Protein AF-A0AAV0FFJ4-F1 (afdb_monomer)

Organism: NCBI:txid186058

Radius of gyration: 32.34 Å; Cα contacts (8 Å, |Δi|>4): 874; chains: 1; bounding box: 94×105×87 Å

Foldseek 3Di:
DDDDDPDDPPDDADDPLVDDQVDAWHKHKWAFLFWDFDADPPDPQGQKIKTWTAHQVRAIAIEIEGSVCCVVPVVPDDHRWIKIKTDWHKDADDDALAAHPDRIHTYDDPPIDIDTDPDDNTDNDDADADDQVLLQDLPRDQRYFHKHKFFWQEKAQAFDQDCDPNDTKTKIWTWGAALVGDTAIEIEIHPRRVVVVVCCVPPVQFRWMKIKGRWTFDADLRHTHIYHPPPRMDIDICDPDPVSVVRVVSSCVSPVCRRVRDHDNDNDPPPNDPRPVLSVLSNAAEDEPLRVQPDDDFDKYKYKWFFAAWDCPPHFKFFAAPPPRDGDDQCDQADPVPRDGHRGTDIKTFIWTWIDDPNGIAIETEIRQAVCQQLVDGRVVQVVVCVVVVDPDGVSRVVSHRQIKTFIWTWDPPVPDPGIYIYTPYIHRPPVSVVVSVVVVVVVVVVVPPDDDDDDDDDDDDDDDDDDDDDDDDDDDDDDDDDDDPDDDDDDDDDDDDDDDDDDDDDDDDDDDDDDDDDDD

pLDDT: mean 75.45, std 24.53, range [22.02, 97.38]

Mean predicted aligned error: 18.81 Å

Solvent-accessible surface area (backbone atoms only — not comparable to full-atom values): 31572 Å² total; per-residue (Å²): 142,82,80,89,76,82,77,78,79,78,77,79,76,47,59,66,89,71,67,50,76,92,61,80,80,61,34,37,57,32,32,25,74,41,74,49,74,44,59,40,88,98,47,93,50,59,45,30,40,39,35,34,34,32,26,73,87,71,39,46,36,37,33,39,27,48,48,94,47,37,86,81,43,58,88,75,65,52,66,78,39,35,31,41,39,30,51,60,47,61,45,76,53,80,74,73,69,34,84,37,90,41,69,44,26,40,30,62,49,100,72,43,45,76,41,82,47,79,90,67,90,43,75,90,74,84,86,65,68,53,56,61,70,54,65,63,36,53,87,42,76,53,37,37,40,37,22,37,66,26,32,60,60,36,36,50,68,60,66,51,69,45,74,59,94,83,44,78,32,41,32,34,46,35,34,27,31,41,69,90,62,52,74,40,41,32,40,32,46,40,68,61,20,52,57,50,49,54,45,58,76,76,59,77,63,45,61,40,37,38,36,38,37,46,23,33,54,46,74,55,97,90,39,62,28,40,29,50,44,67,90,71,36,49,77,40,71,64,46,87,50,70,68,48,48,55,49,49,54,51,29,46,70,71,32,63,65,47,54,70,54,72,73,47,71,35,86,65,67,84,72,81,64,82,82,63,68,74,68,44,69,62,59,32,61,73,47,52,59,53,58,53,72,71,53,83,70,81,48,62,32,34,35,71,35,26,30,69,39,74,50,69,91,78,48,50,55,46,31,17,32,84,87,80,63,45,81,50,56,81,82,35,47,54,32,94,88,74,74,50,72,46,93,62,46,37,58,31,29,42,37,33,29,35,34,35,51,98,67,38,71,51,46,39,35,22,36,57,87,24,33,33,58,67,59,71,51,51,50,47,60,50,49,56,52,26,69,74,67,77,50,95,68,56,65,59,62,59,69,42,41,74,41,60,32,46,30,34,33,30,58,45,88,50,92,88,49,102,59,73,48,29,37,41,69,40,55,43,65,52,65,67,59,53,48,55,51,51,54,54,52,52,53,60,60,58,64,72,75,76,75,89,76,81,86,78,84,86,82,87,85,87,85,83,80,87,87,82,88,84,90,87,85,89,84,85,84,89,87,82,91,87,88,88,93,85,89,84,82,87,84,90,86,80,89,84,85,90,82,82,90,77,90,79,90,85,84,88,83,89,83,84,92,79,89,80,86,80,82,89,131

InterPro domains:
  IPR003871 Replication protein A 70 kDa DNA-binding subunit B/D, first OB fold domain [PF02721] (14-116)
  IPR012340 Nucleic acid-binding, OB-fold [G3DSA:2.40.50.140] (15-120)
  IPR012340 Nucleic acid-binding, OB-fold [G3DSA:2.40.50.140] (121-255)
  IPR012340 Nucleic acid-binding, OB-fold [G3DSA:2.40.50.140] (260-440)
  IPR012340 Nucleic acid-binding, OB-fold [SSF50249] (14-121)
  IPR012340 Nucleic acid-binding, OB-fold [SSF50249] (127-249)
  IPR012340 Nucleic acid-binding, OB-fold [SSF50249] (287-429)
  IPR013955 Replication factor A, C-terminal [PF08646] (304-420)
  IPR047192 Replication factor A, C-terminal, eukaryotes [cd04476] (303-430)

Nearest PDB structures (foldseek):
  4gop-assembly2_Z  TM=4.543E-01  e=1.514E-29  Mycosarcoma maydis
  1jmc-assembly1_A  TM=8.119E-01  e=1.275E-15  Homo sapiens
  8oej-assembly1_D  TM=4.614E-01  e=2.052E-14  Pyrococcus abyssi
  8aaj-assembly1_A  TM=4.046E-01  e=2.293E-14  Pyrococcus abyssi GE5
  8rk2-assembly1_A  TM=8.119E-01  e=1.271E-08  Homo sapiens

Structure (mmCIF, N/CA/C/O backbone):
data_AF-A0AAV0FFJ4-F1
#
_entry.id   AF-A0AAV0FFJ4-F1
#
loop_
_atom_site.group_PDB
_atom_site.id
_atom_site.type_symbol
_atom_site.label_atom_id
_atom_site.label_alt_id
_atom_site.label_comp_id
_atom_site.label_asym_id
_atom_site.label_entity_id
_atom_site.label_seq_id
_atom_site.pdbx_PDB_ins_code
_atom_site.Cartn_x
_atom_site.Cartn_y
_atom_site.Cartn_z
_atom_site.occupancy
_atom_site.B_iso_or_equiv
_atom_site.auth_seq_id
_atom_site.auth_comp_id
_atom_site.auth_asym_id
_atom_site.auth_atom_id
_atom_site.pdbx_PDB_model_num
ATOM 1 N N . MET A 1 1 ? -55.034 -41.096 21.346 1.00 41.91 1 MET A N 1
ATOM 2 C CA . MET A 1 1 ? -55.023 -40.097 20.259 1.00 41.91 1 MET A CA 1
ATOM 3 C C . MET A 1 1 ? -54.514 -38.786 20.829 1.00 41.91 1 MET A C 1
ATOM 5 O O . MET A 1 1 ? -55.263 -38.105 21.511 1.00 41.91 1 MET A O 1
ATOM 9 N N . SER A 1 2 ? -53.248 -38.457 20.609 1.00 30.11 2 SER A N 1
ATOM 10 C CA . SER A 1 2 ? -52.745 -37.094 20.788 1.00 30.11 2 SER A CA 1
ATOM 11 C C . SER A 1 2 ? -51.595 -36.886 19.812 1.00 30.11 2 SER A C 1
ATOM 13 O O . SER A 1 2 ? -50.710 -37.725 19.658 1.00 30.11 2 SER A O 1
ATOM 15 N N . SER A 1 3 ? -51.744 -35.816 19.047 1.00 31.59 3 SER A N 1
ATOM 16 C CA . SER A 1 3 ? -51.035 -35.481 17.826 1.00 31.59 3 SER A CA 1
ATOM 17 C C . SER A 1 3 ? -49.570 -35.133 18.054 1.00 31.59 3 SER A C 1
ATOM 19 O O . SER A 1 3 ? -49.219 -34.439 19.007 1.00 31.59 3 SER A O 1
ATOM 21 N N . GLN A 1 4 ? -48.749 -35.538 17.087 1.00 34.38 4 GLN A N 1
ATOM 22 C CA . GLN A 1 4 ? -47.433 -34.978 16.810 1.00 34.38 4 GLN A CA 1
ATOM 23 C C . GLN A 1 4 ? -47.515 -33.448 16.702 1.00 34.38 4 GLN A C 1
ATOM 25 O O . GLN A 1 4 ? -48.153 -32.918 15.796 1.00 34.38 4 GLN A O 1
ATOM 30 N N . ALA A 1 5 ? -46.819 -32.748 17.593 1.00 30.27 5 ALA A N 1
ATOM 31 C CA . ALA A 1 5 ? -46.329 -31.407 17.322 1.00 30.27 5 ALA A CA 1
ATOM 32 C C . ALA A 1 5 ? -44.873 -31.555 16.871 1.00 30.27 5 ALA A C 1
ATOM 34 O O . ALA A 1 5 ? -43.983 -31.848 17.670 1.00 30.27 5 ALA A O 1
ATOM 35 N N . ALA A 1 6 ? -44.646 -31.419 15.565 1.00 32.19 6 ALA A N 1
ATOM 36 C CA . ALA A 1 6 ? -43.316 -31.341 14.987 1.00 32.19 6 ALA A CA 1
ATOM 37 C C . ALA A 1 6 ? -42.621 -30.072 15.508 1.00 32.19 6 ALA A C 1
ATOM 39 O O . ALA A 1 6 ? -42.891 -28.958 15.052 1.00 32.19 6 ALA A O 1
ATOM 40 N N . CYS A 1 7 ? -41.733 -30.254 16.486 1.00 29.44 7 CYS A N 1
ATOM 41 C CA . CYS A 1 7 ? -40.796 -29.231 16.922 1.00 29.44 7 CYS A CA 1
ATOM 42 C C . CYS A 1 7 ? -39.911 -28.865 15.724 1.00 29.44 7 CYS A C 1
ATOM 44 O O . CYS A 1 7 ? -39.077 -29.654 15.284 1.00 29.44 7 CYS A O 1
ATOM 46 N N . HIS A 1 8 ? -40.144 -27.682 15.159 1.00 30.89 8 HIS A N 1
ATOM 47 C CA . HIS A 1 8 ? -39.269 -27.090 14.161 1.00 30.89 8 HIS A CA 1
ATOM 48 C C . HIS A 1 8 ? -37.896 -26.875 14.808 1.00 30.89 8 HIS A C 1
ATOM 50 O O . HIS A 1 8 ? -37.747 -26.055 15.714 1.00 30.89 8 HIS A O 1
ATOM 56 N N . THR A 1 9 ? -36.885 -27.616 14.361 1.00 34.41 9 THR A N 1
ATOM 57 C CA . THR A 1 9 ? -35.492 -27.415 14.767 1.00 34.41 9 THR A CA 1
ATOM 58 C C . THR A 1 9 ? -35.031 -26.020 14.341 1.00 34.41 9 THR A C 1
ATOM 60 O O . THR A 1 9 ? -34.728 -25.792 13.169 1.00 34.41 9 THR A O 1
ATOM 63 N N . LYS A 1 10 ? -34.974 -25.078 15.294 1.00 38.12 10 LYS A N 1
ATOM 64 C CA . LYS A 1 10 ? -34.193 -23.836 15.186 1.00 38.12 10 LYS A CA 1
ATOM 65 C C . LYS A 1 10 ? -32.743 -24.228 14.883 1.00 38.12 10 LYS A C 1
ATOM 67 O O . LYS A 1 10 ? -32.061 -24.759 15.753 1.00 38.12 10 LYS A O 1
ATOM 72 N N . GLY A 1 11 ? -32.296 -24.024 13.645 1.00 51.09 11 GLY A N 1
ATOM 73 C CA . GLY A 1 11 ? -30.908 -24.277 13.258 1.00 51.09 11 GLY A CA 1
ATOM 74 C C . GLY A 1 11 ? -29.963 -23.382 14.059 1.00 51.09 11 GLY A C 1
ATOM 75 O O . GLY A 1 11 ? -30.131 -22.163 14.057 1.00 51.09 11 GLY A O 1
ATOM 76 N N . THR A 1 12 ? -29.008 -23.991 14.756 1.00 67.06 12 THR A N 1
ATOM 77 C CA . THR A 1 12 ? -27.927 -23.313 15.477 1.00 67.06 12 THR A CA 1
ATOM 78 C C . THR A 1 12 ? -27.084 -22.496 14.499 1.00 67.06 12 THR A C 1
ATOM 80 O O . THR A 1 12 ? -26.639 -23.009 13.474 1.00 67.06 12 THR A O 1
ATOM 83 N N . LEU A 1 13 ? -26.914 -21.210 14.799 1.00 85.75 13 LEU A N 1
ATOM 84 C CA . LEU A 1 13 ? -26.045 -20.300 14.055 1.00 85.75 13 LEU A CA 1
ATOM 85 C C . LEU A 1 13 ? -24.581 -20.538 14.446 1.00 85.75 13 LEU A C 1
ATOM 87 O O . LEU A 1 13 ? -24.297 -20.932 15.578 1.00 85.75 13 LEU A O 1
ATOM 91 N N . ASP A 1 14 ? -23.667 -20.307 13.508 1.00 94.38 14 ASP A N 1
ATOM 92 C CA . ASP A 1 14 ? -22.226 -20.463 13.690 1.00 94.38 14 ASP A CA 1
ATOM 93 C C . ASP A 1 14 ? -21.507 -19.107 13.783 1.00 94.38 14 ASP A C 1
ATOM 95 O O . ASP A 1 14 ? -21.966 -18.102 13.242 1.00 94.38 14 ASP A O 1
ATOM 99 N N . TYR A 1 15 ? -20.327 -19.124 14.409 1.00 95.12 15 TYR A N 1
ATOM 100 C CA . TYR A 1 15 ? -19.434 -17.972 14.568 1.00 95.12 15 TYR A CA 1
ATOM 101 C C . TYR A 1 15 ? -18.258 -18.019 13.599 1.00 95.12 15 TYR A C 1
ATOM 103 O O . TYR A 1 15 ? -17.727 -19.104 13.325 1.00 95.12 15 TYR A O 1
ATOM 111 N N . ILE A 1 16 ? -17.790 -16.851 13.149 1.00 96.44 16 ILE A N 1
ATOM 112 C CA . ILE A 1 16 ? -16.671 -16.741 12.206 1.00 96.44 16 ILE A CA 1
ATOM 113 C C . ILE A 1 16 ? -15.418 -17.415 12.762 1.00 96.44 16 ILE A C 1
ATOM 115 O O . ILE A 1 16 ? -14.816 -18.220 12.056 1.00 96.44 16 ILE A O 1
ATOM 119 N N . LYS A 1 17 ? -15.064 -17.179 14.031 1.00 95.69 17 LYS A N 1
ATOM 120 C CA . LYS A 1 17 ? -13.874 -17.773 14.673 1.00 95.69 17 LYS A CA 1
ATOM 121 C C . LYS A 1 17 ? -13.780 -19.300 14.598 1.00 95.69 17 LYS A C 1
ATOM 123 O O . LYS A 1 17 ? -12.692 -19.851 14.744 1.00 95.69 17 LYS A O 1
ATOM 128 N N . HIS A 1 18 ? -14.903 -19.999 14.428 1.00 95.31 18 HIS A N 1
ATOM 129 C CA . HIS A 1 18 ? -14.927 -21.461 14.370 1.00 95.31 18 HIS A CA 1
ATOM 130 C C . HIS A 1 18 ? -14.811 -22.001 12.945 1.00 95.31 18 HIS A C 1
ATOM 132 O O . HIS A 1 18 ? -14.587 -23.202 12.780 1.00 95.31 18 HIS A O 1
ATOM 138 N N . VAL A 1 19 ? -14.960 -21.148 11.927 1.00 96.00 19 VAL A N 1
ATOM 139 C CA . VAL A 1 19 ? -14.954 -21.558 10.523 1.00 96.00 19 VAL A CA 1
ATOM 140 C C . VAL A 1 19 ? -13.665 -22.311 10.205 1.00 96.00 19 VAL A C 1
ATOM 142 O O . VAL A 1 19 ? -12.555 -21.840 10.444 1.00 96.00 19 VAL A O 1
ATOM 145 N N . SER A 1 20 ? -13.817 -23.497 9.623 1.00 92.62 20 SER A N 1
ATOM 146 C CA . SER A 1 20 ? -12.715 -24.378 9.252 1.00 92.62 20 SER A CA 1
ATOM 147 C C . SER A 1 20 ? -13.006 -25.105 7.940 1.00 92.62 20 SER A C 1
ATOM 149 O O . SER A 1 20 ? -14.154 -25.205 7.505 1.00 92.62 20 SER A O 1
ATOM 151 N N . ILE A 1 21 ? -11.953 -25.642 7.318 1.00 90.62 21 ILE A N 1
ATOM 152 C CA . ILE A 1 21 ? -12.062 -26.451 6.092 1.00 90.62 21 ILE A CA 1
ATOM 153 C C . ILE A 1 21 ? -12.612 -27.860 6.390 1.00 90.62 21 ILE A C 1
ATOM 155 O O . ILE A 1 21 ? -13.191 -28.492 5.512 1.00 90.62 21 ILE A O 1
ATOM 159 N N . SER A 1 22 ? -12.453 -28.368 7.618 1.00 85.56 22 SER A N 1
ATOM 160 C CA . SER A 1 22 ? -12.833 -29.744 7.976 1.00 85.56 22 SER A CA 1
ATOM 161 C C . SER A 1 22 ? -14.338 -29.952 8.147 1.00 85.56 22 SER A C 1
ATOM 163 O O . SER A 1 22 ? -14.809 -31.084 8.062 1.00 85.56 22 SER A O 1
ATOM 165 N N . ARG A 1 23 ? -15.099 -28.879 8.383 1.00 86.75 23 ARG A N 1
ATOM 166 C CA . ARG A 1 23 ? -16.555 -28.918 8.535 1.00 86.75 23 ARG A CA 1
ATOM 167 C C . ARG A 1 23 ? -17.231 -28.239 7.347 1.00 86.75 23 ARG A C 1
ATOM 169 O O . ARG A 1 23 ? -16.802 -27.189 6.879 1.00 86.75 23 ARG A O 1
ATOM 176 N N . GLN A 1 24 ? -18.334 -28.830 6.902 1.00 83.75 24 GLN A N 1
ATOM 177 C CA . GLN A 1 24 ? -19.240 -28.252 5.912 1.00 83.75 24 GLN A CA 1
ATOM 178 C C . GLN A 1 24 ? -20.541 -27.774 6.573 1.00 83.75 24 GLN A C 1
ATOM 180 O O . GLN A 1 24 ? -20.818 -28.084 7.733 1.00 83.75 24 GLN A O 1
ATOM 185 N N . GLY A 1 25 ? -21.357 -27.031 5.819 1.00 86.38 25 GLY A N 1
ATOM 186 C CA . GLY A 1 25 ? -22.706 -26.649 6.251 1.00 86.38 25 GLY A CA 1
ATOM 187 C C . GLY A 1 25 ? -22.766 -25.496 7.254 1.00 86.38 25 GLY A C 1
ATOM 188 O O . GLY A 1 25 ? -23.735 -25.405 8.001 1.00 86.38 25 GLY A O 1
ATOM 189 N N . TRP A 1 26 ? -21.750 -24.630 7.271 1.00 92.12 26 TRP A N 1
ATOM 190 C CA . TRP A 1 26 ? -21.723 -23.413 8.083 1.00 92.12 26 TRP A CA 1
ATOM 191 C C . TRP A 1 26 ? -22.929 -22.500 7.799 1.00 92.12 26 TRP A C 1
ATOM 193 O O . TRP A 1 26 ? -23.307 -22.303 6.636 1.00 92.12 26 TRP A O 1
ATOM 203 N N . GLN A 1 27 ? -23.505 -21.923 8.855 1.00 95.12 27 GLN A N 1
ATOM 204 C CA . GLN A 1 27 ? -24.536 -20.885 8.771 1.00 95.12 27 GLN A CA 1
ATOM 205 C C . GLN A 1 27 ? -24.108 -19.655 9.568 1.00 95.12 27 GLN A C 1
ATOM 207 O O . GLN A 1 27 ? -24.131 -19.683 10.793 1.00 95.12 27 GLN A O 1
ATOM 212 N N . LEU A 1 28 ? -23.753 -18.571 8.882 1.00 95.81 28 LEU A N 1
ATOM 213 C CA . LEU A 1 28 ? -23.242 -17.358 9.525 1.00 95.81 28 LEU A CA 1
ATOM 214 C C . LEU A 1 28 ? -24.270 -16.230 9.450 1.00 95.81 28 LEU A C 1
ATOM 216 O O . LEU A 1 28 ? -24.962 -16.090 8.438 1.00 95.81 28 LEU A O 1
ATOM 220 N N . GLN A 1 29 ? -24.330 -15.417 10.502 1.00 96.00 29 GLN A N 1
ATOM 221 C CA . GLN A 1 29 ? -24.959 -14.098 10.486 1.00 96.00 29 GLN A CA 1
ATOM 222 C C . GLN A 1 29 ? -23.867 -13.040 10.495 1.00 96.00 29 GLN A C 1
ATOM 224 O O . GLN A 1 29 ? -23.016 -13.034 11.381 1.00 96.00 29 GLN A O 1
ATOM 229 N N . VAL A 1 30 ? -23.863 -12.188 9.476 1.00 96.06 30 VAL A N 1
ATOM 230 C CA . VAL A 1 30 ? -22.760 -11.258 9.237 1.00 96.06 30 VAL A CA 1
ATOM 231 C C . VAL A 1 30 ? -23.254 -9.917 8.725 1.00 96.06 30 VAL A C 1
ATOM 233 O O . VAL A 1 30 ? -24.248 -9.856 8.003 1.00 96.06 30 VAL A O 1
ATOM 236 N N . ARG A 1 31 ? -22.513 -8.853 9.026 1.00 96.38 31 ARG A N 1
ATOM 237 C CA . ARG A 1 31 ? -22.599 -7.562 8.339 1.00 96.38 31 ARG A CA 1
ATOM 238 C C . ARG A 1 31 ? -21.533 -7.462 7.256 1.00 96.38 31 ARG A C 1
ATOM 240 O O . ARG A 1 31 ? -20.397 -7.892 7.462 1.00 96.38 31 ARG A O 1
ATOM 24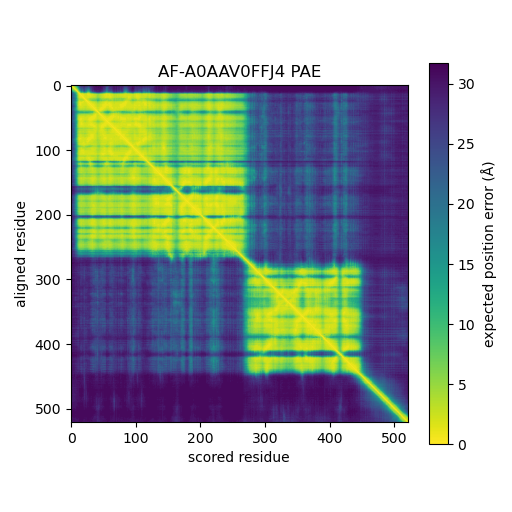7 N N . ILE A 1 32 ? -21.880 -6.874 6.112 1.00 95.88 32 ILE A N 1
ATOM 248 C CA . ILE A 1 32 ? -20.906 -6.543 5.063 1.00 95.88 32 ILE A CA 1
ATOM 249 C C . ILE A 1 32 ? -20.218 -5.231 5.422 1.00 95.88 32 ILE A C 1
ATOM 251 O O . ILE A 1 32 ? -20.781 -4.162 5.227 1.00 95.88 32 ILE A O 1
ATOM 255 N N . MET A 1 33 ? -18.984 -5.307 5.911 1.00 93.94 33 MET A N 1
ATOM 256 C CA . MET A 1 33 ? -18.204 -4.123 6.283 1.00 93.94 33 MET A CA 1
ATOM 257 C C . MET A 1 33 ? -17.611 -3.414 5.073 1.00 93.94 33 MET A C 1
ATOM 259 O O . MET A 1 33 ? -17.452 -2.199 5.090 1.00 93.94 33 MET A O 1
ATOM 263 N N . ARG A 1 34 ? -17.233 -4.181 4.044 1.00 94.25 34 ARG A N 1
ATOM 264 C CA . ARG A 1 34 ? -16.730 -3.674 2.763 1.00 94.25 34 ARG A CA 1
ATOM 265 C C . ARG A 1 34 ? -17.062 -4.620 1.629 1.00 94.25 34 ARG A C 1
ATOM 267 O O . ARG A 1 34 ? -17.112 -5.836 1.820 1.00 94.25 34 ARG A O 1
ATOM 274 N N . LYS A 1 35 ? -17.178 -4.045 0.441 1.00 95.50 35 LYS A N 1
ATOM 275 C CA . LYS A 1 35 ? -17.415 -4.699 -0.836 1.00 95.50 35 LYS A CA 1
ATOM 276 C C . LYS A 1 35 ? -16.586 -3.999 -1.910 1.00 95.50 35 LYS A C 1
ATOM 278 O O . LYS A 1 35 ? -16.683 -2.789 -2.088 1.00 95.50 35 LYS A O 1
ATOM 283 N N . TRP A 1 36 ? -15.774 -4.750 -2.649 1.00 94.94 36 TRP A N 1
ATOM 284 C CA . TRP A 1 36 ? -14.979 -4.190 -3.744 1.00 94.94 36 TRP A CA 1
ATOM 285 C C . TRP A 1 36 ? -14.784 -5.179 -4.885 1.00 94.94 36 TRP A C 1
ATOM 287 O O . TRP A 1 36 ? -14.686 -6.387 -4.684 1.00 94.94 36 TRP A O 1
ATOM 297 N N . ALA A 1 37 ? -14.714 -4.662 -6.110 1.00 93.00 37 ALA A N 1
ATOM 298 C CA . ALA A 1 37 ? -14.459 -5.473 -7.292 1.00 93.00 37 ALA A CA 1
ATOM 299 C C . ALA A 1 37 ? -12.962 -5.511 -7.622 1.00 93.00 37 ALA A C 1
ATOM 301 O O . ALA A 1 37 ? -12.279 -4.485 -7.617 1.00 93.00 37 ALA A O 1
ATOM 302 N N . VAL A 1 38 ? -12.469 -6.695 -7.975 1.00 90.06 38 VAL A N 1
ATOM 303 C CA . VAL A 1 38 ? -11.161 -6.888 -8.603 1.00 90.06 38 VAL A CA 1
ATOM 304 C C . VAL A 1 38 ? -11.399 -7.110 -10.087 1.00 90.06 38 VAL A C 1
ATOM 306 O O . VAL A 1 38 ? -12.124 -8.024 -10.476 1.00 90.06 38 VAL A O 1
ATOM 309 N N . PHE A 1 39 ? -10.794 -6.278 -10.927 1.00 86.44 39 PHE A N 1
ATOM 310 C CA . PHE A 1 39 ? -10.991 -6.316 -12.374 1.00 86.44 39 PHE A CA 1
ATOM 311 C C . PHE A 1 39 ? -9.945 -7.191 -13.070 1.00 86.44 39 PHE A C 1
ATOM 313 O O . PHE A 1 39 ? -8.816 -7.349 -12.594 1.00 86.44 39 PHE A O 1
ATOM 320 N N . GLU A 1 40 ? -10.324 -7.771 -14.208 1.00 84.88 40 GLU A N 1
ATOM 321 C CA . GLU A 1 40 ? -9.369 -8.370 -15.136 1.00 84.88 40 GLU A CA 1
ATOM 322 C C . GLU A 1 40 ? -8.395 -7.295 -15.649 1.00 84.88 40 GLU A C 1
ATOM 324 O O . GLU A 1 40 ? -8.719 -6.108 -15.734 1.00 84.88 40 GLU A O 1
ATOM 329 N N . LYS A 1 41 ? -7.162 -7.704 -15.962 1.00 78.56 41 LYS A N 1
ATOM 330 C CA . LYS A 1 41 ? -6.112 -6.769 -16.371 1.00 78.56 41 LYS A CA 1
ATOM 331 C C . LYS A 1 41 ? -6.536 -6.032 -17.647 1.00 78.56 41 LYS A C 1
ATOM 333 O O . LYS A 1 41 ? -6.926 -6.672 -18.616 1.00 78.56 41 LYS A O 1
ATOM 338 N N . ASP A 1 42 ? -6.433 -4.703 -17.620 1.00 74.38 42 ASP A N 1
ATOM 339 C CA . ASP A 1 42 ? -6.759 -3.809 -18.739 1.00 74.38 42 ASP A CA 1
ATOM 340 C C . ASP A 1 42 ? -8.200 -3.973 -19.276 1.00 74.38 42 ASP A C 1
ATOM 342 O O . ASP A 1 42 ? -8.481 -3.690 -20.438 1.00 74.38 42 ASP A O 1
ATOM 346 N N . SER A 1 43 ? -9.132 -4.407 -18.418 1.00 78.06 43 SER A N 1
ATOM 347 C CA . SER A 1 43 ? -10.528 -4.678 -18.766 1.00 78.06 43 SER A CA 1
ATOM 348 C C . SER A 1 43 ? -11.494 -4.076 -17.742 1.00 78.06 43 SER A C 1
ATOM 350 O O . SER A 1 43 ? -11.169 -3.918 -16.566 1.00 78.06 43 SER A O 1
ATOM 352 N N . ALA A 1 44 ? -12.711 -3.750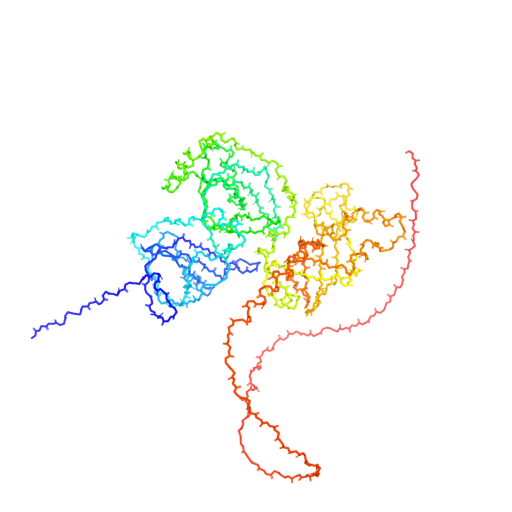 -18.185 1.00 83.25 44 ALA A N 1
ATOM 353 C CA . ALA A 1 44 ? -13.814 -3.353 -17.304 1.00 83.25 44 ALA A CA 1
ATOM 354 C C . ALA A 1 44 ? -14.550 -4.561 -16.690 1.00 83.25 44 ALA A C 1
ATOM 356 O O . ALA A 1 44 ? -15.497 -4.398 -15.922 1.00 83.25 44 ALA A O 1
ATOM 357 N N . ILE A 1 45 ? -14.126 -5.781 -17.025 1.00 86.56 45 ILE A N 1
ATOM 358 C CA . ILE A 1 45 ? -14.752 -7.015 -16.562 1.00 86.56 45 ILE A CA 1
ATOM 359 C C . ILE A 1 45 ? -14.306 -7.314 -15.127 1.00 86.56 45 ILE A C 1
ATOM 361 O O . ILE A 1 45 ? -13.111 -7.414 -14.837 1.00 86.56 45 ILE A O 1
ATOM 365 N N . LYS A 1 46 ? -15.278 -7.496 -14.226 1.00 90.88 46 LYS A N 1
ATOM 366 C CA . LYS A 1 46 ? -15.030 -7.931 -12.846 1.00 90.88 46 LYS A CA 1
ATOM 367 C C . LYS A 1 46 ? -14.544 -9.388 -12.851 1.00 90.88 46 LYS A C 1
ATOM 369 O O . LYS A 1 46 ? -15.254 -10.285 -13.300 1.00 90.88 46 LYS A O 1
ATOM 374 N N . LYS A 1 47 ? -13.334 -9.624 -12.342 1.00 92.00 47 LYS A N 1
ATOM 375 C CA . LYS A 1 47 ? -12.752 -10.959 -12.136 1.00 92.00 47 LYS A CA 1
ATOM 376 C C . LYS A 1 47 ? -13.314 -11.603 -10.871 1.00 92.00 47 LYS A C 1
ATOM 378 O O . LYS A 1 47 ? -13.736 -12.759 -10.894 1.00 92.00 47 LYS A O 1
ATOM 383 N N . THR A 1 48 ? -13.290 -10.855 -9.773 1.00 93.94 48 THR A N 1
ATOM 384 C CA . THR A 1 48 ? -13.902 -11.245 -8.503 1.00 93.94 48 THR A CA 1
ATOM 385 C C . THR A 1 48 ? -14.593 -10.053 -7.858 1.00 93.94 48 THR A C 1
ATOM 387 O O . THR A 1 48 ? -14.261 -8.895 -8.122 1.00 93.94 48 THR A O 1
ATOM 390 N N . LEU A 1 49 ? -15.575 -10.347 -7.017 1.00 95.50 49 LEU A N 1
ATOM 391 C CA . LEU A 1 49 ? -16.145 -9.411 -6.064 1.00 95.50 49 LEU A CA 1
ATOM 392 C C . LEU A 1 49 ? -15.753 -9.903 -4.669 1.00 95.50 49 LEU A C 1
ATOM 394 O O . LEU A 1 49 ? -16.062 -11.031 -4.289 1.00 95.50 49 LEU A O 1
ATOM 398 N N . GLU A 1 50 ? -15.015 -9.083 -3.939 1.00 95.94 50 GLU A N 1
ATOM 399 C CA . GLU A 1 50 ? -14.540 -9.385 -2.595 1.00 95.94 50 GLU A CA 1
ATOM 400 C C . GLU A 1 50 ? -15.432 -8.682 -1.570 1.00 95.94 50 GLU A C 1
ATOM 402 O O . GLU A 1 50 ? -15.868 -7.545 -1.772 1.00 95.94 50 GLU A O 1
ATOM 407 N N . LEU A 1 51 ? -15.686 -9.367 -0.462 1.00 97.00 51 LEU A N 1
ATOM 408 C CA . LEU A 1 51 ? -16.477 -8.894 0.664 1.00 97.00 51 LEU A CA 1
ATOM 409 C C . LEU A 1 51 ? -15.677 -9.086 1.948 1.00 97.00 51 LEU A C 1
ATOM 411 O O . LEU A 1 51 ? -14.953 -10.075 2.102 1.00 97.00 51 LEU A O 1
ATOM 415 N N . LEU A 1 52 ? -15.851 -8.174 2.895 1.00 96.25 52 LEU A N 1
ATOM 416 C CA . LEU A 1 52 ? -15.413 -8.352 4.272 1.00 96.25 52 LEU A CA 1
ATOM 417 C C . LEU A 1 52 ? -16.642 -8.492 5.162 1.00 96.25 52 LEU A C 1
ATOM 419 O O . LEU A 1 52 ? -17.421 -7.550 5.293 1.00 96.25 52 LEU A O 1
ATOM 423 N N . PHE A 1 53 ? -16.796 -9.659 5.773 1.00 96.56 53 PHE A N 1
ATOM 424 C CA . PHE A 1 53 ? -17.852 -9.934 6.734 1.00 96.56 53 PHE A CA 1
ATOM 425 C C . PHE A 1 53 ? -17.365 -9.710 8.164 1.00 96.56 53 PHE A C 1
ATOM 427 O O . PHE A 1 53 ? -16.197 -9.970 8.457 1.00 96.56 53 PHE A O 1
ATOM 434 N N . LEU A 1 54 ? -18.272 -9.272 9.033 1.00 95.44 54 LEU A N 1
ATOM 435 C CA . LEU A 1 54 ? -18.097 -9.162 10.483 1.00 95.44 54 LEU A CA 1
ATOM 436 C C . LEU A 1 54 ? -19.284 -9.836 11.177 1.00 95.44 54 LEU A C 1
ATOM 438 O O . LEU A 1 54 ? -20.417 -9.638 10.736 1.00 95.44 54 LEU A O 1
ATOM 442 N N . ASP A 1 55 ? -19.043 -10.619 12.223 1.00 94.06 55 ASP A N 1
ATOM 443 C CA . ASP A 1 55 ? -20.102 -11.203 13.056 1.00 94.06 55 ASP A CA 1
ATOM 444 C C . ASP A 1 55 ? -20.313 -10.427 14.369 1.00 94.06 55 ASP A C 1
ATOM 446 O O . ASP A 1 55 ? -19.649 -9.426 14.645 1.00 94.06 55 ASP A O 1
ATOM 450 N N . GLU A 1 56 ? -21.259 -10.887 15.192 1.00 91.75 56 GLU A N 1
ATOM 451 C CA . GLU A 1 56 ? -21.579 -10.277 16.493 1.00 91.75 56 GLU A CA 1
ATOM 452 C C . GLU A 1 56 ? -20.437 -10.367 17.519 1.00 91.75 56 GLU A C 1
ATOM 454 O O . GLU A 1 56 ? -20.399 -9.589 18.469 1.00 91.75 56 GLU A O 1
ATOM 459 N N . CYS A 1 57 ? -19.479 -11.281 17.327 1.00 89.81 57 CYS A N 1
ATOM 460 C CA . CYS A 1 57 ? -18.301 -11.406 18.186 1.00 89.81 57 CYS A CA 1
ATOM 461 C C . CYS A 1 57 ? -17.190 -10.414 17.805 1.00 89.81 57 CYS A C 1
ATOM 463 O O . CYS A 1 57 ? -16.183 -10.329 18.510 1.00 89.81 57 CYS A O 1
ATOM 465 N N . GLY A 1 58 ? -17.352 -9.666 16.708 1.00 89.56 58 GLY A N 1
ATOM 466 C CA . GLY A 1 58 ? -16.314 -8.791 16.164 1.00 89.56 58 GLY A CA 1
ATOM 467 C C . GLY A 1 58 ? -15.235 -9.545 15.382 1.00 89.56 58 GLY A C 1
ATOM 468 O O . GLY A 1 58 ? -14.203 -8.962 15.038 1.00 89.56 58 GLY A O 1
ATOM 469 N N . ASP A 1 59 ? -15.459 -10.824 15.073 1.00 92.69 59 ASP A N 1
ATOM 470 C CA . ASP A 1 59 ? -14.572 -11.600 14.219 1.00 92.69 59 ASP A CA 1
ATOM 471 C C . ASP A 1 59 ? -14.874 -11.280 12.754 1.00 92.69 59 ASP A C 1
ATOM 473 O O . ASP A 1 59 ? -16.027 -11.169 12.339 1.00 92.69 59 ASP A O 1
ATOM 477 N N . SER A 1 60 ? -13.826 -11.119 11.944 1.00 94.88 60 SER A N 1
ATOM 478 C CA . SER A 1 60 ? -13.974 -10.783 10.527 1.00 94.88 60 SER A CA 1
ATOM 479 C C . SER A 1 60 ? -13.466 -11.893 9.625 1.00 94.88 60 SER A C 1
ATOM 481 O O . SER A 1 60 ? -12.475 -12.555 9.935 1.00 94.88 60 SER A O 1
ATOM 483 N N . ILE A 1 61 ? -14.096 -12.079 8.467 1.00 96.75 61 ILE A N 1
ATOM 484 C CA . ILE A 1 61 ? -13.657 -13.042 7.453 1.00 96.75 61 ILE A CA 1
ATOM 485 C C . ILE A 1 61 ? -13.875 -12.479 6.056 1.00 96.75 61 ILE A C 1
ATOM 487 O O . ILE A 1 61 ? -14.896 -11.854 5.767 1.00 96.75 61 ILE A O 1
ATOM 491 N N . GLN A 1 62 ? -12.904 -12.691 5.172 1.00 96.88 62 GLN A N 1
ATOM 492 C CA . GLN A 1 62 ? -13.070 -12.333 3.768 1.00 96.88 62 GLN A CA 1
ATOM 493 C C . GLN A 1 62 ? -13.921 -13.366 3.035 1.00 96.88 62 GLN A C 1
ATOM 495 O O . GLN A 1 62 ? -13.860 -14.565 3.319 1.00 96.88 62 GLN A O 1
ATOM 500 N N . CYS A 1 63 ? -14.666 -12.900 2.042 1.00 97.38 63 CYS A N 1
ATOM 501 C CA . CYS A 1 63 ? -15.429 -13.736 1.137 1.00 97.38 63 CYS A CA 1
ATOM 502 C C . CYS A 1 63 ? -15.213 -13.309 -0.313 1.00 97.38 63 CYS A C 1
ATOM 504 O O . CYS A 1 63 ? -15.207 -12.121 -0.621 1.00 97.38 63 CYS A O 1
ATOM 506 N N . THR A 1 64 ? -15.086 -14.284 -1.206 1.00 95.94 64 THR A N 1
ATOM 507 C CA . THR A 1 64 ? -14.861 -14.064 -2.633 1.00 95.94 64 THR A CA 1
ATOM 508 C C . THR A 1 64 ? -16.002 -14.625 -3.465 1.00 95.94 64 THR A C 1
ATOM 510 O O . THR A 1 64 ? -16.408 -15.782 -3.326 1.00 95.94 64 THR A O 1
ATOM 513 N N . LEU A 1 65 ? -16.488 -13.807 -4.389 1.00 96.44 65 LEU A N 1
ATOM 514 C CA . LEU A 1 65 ? -17.404 -14.192 -5.450 1.00 96.44 65 LEU A CA 1
ATOM 515 C C . LEU A 1 65 ? -16.611 -14.207 -6.756 1.00 96.44 65 LEU A C 1
ATOM 517 O O . LEU A 1 65 ? -16.100 -13.178 -7.199 1.00 96.44 65 LEU A O 1
ATOM 521 N N . SER A 1 66 ? -16.485 -15.383 -7.372 1.00 92.81 66 SER A N 1
ATOM 522 C CA . SER A 1 66 ? -15.882 -15.496 -8.704 1.00 92.81 66 SER A CA 1
ATOM 523 C C . SER A 1 66 ? -16.793 -14.880 -9.768 1.00 92.81 66 SER A C 1
ATOM 525 O O . SER A 1 66 ? -18.008 -14.854 -9.575 1.00 92.81 66 SER A O 1
ATOM 527 N N . LYS A 1 67 ? -16.222 -14.444 -10.899 1.00 92.06 67 LYS A N 1
ATOM 528 C CA . LYS A 1 67 ? -16.931 -13.876 -12.063 1.00 92.06 67 LYS A CA 1
ATOM 529 C C . LYS A 1 67 ? -18.279 -14.537 -12.373 1.00 92.06 67 LYS A C 1
ATOM 531 O O . LYS A 1 67 ? -19.256 -13.833 -12.582 1.00 92.06 67 LYS A O 1
ATOM 536 N N . ASN A 1 68 ? -18.342 -15.869 -12.325 1.00 90.88 68 ASN A N 1
ATOM 537 C CA . ASN A 1 68 ? -19.540 -16.650 -12.652 1.00 90.88 68 ASN A CA 1
ATOM 538 C C . ASN A 1 68 ? -20.735 -16.398 -11.716 1.00 90.88 68 ASN A C 1
ATOM 540 O O . ASN A 1 68 ? -21.859 -16.725 -12.076 1.00 90.88 68 ASN A O 1
ATOM 544 N N . PHE A 1 69 ? -20.497 -15.862 -10.517 1.00 91.00 69 PHE A N 1
ATOM 545 C CA . PHE A 1 69 ? -21.517 -15.660 -9.485 1.00 91.00 69 PHE A CA 1
ATOM 546 C C . PHE A 1 69 ? -21.788 -14.175 -9.212 1.00 91.00 69 PHE A C 1
ATOM 548 O O . PHE A 1 69 ? -22.690 -13.853 -8.445 1.00 91.00 69 PHE A O 1
ATOM 555 N N . ILE A 1 70 ? -21.021 -13.255 -9.808 1.00 93.69 70 ILE A N 1
ATOM 556 C CA . ILE A 1 70 ? -21.158 -11.819 -9.526 1.00 93.69 70 ILE A CA 1
ATOM 557 C C . ILE A 1 70 ? -22.556 -11.339 -9.916 1.00 93.69 70 ILE A C 1
ATOM 559 O O . ILE A 1 70 ? -23.256 -10.793 -9.070 1.00 93.69 70 ILE A O 1
ATOM 563 N N . ASP A 1 71 ? -22.999 -11.614 -11.143 1.00 92.06 71 ASP A N 1
ATOM 564 C CA . ASP A 1 71 ? -24.286 -11.120 -11.652 1.00 92.06 71 ASP A CA 1
ATOM 565 C C . ASP A 1 71 ? -25.480 -11.589 -10.799 1.00 92.06 71 ASP A C 1
ATOM 567 O O . ASP A 1 71 ? -26.447 -10.851 -10.604 1.00 92.06 71 ASP A O 1
ATOM 571 N N . GLN A 1 72 ? -25.379 -12.790 -10.218 1.00 92.81 72 GLN A N 1
ATOM 572 C CA . GLN A 1 72 ? -26.414 -13.371 -9.364 1.00 92.81 72 GLN A CA 1
ATOM 573 C C . GLN A 1 72 ? -26.542 -12.672 -8.003 1.00 92.81 72 GLN A C 1
ATOM 575 O O . GLN A 1 72 ? -27.650 -12.573 -7.486 1.00 92.81 72 GLN A O 1
ATOM 580 N N . TYR A 1 73 ? -25.441 -12.213 -7.402 1.00 94.69 73 TYR A N 1
ATOM 581 C CA . TYR A 1 73 ? -25.444 -11.761 -6.003 1.00 94.69 73 TYR A CA 1
ATOM 582 C C . TYR A 1 73 ? -25.106 -10.275 -5.817 1.00 94.69 73 TYR A C 1
ATOM 584 O O . TYR A 1 73 ? -25.443 -9.705 -4.782 1.00 94.69 73 TYR A O 1
ATOM 592 N N . ASP A 1 74 ? -24.463 -9.620 -6.789 1.00 94.25 74 ASP A N 1
ATOM 593 C CA . ASP A 1 74 ? -23.955 -8.246 -6.648 1.00 94.25 74 ASP A CA 1
ATOM 594 C C . ASP A 1 74 ? -25.065 -7.235 -6.322 1.00 94.25 74 ASP A C 1
ATOM 596 O O . ASP A 1 74 ? -24.859 -6.339 -5.509 1.00 94.25 74 ASP A O 1
ATOM 600 N N . HIS A 1 75 ? -26.255 -7.410 -6.901 1.00 93.62 75 HIS A N 1
ATOM 601 C CA . HIS A 1 75 ? -27.408 -6.533 -6.677 1.00 93.62 75 HIS A CA 1
ATOM 602 C C . HIS A 1 75 ? -28.101 -6.750 -5.320 1.00 93.62 75 HIS A C 1
ATOM 604 O O . HIS A 1 75 ? -28.837 -5.877 -4.874 1.00 93.62 75 HIS A O 1
ATOM 610 N N . ILE A 1 76 ? -27.870 -7.897 -4.673 1.00 94.31 76 ILE A N 1
ATOM 611 C CA . ILE A 1 76 ? -28.466 -8.260 -3.376 1.00 94.31 76 ILE A CA 1
ATOM 612 C C . ILE A 1 76 ? -27.558 -7.806 -2.231 1.00 94.31 76 ILE A C 1
ATOM 614 O O . ILE A 1 76 ? -28.028 -7.411 -1.175 1.00 94.31 76 ILE A O 1
ATOM 618 N N . LEU A 1 77 ? -26.241 -7.883 -2.430 1.00 96.31 77 LEU A N 1
ATOM 619 C CA . LEU A 1 77 ? -25.248 -7.650 -1.388 1.00 96.31 77 LEU A CA 1
ATOM 620 C C . LEU A 1 77 ? -24.877 -6.165 -1.296 1.00 96.31 77 LEU A C 1
ATOM 622 O O . LEU A 1 77 ? -24.131 -5.659 -2.135 1.00 96.31 77 LEU A O 1
ATOM 626 N N . ALA A 1 78 ? -25.328 -5.484 -0.253 1.00 95.12 78 ALA A N 1
ATOM 627 C CA . ALA A 1 78 ? -24.979 -4.096 0.056 1.00 95.12 78 ALA A CA 1
ATOM 628 C C . ALA A 1 78 ? -24.086 -3.977 1.305 1.00 95.12 78 ALA A C 1
ATOM 630 O O . ALA A 1 78 ? -24.228 -4.757 2.247 1.00 95.12 78 ALA A O 1
ATOM 631 N N . GLU A 1 79 ? -23.178 -2.992 1.305 1.00 94.94 79 GLU A N 1
ATOM 632 C CA . GLU A 1 79 ? -22.399 -2.612 2.495 1.00 94.94 79 GLU A CA 1
ATOM 633 C C . GLU A 1 79 ? -23.328 -2.159 3.634 1.00 94.94 79 GLU A C 1
ATOM 635 O O . GLU A 1 79 ? -24.453 -1.724 3.391 1.00 94.94 79 GLU A O 1
ATOM 640 N N . ASP A 1 80 ? -22.870 -2.321 4.875 1.00 93.06 80 ASP A N 1
ATOM 641 C CA . ASP A 1 80 ? -23.571 -2.027 6.136 1.00 93.06 80 ASP A CA 1
ATOM 642 C C . ASP A 1 80 ? -24.874 -2.804 6.392 1.00 93.06 80 ASP A C 1
ATOM 644 O O . ASP A 1 80 ? -25.472 -2.694 7.464 1.00 93.06 80 ASP A O 1
ATOM 648 N N . LYS A 1 81 ? -25.284 -3.675 5.467 1.00 95.00 81 LYS A N 1
ATOM 649 C CA . LYS A 1 81 ? -26.423 -4.582 5.639 1.00 95.00 81 LYS A CA 1
ATOM 650 C C . LYS A 1 81 ? -26.018 -5.915 6.265 1.00 95.00 81 LYS A C 1
ATOM 652 O O . LYS A 1 81 ? -24.891 -6.393 6.091 1.00 95.00 81 LYS A O 1
ATOM 657 N N . CYS A 1 82 ? -26.960 -6.516 6.990 1.00 96.19 82 CYS A N 1
ATOM 658 C CA . CYS A 1 82 ? -26.803 -7.805 7.654 1.00 96.19 82 CYS A CA 1
ATOM 659 C C . CYS A 1 82 ? -27.410 -8.934 6.817 1.00 96.19 82 CYS A C 1
ATOM 661 O O . CYS A 1 82 ? -28.454 -8.766 6.194 1.00 96.19 82 CYS A O 1
ATOM 663 N N . TYR A 1 83 ? -26.773 -10.102 6.818 1.00 96.50 83 TYR A N 1
ATOM 664 C CA . TYR A 1 83 ? -27.208 -11.264 6.049 1.00 96.50 83 TYR A CA 1
ATOM 665 C C . TYR A 1 83 ? -27.019 -12.549 6.841 1.00 96.50 83 TYR A C 1
ATOM 667 O O . TYR A 1 83 ? -26.024 -12.727 7.547 1.00 96.50 83 TYR A O 1
ATOM 675 N N . LYS A 1 84 ? -27.937 -13.495 6.641 1.00 96.25 84 LYS A N 1
ATOM 676 C CA . LYS A 1 84 ? -27.686 -14.911 6.898 1.00 96.25 84 LYS A CA 1
ATOM 677 C C . LYS A 1 84 ? -27.133 -15.537 5.625 1.00 96.25 84 LYS A C 1
ATOM 679 O O . LYS A 1 84 ? -27.782 -15.494 4.578 1.00 96.25 84 LYS A O 1
ATOM 684 N N . ILE A 1 85 ? -25.962 -16.152 5.729 1.00 96.25 85 ILE A N 1
ATOM 685 C CA . ILE A 1 85 ? -25.299 -16.830 4.615 1.00 96.25 85 ILE A CA 1
ATOM 686 C C . ILE A 1 85 ? -25.068 -18.305 4.935 1.00 96.25 85 ILE A C 1
ATOM 688 O O . ILE A 1 85 ? -24.713 -18.677 6.055 1.00 96.25 85 ILE A O 1
ATOM 692 N N . SER A 1 86 ? -25.284 -19.168 3.946 1.00 94.75 86 SER A N 1
ATOM 693 C CA . SER A 1 86 ? -25.019 -20.607 4.052 1.00 94.75 86 SER A CA 1
ATOM 694 C C . SER A 1 86 ? -24.721 -21.218 2.684 1.00 94.75 86 SER A C 1
ATOM 696 O O . SER A 1 86 ? -24.962 -20.595 1.650 1.00 94.75 86 SER A O 1
ATOM 698 N N . VAL A 1 87 ? -24.221 -22.457 2.670 1.00 91.12 87 VAL A N 1
ATOM 699 C CA . VAL A 1 87 ? -23.885 -23.196 1.435 1.00 91.12 87 VAL A CA 1
ATOM 700 C C . VAL A 1 87 ? -22.776 -22.487 0.638 1.00 91.12 87 VAL A C 1
ATOM 702 O O . VAL A 1 87 ? -22.926 -22.118 -0.523 1.00 91.12 87 VAL A O 1
ATOM 705 N N . PHE A 1 88 ? -21.638 -22.270 1.292 1.00 93.81 88 PHE A N 1
ATOM 706 C CA . PHE A 1 88 ? -20.415 -21.716 0.707 1.00 93.81 88 PHE A CA 1
ATOM 707 C C . PHE A 1 88 ? -19.237 -22.671 0.938 1.00 93.81 88 PHE A C 1
ATOM 709 O O . PHE A 1 88 ? -19.300 -23.552 1.799 1.00 93.81 88 PHE A O 1
ATOM 716 N N . TYR A 1 89 ? -18.156 -22.492 0.180 1.00 91.94 89 TYR A N 1
ATOM 717 C CA . TYR A 1 89 ? -16.923 -23.262 0.347 1.00 91.94 89 TYR A CA 1
ATOM 718 C C . TYR A 1 89 ? -15.863 -22.463 1.112 1.00 91.94 89 TYR A C 1
ATOM 720 O O . TYR A 1 89 ? -15.709 -21.260 0.904 1.00 91.94 89 TYR A O 1
ATOM 728 N N . VAL A 1 90 ? -15.104 -23.136 1.974 1.00 94.62 90 VAL A N 1
ATOM 729 C CA . VAL A 1 90 ? -14.041 -22.532 2.787 1.00 94.62 90 VAL A CA 1
ATOM 730 C C . VAL A 1 90 ? -12.684 -22.875 2.179 1.00 94.62 90 VAL A C 1
ATOM 732 O O . VAL A 1 90 ? -12.385 -24.044 1.946 1.00 94.62 90 VAL A O 1
ATOM 735 N N . SER A 1 91 ? -11.843 -21.872 1.942 1.00 92.00 91 SER A N 1
ATOM 736 C CA . SER A 1 91 ? -10.471 -22.052 1.453 1.00 92.00 91 SER A CA 1
ATOM 737 C C . SER A 1 91 ? -9.464 -21.328 2.344 1.00 92.00 91 SER A C 1
ATOM 739 O O . SER A 1 91 ? -9.836 -20.539 3.211 1.00 92.00 91 SER A O 1
ATOM 741 N N . VAL A 1 92 ? -8.171 -21.610 2.171 1.00 92.19 92 VAL A N 1
ATOM 742 C CA . VAL A 1 92 ? -7.113 -20.911 2.917 1.00 92.19 92 VAL A CA 1
ATOM 743 C C . VAL A 1 92 ? -7.037 -19.456 2.458 1.00 92.19 92 VAL A C 1
ATOM 745 O O . VAL A 1 92 ? -7.057 -19.179 1.258 1.00 92.19 92 VAL A O 1
ATOM 748 N N . ASN A 1 93 ? -6.930 -18.534 3.411 1.00 92.25 93 ASN A N 1
ATOM 749 C CA . ASN A 1 93 ? -6.750 -17.120 3.125 1.00 92.25 93 ASN A CA 1
ATOM 750 C C . ASN A 1 93 ? -5.273 -16.850 2.797 1.00 92.25 93 ASN A C 1
ATOM 752 O O . ASN A 1 93 ? -4.414 -16.974 3.665 1.00 92.25 93 ASN A O 1
ATOM 756 N N . ARG A 1 94 ? -4.965 -16.571 1.527 1.00 86.19 94 ARG A N 1
ATOM 757 C CA . ARG A 1 94 ? -3.604 -16.310 1.025 1.00 86.19 94 ARG A CA 1
ATOM 758 C C . ARG A 1 94 ? -3.640 -15.230 -0.046 1.00 86.19 94 ARG A C 1
ATOM 760 O O . ARG A 1 94 ? -4.651 -15.073 -0.728 1.00 86.19 94 ARG A O 1
ATOM 767 N N . GLY A 1 95 ? -2.511 -14.558 -0.244 1.00 83.94 95 GLY A N 1
ATOM 768 C CA . GLY A 1 95 ? -2.335 -13.530 -1.266 1.00 83.94 95 GLY A CA 1
ATOM 769 C C . GLY A 1 95 ? -2.007 -12.176 -0.651 1.00 83.94 95 GLY A C 1
ATOM 770 O O . GLY A 1 95 ? -1.565 -12.096 0.487 1.00 83.94 95 GLY A O 1
ATOM 771 N N . LYS A 1 96 ? -2.219 -11.110 -1.424 1.00 83.50 96 LYS A N 1
ATOM 772 C CA . LYS A 1 96 ? -1.987 -9.722 -1.001 1.00 83.50 96 LYS A CA 1
ATOM 773 C C . LYS A 1 96 ? -3.320 -9.033 -0.722 1.00 83.50 96 LYS A C 1
ATOM 775 O O . LYS A 1 96 ? -4.335 -9.411 -1.307 1.00 83.50 96 LYS A O 1
ATOM 780 N N . TYR A 1 97 ? -3.291 -7.989 0.103 1.00 87.56 97 TYR A N 1
ATOM 781 C CA . TYR A 1 97 ? -4.462 -7.179 0.467 1.00 87.56 97 TYR A CA 1
ATOM 782 C C . TYR A 1 97 ? -5.507 -7.964 1.279 1.00 87.56 97 TYR A C 1
ATOM 784 O O . TYR A 1 97 ? -6.718 -7.878 1.051 1.00 87.56 97 TYR A O 1
ATOM 792 N N . LEU A 1 98 ? -5.031 -8.757 2.237 1.00 92.50 98 LEU A N 1
ATOM 793 C CA . LEU A 1 98 ? -5.863 -9.526 3.154 1.00 92.50 98 LEU A CA 1
ATOM 794 C C . LEU A 1 98 ? -6.544 -8.577 4.153 1.00 92.50 98 LEU A C 1
ATOM 796 O O . LEU A 1 98 ? -5.903 -7.984 5.011 1.00 92.50 98 LEU A O 1
ATOM 800 N N . ALA A 1 99 ? -7.864 -8.437 4.050 1.00 92.69 99 ALA A N 1
ATOM 801 C CA . ALA A 1 99 ? -8.679 -7.558 4.896 1.00 92.69 99 ALA A CA 1
ATOM 802 C C . ALA A 1 99 ? -9.088 -8.195 6.238 1.00 92.69 99 ALA A C 1
ATOM 804 O O . ALA A 1 99 ? -9.789 -7.571 7.025 1.00 92.69 99 ALA A O 1
ATOM 805 N N . SER A 1 100 ? -8.701 -9.450 6.477 1.00 93.19 100 SER A N 1
ATOM 806 C CA . SER A 1 100 ? -8.948 -10.178 7.723 1.00 93.19 100 SER A CA 1
ATOM 807 C C . SER A 1 100 ? -7.758 -11.083 8.036 1.00 93.19 100 SER A C 1
ATOM 809 O O . SER A 1 100 ? -7.167 -11.677 7.133 1.00 93.19 100 SER A O 1
ATOM 811 N N . THR A 1 101 ? -7.446 -11.213 9.327 1.00 92.56 101 THR A N 1
ATOM 812 C CA . THR A 1 101 ? -6.428 -12.128 9.866 1.00 92.56 101 THR A CA 1
ATOM 813 C C . THR A 1 101 ? -6.933 -13.563 10.024 1.00 92.56 101 THR A C 1
ATOM 815 O O . THR A 1 101 ? -6.203 -14.428 10.504 1.00 92.56 101 THR A O 1
ATOM 818 N N . HIS A 1 102 ? -8.188 -13.841 9.666 1.00 95.31 102 HIS A N 1
ATOM 819 C CA . HIS A 1 102 ? -8.730 -15.188 9.731 1.00 95.31 102 HIS A CA 1
ATOM 820 C C . HIS A 1 102 ? -7.980 -16.112 8.757 1.00 95.31 102 HIS A C 1
ATOM 822 O O . HIS A 1 102 ? -7.762 -15.774 7.590 1.00 95.31 102 HIS A O 1
ATOM 828 N N . LYS A 1 103 ? -7.606 -17.307 9.235 1.00 94.62 103 LYS A N 1
ATOM 829 C CA . LYS A 1 103 ? -6.812 -18.301 8.481 1.00 94.62 103 LYS A CA 1
ATOM 830 C C . LYS A 1 103 ? -7.489 -18.749 7.181 1.00 94.62 103 LYS A C 1
ATOM 832 O O . LYS A 1 103 ? -6.829 -19.201 6.243 1.00 94.62 103 LYS A O 1
ATOM 837 N N . TYR A 1 104 ? -8.812 -18.654 7.141 1.00 96.12 104 TYR A N 1
ATOM 838 C CA . TYR A 1 104 ? -9.643 -19.091 6.027 1.00 96.12 104 TYR A CA 1
ATOM 839 C C . TYR A 1 104 ? -10.477 -17.951 5.455 1.00 96.12 104 TYR A C 1
ATOM 841 O O . TYR A 1 104 ? -10.740 -16.968 6.144 1.00 96.12 104 TYR A O 1
ATOM 849 N N . ARG A 1 105 ? -10.930 -18.120 4.216 1.00 96.19 105 ARG A N 1
ATOM 850 C CA . ARG A 1 105 ? -11.858 -17.227 3.524 1.00 96.19 105 ARG A CA 1
ATOM 851 C C . ARG A 1 105 ? -13.021 -18.017 2.935 1.00 96.19 105 ARG A C 1
ATOM 853 O O . ARG A 1 105 ? -12.903 -19.218 2.675 1.00 96.19 105 ARG A O 1
ATOM 860 N N . LEU A 1 106 ? -14.142 -17.341 2.737 1.00 97.00 106 LEU A N 1
ATOM 861 C CA . LEU A 1 106 ? -15.354 -17.930 2.179 1.00 97.00 106 LEU A CA 1
ATOM 862 C C . LEU A 1 106 ? -15.388 -17.750 0.660 1.00 97.00 106 LEU A C 1
ATOM 864 O O . LEU A 1 106 ? -14.847 -16.786 0.124 1.00 97.00 106 LEU A O 1
ATOM 868 N N . ASN A 1 107 ? -16.038 -18.670 -0.041 1.00 94.69 107 ASN A N 1
ATOM 869 C CA . ASN A 1 107 ? -16.209 -18.611 -1.487 1.00 94.69 107 ASN A CA 1
ATOM 870 C C . ASN A 1 107 ? -17.650 -18.963 -1.824 1.00 94.69 107 ASN A C 1
ATOM 872 O O . ASN A 1 107 ? -18.143 -20.034 -1.449 1.00 94.69 107 ASN A O 1
ATOM 876 N N . PHE A 1 108 ? -18.320 -18.060 -2.531 1.00 94.12 108 PHE A N 1
ATOM 877 C CA . PHE A 1 108 ? -19.682 -18.303 -2.987 1.00 94.12 108 PHE A CA 1
ATOM 878 C C . PHE A 1 108 ? -19.700 -19.366 -4.084 1.00 94.12 108 PHE A C 1
ATOM 880 O O . PHE A 1 108 ? -18.735 -19.554 -4.826 1.00 94.12 108 PHE A O 1
ATOM 887 N N . THR A 1 109 ? -20.828 -20.055 -4.169 1.00 89.06 109 THR A N 1
ATOM 888 C CA . THR A 1 109 ? -21.147 -21.076 -5.166 1.00 89.06 109 THR A CA 1
ATOM 889 C C . THR A 1 109 ? -22.517 -20.763 -5.767 1.00 89.06 109 THR A C 1
ATOM 891 O O . THR A 1 109 ? -23.266 -19.974 -5.197 1.00 89.06 109 THR A O 1
ATOM 894 N N . ASN A 1 110 ? -22.897 -21.441 -6.853 1.00 86.94 110 ASN A N 1
ATOM 895 C CA . ASN A 1 110 ? -24.247 -21.328 -7.434 1.00 86.94 110 ASN A CA 1
ATOM 896 C C . ASN A 1 110 ? -25.382 -21.625 -6.437 1.00 86.94 110 ASN A C 1
ATOM 898 O O . ASN A 1 110 ? -26.506 -21.163 -6.616 1.00 86.94 110 ASN A O 1
ATOM 902 N N . SER A 1 111 ? -25.098 -22.424 -5.406 1.00 89.44 111 SER A N 1
ATOM 903 C CA . SER A 1 111 ? -26.079 -22.868 -4.414 1.00 89.44 111 SER A CA 1
ATOM 904 C C . SER A 1 111 ? -26.040 -22.043 -3.129 1.00 89.44 111 SER A C 1
ATOM 906 O O . SER A 1 111 ? -26.748 -22.383 -2.176 1.00 89.44 111 SER A O 1
ATOM 908 N N . THR A 1 112 ? -25.208 -20.996 -3.063 1.00 93.62 112 THR A N 1
ATOM 909 C CA . THR A 1 112 ? -25.086 -20.159 -1.869 1.00 93.62 112 THR A CA 1
ATOM 910 C C . THR A 1 112 ? -26.413 -19.476 -1.575 1.00 93.62 112 THR A C 1
ATOM 912 O O . THR A 1 112 ? -27.010 -18.818 -2.428 1.00 93.62 112 THR A O 1
ATOM 915 N N . LYS A 1 113 ? -26.889 -19.651 -0.344 1.00 94.75 113 LYS A N 1
ATOM 916 C CA . LYS A 1 113 ? -28.130 -19.044 0.130 1.00 94.75 113 LYS A CA 1
ATOM 917 C C . LYS A 1 113 ? -27.782 -17.792 0.912 1.00 94.75 113 LYS A C 1
ATOM 919 O O . LYS A 1 113 ? -27.030 -17.869 1.884 1.00 94.75 113 LYS A O 1
ATOM 924 N N . VAL A 1 114 ? -28.354 -16.675 0.483 1.00 95.94 114 VAL A N 1
ATOM 925 C CA . VAL A 1 114 ? -28.213 -15.360 1.103 1.00 95.94 114 VAL A CA 1
ATOM 926 C C . VAL A 1 114 ? -29.613 -14.855 1.413 1.00 95.94 114 VAL A C 1
ATOM 928 O O . VAL A 1 114 ? -30.471 -14.850 0.534 1.00 95.94 114 VAL A O 1
ATOM 931 N N . SER A 1 115 ? -29.845 -14.441 2.652 1.00 95.44 115 SER A N 1
ATOM 932 C CA . SER A 1 115 ? -31.058 -13.724 3.040 1.00 95.44 115 SER A CA 1
ATOM 933 C C . SER A 1 115 ? -30.663 -12.505 3.855 1.00 95.44 115 SER A C 1
ATOM 935 O O . SER A 1 115 ? -29.971 -12.661 4.863 1.00 95.44 115 SER A O 1
ATOM 937 N N . GLU A 1 116 ? -31.080 -11.319 3.415 1.00 96.00 116 GLU A N 1
ATOM 938 C CA . GLU A 1 116 ? -30.938 -10.090 4.199 1.00 96.00 116 GLU A CA 1
ATOM 939 C C . GLU A 1 116 ? -31.671 -10.247 5.536 1.00 96.00 116 GLU A C 1
ATOM 941 O O . GLU A 1 116 ? -32.682 -10.950 5.634 1.00 96.00 116 GLU A O 1
ATOM 946 N N . LEU A 1 117 ? -31.098 -9.656 6.575 1.00 93.69 117 LEU A N 1
ATOM 947 C CA . LEU A 1 117 ? -31.639 -9.622 7.921 1.00 93.69 117 LEU A CA 1
ATOM 948 C C . LEU A 1 117 ? -31.799 -8.168 8.342 1.00 93.69 117 LEU A C 1
ATOM 950 O O . LEU A 1 117 ? -30.887 -7.362 8.148 1.00 93.69 117 LEU A O 1
ATOM 954 N N . ASP A 1 118 ? -32.926 -7.876 8.976 1.00 87.75 118 ASP A N 1
ATOM 955 C CA . ASP A 1 118 ? -33.139 -6.607 9.657 1.00 87.75 118 ASP A CA 1
ATOM 956 C C . ASP A 1 118 ? -32.388 -6.602 10.996 1.00 87.75 118 ASP A C 1
ATOM 958 O O . ASP A 1 118 ? -32.325 -7.633 11.667 1.00 87.75 118 ASP A O 1
ATOM 962 N N . ASP A 1 119 ? -31.819 -5.447 11.356 1.00 67.12 119 ASP A N 1
ATOM 963 C CA . ASP A 1 119 ? -31.325 -5.099 12.699 1.00 67.12 119 ASP A CA 1
ATOM 964 C C . ASP A 1 119 ? -30.672 -6.242 13.502 1.00 67.12 119 ASP A C 1
ATOM 966 O O . ASP A 1 119 ? -31.249 -6.810 14.429 1.00 67.12 119 ASP A O 1
ATOM 970 N N . LEU A 1 120 ? -29.405 -6.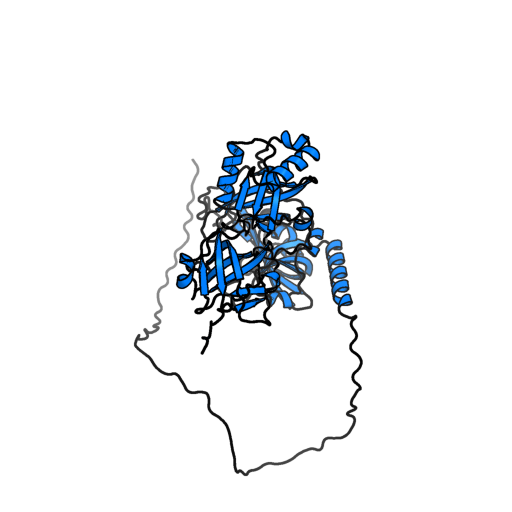535 13.188 1.00 79.94 120 LEU A N 1
ATOM 971 C CA . LEU A 1 120 ? -28.525 -7.257 14.114 1.00 79.94 120 LEU A CA 1
ATOM 972 C C . LEU A 1 120 ? -27.625 -6.271 14.866 1.00 79.94 120 LEU A C 1
ATOM 974 O O . LEU A 1 120 ? -27.074 -5.358 14.241 1.00 79.94 120 LEU A O 1
ATOM 978 N N . ASP A 1 121 ? -27.367 -6.552 16.147 1.00 84.56 121 ASP A N 1
ATOM 979 C CA . ASP A 1 121 ? -26.392 -5.867 17.022 1.00 84.56 121 ASP A CA 1
ATOM 980 C C . ASP A 1 121 ? -24.922 -6.154 16.634 1.00 84.56 121 ASP A C 1
ATOM 982 O O . ASP A 1 121 ? -24.016 -6.241 17.460 1.00 84.56 121 ASP A O 1
ATOM 986 N N . ILE A 1 122 ? -24.653 -6.296 15.337 1.00 87.75 122 ILE A N 1
ATOM 987 C CA . ILE A 1 122 ? -23.295 -6.306 14.796 1.00 87.75 122 ILE A CA 1
ATOM 988 C C . ILE A 1 122 ? -22.844 -4.838 14.688 1.00 87.75 122 ILE A C 1
ATOM 990 O O . ILE A 1 122 ? -23.637 -4.001 14.254 1.00 87.75 122 ILE A O 1
ATOM 994 N N . PRO A 1 123 ? -21.608 -4.461 15.053 1.00 84.81 123 PRO A N 1
ATOM 995 C CA . PRO A 1 123 ? -21.130 -3.082 14.908 1.00 84.81 123 PRO A CA 1
ATOM 996 C C . PRO A 1 123 ? -21.082 -2.610 13.445 1.00 84.81 123 PRO A C 1
ATOM 998 O O . PRO A 1 123 ? -20.729 -3.371 12.546 1.00 84.81 123 PRO A O 1
ATOM 1001 N N . SER A 1 124 ? -21.440 -1.349 13.168 1.00 82.06 124 SER A N 1
ATOM 1002 C CA . SER A 1 124 ? -21.312 -0.735 11.823 1.00 82.06 124 SER A CA 1
ATOM 1003 C C . SER A 1 124 ? -19.907 -0.200 11.577 1.00 82.06 124 SER A C 1
ATOM 1005 O O . SER A 1 124 ? -19.443 -0.109 10.445 1.00 82.06 124 SER A O 1
ATOM 1007 N N . THR A 1 125 ? -19.181 0.086 12.653 1.00 74.94 125 THR A N 1
ATOM 1008 C CA . THR A 1 125 ? -17.781 0.481 12.617 1.00 74.94 125 THR A CA 1
ATOM 1009 C C . THR A 1 125 ? -16.978 -0.415 13.553 1.00 74.94 125 THR A C 1
ATOM 1011 O O . THR A 1 125 ? -17.364 -0.684 14.687 1.00 74.94 125 THR A O 1
ATOM 1014 N N . PHE A 1 126 ? -15.846 -0.916 13.058 1.00 78.38 126 PHE A N 1
ATOM 1015 C CA . PHE A 1 126 ? -14.924 -1.747 13.828 1.00 78.38 126 PHE A CA 1
ATOM 1016 C C . PHE A 1 126 ? -13.498 -1.398 13.417 1.00 78.38 126 PHE A C 1
ATOM 1018 O O . PHE A 1 126 ? -13.110 -1.645 12.280 1.00 78.38 126 PHE A O 1
ATOM 1025 N N . TYR A 1 127 ? -12.724 -0.794 14.310 1.00 81.94 127 TYR A N 1
ATOM 1026 C CA . TYR A 1 127 ? -11.364 -0.364 13.998 1.00 81.94 127 TYR A CA 1
ATOM 1027 C C . TYR A 1 127 ? -10.366 -1.286 14.682 1.00 81.94 127 TYR A C 1
ATOM 1029 O O . TYR A 1 127 ? -10.469 -1.526 15.886 1.00 81.94 127 TYR A O 1
ATOM 1037 N N . LYS A 1 128 ? -9.375 -1.762 13.925 1.00 88.00 128 LYS A N 1
ATOM 1038 C CA . LYS A 1 128 ? -8.226 -2.492 14.472 1.00 88.00 128 LYS A CA 1
ATOM 1039 C C . LYS A 1 128 ? -6.947 -1.735 14.135 1.00 88.00 128 LYS A C 1
ATOM 1041 O O . LYS A 1 128 ? -6.204 -2.115 13.230 1.00 88.00 128 LYS A O 1
ATOM 1046 N N . PHE A 1 129 ? -6.742 -0.619 14.835 1.00 94.31 129 PHE A N 1
ATOM 1047 C CA . PHE A 1 129 ? -5.604 0.257 14.584 1.00 94.31 129 PHE A CA 1
ATOM 1048 C C . PHE A 1 129 ? -4.278 -0.467 14.819 1.00 94.31 129 PHE A C 1
ATOM 1050 O O . PHE A 1 129 ? -4.112 -1.178 15.806 1.00 94.31 129 PHE A O 1
ATOM 1057 N N . THR A 1 130 ? -3.351 -0.284 13.885 1.00 95.44 130 THR A N 1
ATOM 1058 C CA . THR A 1 130 ? -1.994 -0.823 13.938 1.00 95.44 130 THR A CA 1
ATOM 1059 C C . THR A 1 130 ? -1.024 0.284 14.332 1.00 95.44 130 THR A C 1
ATOM 1061 O O . THR A 1 130 ? -1.052 1.369 13.749 1.00 95.44 130 THR A O 1
ATOM 1064 N N . ASP A 1 131 ? -0.149 0.003 15.296 1.00 95.56 131 ASP A N 1
ATOM 1065 C CA . ASP A 1 131 ? 0.835 0.970 15.785 1.00 95.56 131 ASP A CA 1
ATOM 1066 C C . ASP A 1 131 ? 1.839 1.365 14.699 1.00 95.56 131 ASP A C 1
ATOM 1068 O O . ASP A 1 131 ? 2.303 0.531 13.913 1.00 95.56 131 ASP A O 1
ATOM 1072 N N . PHE A 1 132 ? 2.244 2.637 14.685 1.00 97.38 132 PHE A N 1
ATOM 1073 C CA . PHE A 1 132 ? 3.140 3.154 13.647 1.00 97.38 132 PHE A CA 1
ATOM 1074 C C . PHE A 1 132 ? 4.517 2.493 13.715 1.00 97.38 132 PHE A C 1
ATOM 1076 O O . PHE A 1 132 ? 5.074 2.133 12.680 1.00 97.38 132 PHE A O 1
ATOM 1083 N N . LYS A 1 133 ? 5.036 2.242 14.923 1.00 95.12 133 LYS A N 1
ATOM 1084 C CA . LYS A 1 133 ? 6.289 1.495 15.127 1.00 95.12 133 LYS A CA 1
ATOM 1085 C C . LYS A 1 133 ? 6.235 0.099 14.506 1.00 95.12 133 LYS A C 1
ATOM 1087 O O . LYS A 1 133 ? 7.194 -0.320 13.863 1.00 95.12 133 LYS A O 1
ATOM 1092 N N . SER A 1 134 ? 5.105 -0.593 14.657 1.00 93.81 134 SER A N 1
ATOM 1093 C CA . SER A 1 134 ? 4.887 -1.913 14.064 1.00 93.81 134 SER A CA 1
ATOM 1094 C C . SER A 1 134 ? 4.878 -1.831 12.541 1.00 93.81 134 SER A C 1
ATOM 1096 O O . SER A 1 134 ? 5.576 -2.608 11.902 1.00 93.81 134 SER A O 1
ATOM 1098 N N . ILE A 1 135 ? 4.166 -0.856 11.960 1.00 94.19 135 ILE A N 1
ATOM 1099 C CA . ILE A 1 135 ? 4.109 -0.643 10.502 1.00 94.19 135 ILE A CA 1
ATOM 1100 C C . ILE A 1 135 ? 5.503 -0.372 9.924 1.00 94.19 135 ILE A C 1
ATOM 1102 O O . ILE A 1 135 ? 5.844 -0.916 8.874 1.00 94.19 135 ILE A O 1
ATOM 1106 N N . LEU A 1 136 ? 6.301 0.457 10.602 1.00 89.31 136 LEU A N 1
ATOM 1107 C CA . LEU A 1 136 ? 7.651 0.840 10.178 1.00 89.31 136 LEU A CA 1
ATOM 1108 C C . LEU A 1 136 ? 8.672 -0.301 10.303 1.00 89.31 136 LEU A C 1
ATOM 1110 O O . LEU A 1 136 ? 9.724 -0.238 9.666 1.00 89.31 136 LEU A O 1
ATOM 1114 N N . SER A 1 137 ? 8.372 -1.339 11.087 1.00 86.81 137 SER A N 1
ATOM 1115 C CA . SER A 1 137 ? 9.265 -2.478 11.294 1.00 86.81 137 SER A CA 1
ATOM 1116 C C . SER A 1 137 ? 9.515 -3.262 9.994 1.00 86.81 137 SER A C 1
ATOM 1118 O O . SER A 1 137 ? 8.573 -3.562 9.247 1.00 86.81 137 SER A O 1
ATOM 1120 N N . PRO A 1 138 ? 10.760 -3.684 9.712 1.00 76.19 13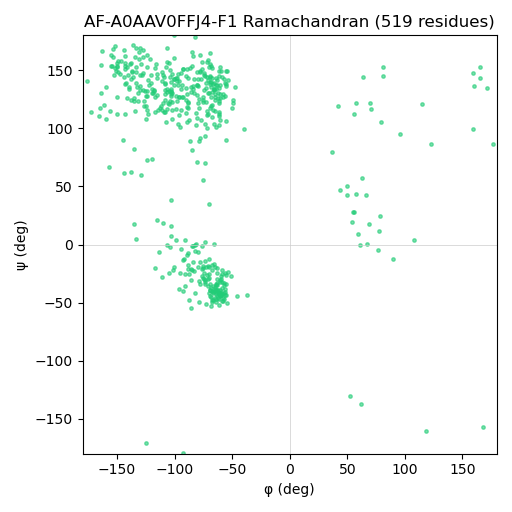8 PRO A N 1
ATOM 1121 C CA . PRO A 1 138 ? 11.050 -4.584 8.597 1.00 76.19 138 PRO A CA 1
ATOM 1122 C C . PRO A 1 138 ? 10.256 -5.894 8.663 1.00 76.19 138 PRO A C 1
ATOM 1124 O O . PRO A 1 138 ? 9.714 -6.329 7.649 1.00 76.19 138 PRO A O 1
ATOM 1127 N N . ALA A 1 139 ? 10.063 -6.444 9.866 1.00 80.62 139 ALA A N 1
ATOM 1128 C CA . ALA A 1 139 ? 9.344 -7.698 10.105 1.00 80.62 139 ALA A CA 1
ATOM 1129 C C . ALA A 1 139 ? 7.810 -7.597 9.951 1.00 80.62 139 ALA A C 1
ATOM 1131 O O . ALA A 1 139 ? 7.094 -8.572 10.185 1.00 80.62 139 ALA A O 1
ATOM 1132 N N . PHE A 1 140 ? 7.276 -6.427 9.585 1.00 88.12 140 PHE A N 1
ATOM 1133 C CA . PHE A 1 140 ? 5.838 -6.225 9.448 1.00 88.12 140 PHE A CA 1
ATOM 1134 C C . PHE A 1 140 ? 5.234 -7.051 8.300 1.00 88.12 140 PHE A C 1
ATOM 1136 O O . PHE A 1 140 ? 5.719 -7.035 7.164 1.00 88.12 140 PHE A O 1
ATOM 1143 N N . GLN A 1 141 ? 4.121 -7.736 8.573 1.00 85.00 141 GLN A N 1
ATOM 1144 C CA . GLN A 1 141 ? 3.390 -8.529 7.581 1.00 85.00 141 GLN A CA 1
ATOM 1145 C C . GLN A 1 141 ? 2.552 -7.622 6.668 1.00 85.00 141 GLN A C 1
ATOM 1147 O O . GLN A 1 141 ? 1.395 -7.314 6.942 1.00 85.00 141 GLN A O 1
ATOM 1152 N N . ARG A 1 142 ? 3.142 -7.207 5.543 1.00 89.12 142 ARG A N 1
ATOM 1153 C CA . ARG A 1 142 ? 2.564 -6.238 4.584 1.00 89.12 142 ARG A CA 1
ATOM 1154 C C . ARG A 1 142 ? 1.471 -6.805 3.671 1.00 89.12 142 ARG A C 1
ATOM 1156 O O . ARG A 1 142 ? 0.921 -6.097 2.834 1.00 89.12 142 ARG A O 1
ATOM 1163 N N . GLU A 1 143 ? 1.165 -8.090 3.798 1.00 88.44 143 GLU A N 1
ATOM 1164 C CA . GLU A 1 143 ? 0.093 -8.743 3.045 1.00 88.44 143 GLU A CA 1
ATOM 1165 C C . GLU A 1 143 ? -1.307 -8.394 3.567 1.00 88.44 143 GLU A C 1
ATOM 1167 O O . GLU A 1 143 ? -2.270 -8.478 2.801 1.00 88.44 143 GLU A O 1
ATOM 1172 N N . TYR A 1 144 ? -1.415 -7.930 4.816 1.00 92.81 144 TYR A N 1
ATOM 1173 C CA . TYR A 1 144 ? -2.668 -7.497 5.429 1.00 92.81 144 TYR A CA 1
ATOM 1174 C C . TYR A 1 144 ? -2.941 -6.011 5.209 1.00 92.81 144 TYR A C 1
ATOM 1176 O O . TYR A 1 144 ? -2.037 -5.174 5.214 1.00 92.81 144 TYR A O 1
ATOM 1184 N N . LEU A 1 145 ? -4.221 -5.686 5.045 1.00 95.00 145 LEU A N 1
ATOM 1185 C CA . LEU A 1 145 ? -4.685 -4.310 5.121 1.00 95.00 145 LEU A CA 1
ATOM 1186 C C . LEU A 1 145 ? -4.640 -3.833 6.576 1.00 95.00 145 LEU A C 1
ATOM 1188 O O . LEU A 1 145 ? -4.924 -4.597 7.498 1.00 95.00 145 LEU A O 1
ATOM 1192 N N . ILE A 1 146 ? -4.300 -2.563 6.760 1.00 95.75 146 ILE A N 1
ATOM 1193 C CA . ILE A 1 146 ? -4.119 -1.935 8.069 1.00 95.75 146 ILE A CA 1
ATOM 1194 C C . ILE A 1 146 ? -5.164 -0.850 8.302 1.00 95.75 146 ILE A C 1
ATOM 1196 O O . ILE A 1 146 ? -5.500 -0.093 7.391 1.00 95.75 146 ILE A O 1
ATOM 1200 N N . ASP A 1 147 ? -5.628 -0.728 9.539 1.00 95.88 147 ASP A N 1
ATOM 1201 C CA . ASP A 1 147 ? -6.285 0.491 9.999 1.00 95.88 147 ASP A CA 1
ATOM 1202 C C . ASP A 1 147 ? -5.246 1.319 10.764 1.00 95.88 147 ASP A C 1
ATOM 1204 O O . ASP A 1 147 ? -4.436 0.766 11.509 1.00 95.88 147 ASP A O 1
ATOM 1208 N N . LEU A 1 148 ? -5.246 2.640 10.602 1.00 96.50 148 LEU A N 1
ATOM 1209 C CA . LEU A 1 148 ? -4.316 3.531 11.302 1.00 96.50 148 LEU A CA 1
ATOM 1210 C C . LEU A 1 148 ? -4.991 4.834 11.733 1.00 96.50 148 LEU A C 1
ATOM 1212 O O . LEU A 1 148 ? -5.954 5.276 11.103 1.00 96.50 148 LEU A O 1
ATOM 1216 N N . ILE A 1 149 ? -4.479 5.440 12.804 1.00 97.31 149 ILE A N 1
ATOM 1217 C CA . ILE A 1 149 ? -4.949 6.718 13.345 1.00 97.31 149 ILE A CA 1
ATOM 1218 C C . ILE A 1 149 ? -3.760 7.573 13.787 1.00 97.31 149 ILE A C 1
ATOM 1220 O O . ILE A 1 149 ? -2.839 7.072 14.426 1.00 97.31 149 ILE A O 1
ATOM 1224 N N . GLY A 1 150 ? -3.764 8.852 13.419 1.00 96.31 150 GLY A N 1
ATOM 1225 C CA . GLY A 1 150 ? -2.680 9.792 13.702 1.00 96.31 150 GLY A CA 1
ATOM 1226 C C . GLY A 1 150 ? -3.111 11.245 13.541 1.00 96.31 150 GLY A C 1
ATOM 1227 O O . GLY A 1 150 ? -4.151 11.531 12.955 1.00 96.31 150 GLY A O 1
ATOM 1228 N N . GLN A 1 151 ? -2.310 12.184 14.032 1.00 95.19 151 GLN A N 1
ATOM 1229 C CA . GLN A 1 151 ? -2.437 13.600 13.696 1.00 95.19 151 GLN A CA 1
ATOM 1230 C C . GLN A 1 151 ? -1.703 13.892 12.384 1.00 95.19 151 GLN A C 1
ATOM 1232 O O . GLN A 1 151 ? -0.569 13.458 12.218 1.00 95.19 151 GLN A O 1
ATOM 1237 N N . ILE A 1 152 ? -2.296 14.676 11.483 1.00 93.94 152 ILE A N 1
ATOM 1238 C CA . ILE A 1 152 ? -1.566 15.215 10.323 1.00 93.94 152 ILE A CA 1
ATOM 1239 C C . ILE A 1 152 ? -0.657 16.356 10.792 1.00 93.94 152 ILE A C 1
ATOM 1241 O O . ILE A 1 152 ? -1.144 17.326 11.380 1.00 93.94 152 ILE A O 1
ATOM 1245 N N . THR A 1 153 ? 0.644 16.256 10.514 1.00 91.12 153 THR A N 1
ATOM 1246 C CA . THR A 1 153 ? 1.647 17.270 10.890 1.00 91.12 153 THR A CA 1
ATOM 1247 C C . THR A 1 153 ? 2.224 18.034 9.699 1.00 91.12 153 THR A C 1
ATOM 1249 O O . THR A 1 153 ? 2.593 19.197 9.852 1.00 91.12 153 THR A O 1
ATOM 1252 N N . ASP A 1 154 ? 2.267 17.419 8.517 1.00 88.88 154 ASP A N 1
ATOM 1253 C CA . ASP A 1 154 ? 2.756 18.021 7.266 1.00 88.88 154 ASP A CA 1
ATOM 1254 C C . ASP A 1 154 ? 2.014 17.402 6.066 1.00 88.88 154 ASP A C 1
ATOM 1256 O O . ASP A 1 154 ? 1.490 16.283 6.152 1.00 88.88 154 ASP A O 1
ATOM 1260 N N . PHE A 1 155 ? 1.958 18.128 4.950 1.00 88.50 155 PHE A N 1
ATOM 1261 C CA . PHE A 1 155 ? 1.474 17.624 3.668 1.00 88.50 155 PHE A CA 1
ATOM 1262 C C . PHE A 1 155 ? 2.172 18.305 2.478 1.00 88.50 155 PHE A C 1
ATOM 1264 O O . PHE A 1 155 ? 2.553 19.476 2.525 1.00 88.50 155 PHE A O 1
ATOM 1271 N N . SER A 1 156 ? 2.324 17.564 1.379 1.00 82.38 156 SER A N 1
ATOM 1272 C CA . SER A 1 156 ? 3.005 18.033 0.165 1.00 82.38 156 SER A CA 1
ATOM 1273 C C . SER A 1 156 ? 2.225 19.118 -0.582 1.00 82.38 156 SER A C 1
ATOM 1275 O O . SER A 1 156 ? 1.003 19.027 -0.695 1.00 82.38 156 SER A O 1
ATOM 1277 N N . SER A 1 157 ? 2.933 20.078 -1.186 1.00 63.28 157 SER A N 1
ATOM 1278 C CA . SER A 1 157 ? 2.337 21.222 -1.893 1.00 63.28 157 SER A CA 1
ATOM 1279 C C . SER A 1 157 ? 1.824 20.969 -3.318 1.00 63.28 157 SER A C 1
ATOM 1281 O O . SER A 1 157 ? 1.193 21.857 -3.885 1.00 63.28 157 SER A O 1
ATOM 1283 N N . GLU A 1 158 ? 2.053 19.789 -3.908 1.00 56.84 158 GLU A N 1
ATOM 1284 C CA . GLU A 1 158 ? 1.662 19.504 -5.295 1.00 56.84 158 GLU A CA 1
ATOM 1285 C C . GLU A 1 158 ? 1.145 18.074 -5.493 1.00 56.84 158 GLU A C 1
ATOM 1287 O O . GLU A 1 158 ? 1.738 17.098 -5.025 1.00 56.84 158 GLU A O 1
ATOM 1292 N N . PHE A 1 159 ? 0.087 17.937 -6.298 1.00 57.50 159 PHE A N 1
ATOM 1293 C CA . PHE A 1 159 ? -0.309 16.642 -6.835 1.00 57.50 159 PHE A CA 1
ATOM 1294 C C . PHE A 1 159 ? 0.718 16.141 -7.847 1.00 57.50 159 PHE A C 1
ATOM 1296 O O . PHE A 1 159 ? 0.852 16.690 -8.943 1.00 57.50 159 PHE A O 1
ATOM 1303 N N . VAL A 1 160 ? 1.357 15.008 -7.559 1.00 54.34 160 VAL A N 1
ATOM 1304 C CA . VAL A 1 160 ? 2.102 14.292 -8.600 1.00 54.34 160 VAL A CA 1
ATOM 1305 C C . VAL A 1 160 ? 1.095 13.547 -9.474 1.00 54.34 160 VAL A C 1
ATOM 1307 O O . VAL A 1 160 ? 0.524 12.542 -9.050 1.00 54.34 160 VAL A O 1
ATOM 1310 N N . ILE A 1 161 ? 0.870 14.027 -10.699 1.00 54.25 161 ILE A N 1
ATOM 1311 C CA . ILE A 1 161 ? 0.072 13.303 -11.696 1.00 54.25 161 ILE A CA 1
ATOM 1312 C C . ILE A 1 161 ? 0.904 12.132 -12.216 1.00 54.25 161 ILE A C 1
ATOM 1314 O O . ILE A 1 161 ? 1.812 12.306 -13.034 1.00 54.25 161 ILE A O 1
ATOM 1318 N N . ILE A 1 162 ? 0.590 10.919 -11.766 1.00 53.25 162 ILE A N 1
ATOM 1319 C CA . ILE A 1 162 ? 1.265 9.717 -12.259 1.00 53.25 162 ILE A CA 1
ATOM 1320 C C . ILE A 1 162 ? 0.456 9.113 -13.401 1.00 53.25 162 ILE A C 1
ATOM 1322 O O . ILE A 1 162 ? -0.651 8.621 -13.199 1.00 53.25 162 ILE A O 1
ATOM 1326 N N . LYS A 1 163 ? 1.041 9.094 -14.605 1.00 44.81 163 LYS A N 1
ATOM 1327 C CA . LYS A 1 163 ? 0.522 8.347 -15.761 1.00 44.81 163 LYS A CA 1
ATOM 1328 C C . LYS A 1 163 ? 1.011 6.903 -15.708 1.00 44.81 163 LYS A C 1
ATOM 1330 O O . LYS A 1 163 ? 1.978 6.544 -16.382 1.00 44.81 163 LYS A O 1
ATOM 1335 N N . ARG A 1 164 ? 0.345 6.055 -14.924 1.00 42.88 164 ARG A N 1
ATOM 1336 C CA . ARG A 1 164 ? 0.482 4.590 -15.029 1.00 42.88 164 ARG A CA 1
ATOM 1337 C C . ARG A 1 164 ? -0.761 4.064 -15.747 1.00 42.88 164 ARG A C 1
ATOM 1339 O O . ARG A 1 164 ? -1.855 4.530 -15.461 1.00 42.88 164 ARG A O 1
ATOM 1346 N N . THR A 1 165 ? -0.584 3.173 -16.728 1.00 44.25 165 THR A N 1
ATOM 1347 C CA . THR A 1 165 ? -1.676 2.596 -17.552 1.00 44.25 165 THR A CA 1
ATOM 1348 C C . THR A 1 165 ? -2.575 3.624 -18.267 1.00 44.25 165 THR A C 1
ATOM 1350 O O . THR A 1 165 ? -3.753 3.369 -18.484 1.00 44.25 165 THR A O 1
ATOM 1353 N N . GLY A 1 166 ? -2.049 4.811 -18.596 1.00 45.75 166 GLY A N 1
ATOM 1354 C CA . GLY A 1 166 ? -2.795 5.860 -19.310 1.00 45.75 166 GLY A CA 1
ATOM 1355 C C . GLY A 1 166 ? -3.798 6.663 -18.468 1.00 45.75 166 GLY A C 1
ATOM 1356 O O . GLY A 1 166 ? -4.337 7.640 -18.977 1.00 45.75 166 GLY A O 1
ATOM 1357 N N . LYS A 1 167 ? -4.016 6.319 -17.190 1.00 53.66 167 LYS A N 1
ATOM 1358 C CA . LYS A 1 167 ? -4.871 7.095 -16.277 1.00 53.66 167 LYS A CA 1
ATOM 1359 C C . LYS A 1 167 ? -4.022 8.048 -15.443 1.00 53.66 167 LYS A C 1
ATOM 1361 O O . LYS A 1 167 ? -3.058 7.629 -14.807 1.00 53.66 167 LYS A O 1
ATOM 1366 N N . GLU A 1 168 ? -4.388 9.322 -15.456 1.00 63.00 168 GLU A N 1
ATOM 1367 C CA . GLU A 1 168 ? -3.831 10.340 -14.570 1.00 63.00 168 GLU A CA 1
ATOM 1368 C C . GLU A 1 168 ? -4.427 10.156 -13.171 1.00 63.00 168 GLU A C 1
ATOM 1370 O O . GLU A 1 168 ? -5.645 10.151 -13.006 1.00 63.00 168 GLU A O 1
ATOM 1375 N N . ARG A 1 169 ? -3.577 9.959 -12.158 1.00 67.62 169 ARG A N 1
ATOM 1376 C CA . ARG A 1 169 ? -4.004 9.933 -10.754 1.00 67.62 169 ARG A CA 1
ATOM 1377 C C . ARG A 1 169 ? -3.228 10.966 -9.962 1.00 67.62 169 ARG A C 1
ATOM 1379 O O . ARG A 1 169 ? -2.004 11.023 -10.060 1.00 67.62 169 ARG A O 1
ATOM 1386 N N . LYS A 1 170 ? -3.961 11.746 -9.175 1.00 77.38 170 LYS A N 1
ATOM 1387 C CA . LYS A 1 170 ? -3.417 12.665 -8.181 1.00 77.38 170 LYS A CA 1
ATOM 1388 C C . LYS A 1 170 ? -2.823 11.878 -7.009 1.00 77.38 170 LYS A C 1
ATOM 1390 O O . LYS A 1 170 ? -3.382 10.856 -6.614 1.00 77.38 170 LYS A O 1
ATOM 1395 N N . ARG A 1 171 ? -1.695 12.349 -6.481 1.00 84.94 171 ARG A N 1
ATOM 1396 C CA . ARG A 1 171 ? -0.983 11.795 -5.320 1.00 84.94 171 ARG A CA 1
ATOM 1397 C C . ARG A 1 171 ? -0.800 12.910 -4.296 1.00 84.94 171 ARG A C 1
ATOM 1399 O O . ARG A 1 171 ? -0.264 13.945 -4.674 1.00 84.94 171 ARG A O 1
ATOM 1406 N N . LEU A 1 172 ? -1.196 12.684 -3.046 1.00 87.50 172 LEU A N 1
ATOM 1407 C CA . LEU A 1 172 ? -0.937 13.581 -1.914 1.00 87.50 172 LEU A CA 1
ATOM 1408 C C . LEU A 1 172 ? -0.106 12.828 -0.878 1.00 87.50 172 LEU A C 1
ATOM 1410 O O . LEU A 1 172 ? -0.455 11.706 -0.509 1.00 87.50 172 LEU A O 1
ATOM 1414 N N . ARG A 1 173 ? 0.987 13.428 -0.415 1.00 90.50 173 ARG A N 1
ATOM 1415 C CA . ARG A 1 173 ? 1.811 12.873 0.659 1.00 90.50 173 ARG A CA 1
ATOM 1416 C C . ARG A 1 173 ? 1.521 13.622 1.955 1.00 90.50 173 ARG A C 1
ATOM 1418 O O . ARG A 1 173 ? 1.532 14.847 1.964 1.00 90.50 173 ARG A O 1
ATOM 1425 N N . LEU A 1 174 ? 1.289 12.873 3.024 1.00 93.31 174 LEU A N 1
ATOM 1426 C CA . LEU A 1 174 ? 1.066 13.349 4.384 1.00 93.31 174 LEU A CA 1
ATOM 1427 C C . LEU A 1 174 ? 2.177 12.829 5.301 1.00 93.31 174 LEU A C 1
ATOM 1429 O O . LEU A 1 174 ? 2.698 11.730 5.089 1.00 93.31 174 LEU A O 1
ATOM 1433 N N . GLU A 1 175 ? 2.470 13.574 6.359 1.00 93.81 175 GLU A N 1
ATOM 1434 C CA . GLU A 1 175 ? 3.151 13.054 7.544 1.00 93.81 175 GLU A CA 1
ATOM 1435 C C . GLU A 1 175 ? 2.134 12.902 8.674 1.00 93.81 175 GLU A C 1
ATOM 1437 O O . GLU A 1 175 ? 1.462 13.865 9.054 1.00 93.81 175 GLU A O 1
ATOM 1442 N N . LEU A 1 176 ? 1.997 11.674 9.175 1.00 96.44 176 LEU A N 1
ATOM 1443 C CA . LEU A 1 176 ? 1.143 11.353 10.311 1.00 96.44 176 LEU A CA 1
ATOM 1444 C C . LEU A 1 176 ? 1.999 11.167 11.559 1.00 96.44 176 LEU A C 1
ATOM 1446 O O . LEU A 1 176 ? 3.043 10.524 11.490 1.00 96.44 176 LEU A O 1
ATOM 1450 N N . GLN A 1 177 ? 1.528 11.654 12.702 1.00 95.25 177 GLN A N 1
ATOM 1451 C CA . GLN A 1 177 ? 2.156 11.468 14.006 1.00 95.25 177 GLN A CA 1
ATOM 1452 C C . GLN A 1 177 ? 1.209 10.737 14.968 1.00 95.25 177 GLN A C 1
ATOM 1454 O O . GLN A 1 177 ? 0.047 11.123 15.103 1.00 95.25 177 GLN A O 1
ATOM 1459 N N . ASP A 1 178 ? 1.689 9.686 15.635 1.00 95.94 178 ASP A N 1
ATOM 1460 C CA . ASP A 1 178 ? 0.948 9.024 16.720 1.00 95.94 178 ASP A CA 1
ATOM 1461 C C . ASP A 1 178 ? 1.117 9.763 18.068 1.00 95.94 178 ASP A C 1
ATOM 1463 O O . ASP A 1 178 ? 1.809 10.780 18.168 1.00 95.94 178 ASP A O 1
ATOM 1467 N N . THR A 1 179 ? 0.475 9.277 19.137 1.00 94.06 179 THR A N 1
ATOM 1468 C CA . THR A 1 179 ? 0.573 9.934 20.454 1.00 94.06 179 THR A CA 1
ATOM 1469 C C . THR A 1 179 ? 1.959 9.780 21.096 1.00 94.06 179 THR A C 1
ATOM 1471 O O . THR A 1 179 ? 2.372 10.627 21.882 1.00 94.06 179 THR A O 1
ATOM 1474 N N . GLU A 1 180 ? 2.764 8.810 20.654 1.00 92.75 180 GLU A N 1
ATOM 1475 C CA . GLU A 1 180 ? 4.144 8.593 21.111 1.00 92.75 180 GLU A CA 1
ATOM 1476 C C . GLU A 1 180 ? 5.170 9.455 20.356 1.00 92.75 180 GLU A C 1
ATOM 1478 O O . GLU A 1 180 ? 6.226 9.802 20.889 1.00 92.75 180 GLU A O 1
ATOM 1483 N N . GLY A 1 181 ? 4.829 9.928 19.159 1.00 91.50 181 GLY A N 1
ATOM 1484 C CA . GLY A 1 181 ? 5.616 10.862 18.344 1.00 91.50 181 GLY A CA 1
ATOM 1485 C C . GLY A 1 181 ? 6.242 10.232 17.129 1.00 91.50 181 GLY A C 1
ATOM 1486 O O . GLY A 1 181 ? 6.993 10.901 16.416 1.00 91.50 181 GLY A O 1
ATOM 1487 N N . THR A 1 182 ? 5.949 8.959 16.907 1.00 95.31 182 THR A N 1
ATOM 1488 C CA . THR A 1 182 ? 6.369 8.224 15.731 1.00 95.31 182 THR A CA 1
ATOM 1489 C C . THR A 1 182 ? 5.752 8.885 14.510 1.00 95.31 182 THR A C 1
ATOM 1491 O O . THR A 1 182 ? 4.548 9.135 14.475 1.00 95.31 182 THR A O 1
ATOM 1494 N N . ILE A 1 183 ? 6.583 9.160 13.506 1.00 95.44 183 ILE A N 1
ATOM 1495 C CA . ILE A 1 183 ? 6.133 9.708 12.230 1.00 95.44 183 ILE A CA 1
ATOM 1496 C C . ILE A 1 183 ? 5.957 8.569 11.234 1.00 95.44 183 ILE A C 1
ATOM 1498 O O . ILE A 1 183 ? 6.889 7.801 10.997 1.00 95.44 183 ILE A O 1
ATOM 1502 N N . LEU A 1 184 ? 4.780 8.491 10.625 1.00 96.69 184 LEU A N 1
ATOM 1503 C CA . LEU A 1 184 ? 4.468 7.577 9.538 1.00 96.69 184 LEU A CA 1
ATOM 1504 C C . LEU A 1 184 ? 4.126 8.385 8.280 1.00 96.69 184 LEU A C 1
ATOM 1506 O O . LEU A 1 184 ? 3.096 9.067 8.247 1.00 96.69 184 LEU A O 1
ATOM 1510 N N . PRO A 1 185 ? 4.950 8.307 7.220 1.00 95.38 185 PRO A N 1
ATOM 1511 C CA . PRO A 1 185 ? 4.569 8.835 5.921 1.00 95.38 185 PRO A CA 1
ATOM 1512 C C . PRO A 1 185 ? 3.315 8.127 5.401 1.00 95.38 185 PRO A C 1
ATOM 1514 O O . PRO A 1 185 ? 3.198 6.903 5.490 1.00 95.38 185 PRO A O 1
ATOM 1517 N N . CYS A 1 186 ? 2.379 8.883 4.833 1.00 96.06 186 CYS A N 1
ATOM 1518 C CA . CYS A 1 186 ? 1.149 8.345 4.264 1.00 96.06 186 CYS A CA 1
ATOM 1519 C C . CYS A 1 186 ? 0.901 8.928 2.869 1.00 96.06 186 CYS A C 1
ATOM 1521 O O . CYS A 1 186 ? 0.980 10.138 2.670 1.00 96.06 186 CYS A O 1
ATOM 1523 N N . ILE A 1 187 ? 0.618 8.079 1.882 1.00 92.94 187 ILE A N 1
ATOM 1524 C CA . ILE A 1 187 ? 0.401 8.479 0.489 1.00 92.94 187 ILE A CA 1
ATOM 1525 C C . ILE A 1 187 ? -1.042 8.188 0.090 1.00 92.94 187 ILE A C 1
ATOM 1527 O O . ILE A 1 187 ? -1.456 7.031 -0.007 1.00 92.94 187 ILE A O 1
ATOM 1531 N N . LEU A 1 188 ? -1.790 9.241 -0.217 1.00 93.12 188 LEU A N 1
ATOM 1532 C CA . LEU A 1 188 ? -3.153 9.154 -0.724 1.00 93.12 188 LEU A CA 1
ATOM 1533 C C . LEU A 1 188 ? -3.167 9.267 -2.247 1.00 93.12 188 LEU A C 1
ATOM 1535 O O . LEU A 1 188 ? -2.379 10.012 -2.837 1.00 93.12 188 LEU A O 1
ATOM 1539 N N . TRP A 1 189 ? -4.105 8.566 -2.881 1.00 87.81 189 TRP A N 1
ATOM 1540 C CA . TRP A 1 189 ? -4.271 8.555 -4.333 1.00 87.81 189 TRP A CA 1
ATOM 1541 C C . TRP A 1 189 ? -5.682 8.958 -4.760 1.00 87.81 189 TRP A C 1
ATOM 1543 O O . TRP A 1 189 ? -6.651 8.715 -4.044 1.00 87.81 189 TRP A O 1
ATOM 1553 N N . GLY A 1 190 ? -5.792 9.514 -5.968 1.00 86.62 190 GLY A N 1
ATOM 1554 C CA . GLY A 1 190 ? -7.069 9.767 -6.638 1.00 86.62 190 GLY A CA 1
ATOM 1555 C C . GLY A 1 190 ? -7.963 10.731 -5.864 1.00 86.62 190 GLY A C 1
ATOM 1556 O O . GLY A 1 190 ? -7.486 11.732 -5.329 1.00 86.62 190 GLY A O 1
ATOM 1557 N N . ASP A 1 191 ? -9.251 10.412 -5.795 1.00 88.12 191 ASP A N 1
ATOM 1558 C CA . ASP A 1 191 ? -10.266 11.265 -5.169 1.00 88.12 191 ASP A CA 1
ATOM 1559 C C . ASP A 1 191 ? -10.016 11.456 -3.672 1.00 88.12 191 ASP A C 1
ATOM 1561 O O . ASP A 1 191 ? -10.215 12.550 -3.149 1.00 88.12 191 ASP A O 1
ATOM 1565 N N . LYS A 1 192 ? -9.464 10.441 -2.995 1.00 91.75 192 LYS A N 1
ATOM 1566 C CA . LYS A 1 192 ? -9.102 10.531 -1.574 1.00 91.75 192 LYS A CA 1
ATOM 1567 C C . LYS A 1 192 ? -8.009 11.558 -1.306 1.00 91.75 192 LYS A C 1
ATOM 1569 O O . LYS A 1 192 ? -8.042 12.231 -0.282 1.00 91.75 192 LYS A O 1
ATOM 1574 N N . ALA A 1 193 ? -7.067 11.716 -2.234 1.00 89.88 193 ALA A N 1
ATOM 1575 C CA . ALA A 1 193 ? -6.062 12.768 -2.149 1.00 89.88 193 ALA A CA 1
ATOM 1576 C C . ALA A 1 193 ? -6.693 14.165 -2.295 1.00 89.88 193 ALA A C 1
ATOM 1578 O O . ALA A 1 193 ? -6.335 15.074 -1.554 1.00 89.88 193 ALA A O 1
ATOM 1579 N N . ILE A 1 194 ? -7.647 14.323 -3.221 1.00 86.06 194 ILE A N 1
ATOM 1580 C CA . ILE A 1 194 ? -8.340 15.598 -3.476 1.00 86.06 194 ILE A CA 1
ATOM 1581 C C . ILE A 1 194 ? -9.201 16.004 -2.279 1.00 86.06 194 ILE A C 1
ATOM 1583 O O . ILE A 1 194 ? -9.140 17.148 -1.837 1.00 86.06 194 ILE A O 1
ATOM 1587 N N . GLU A 1 195 ? -9.992 15.064 -1.760 1.00 90.06 195 GLU A N 1
ATOM 1588 C CA . GLU A 1 195 ? -10.898 15.270 -0.629 1.00 90.06 195 GLU A CA 1
ATOM 1589 C C . GLU A 1 195 ? -10.130 15.750 0.610 1.00 90.06 195 GLU A C 1
ATOM 1591 O O . GLU A 1 195 ? -10.489 16.760 1.219 1.00 90.06 195 GLU A O 1
ATOM 1596 N N . VAL A 1 196 ? -9.029 15.066 0.941 1.00 91.44 196 VAL A N 1
ATOM 1597 C CA . VAL A 1 196 ? -8.203 15.417 2.100 1.00 91.44 196 VAL A CA 1
ATOM 1598 C C . VAL A 1 196 ? -7.496 16.752 1.894 1.00 91.44 196 VAL A C 1
ATOM 1600 O O . VAL A 1 196 ? -7.585 17.600 2.773 1.00 91.44 196 VAL A O 1
ATOM 1603 N N . GLU A 1 197 ? -6.847 16.987 0.749 1.00 87.75 197 GLU A N 1
ATOM 1604 C CA . GLU A 1 197 ? -6.182 18.273 0.486 1.00 87.75 197 GLU A CA 1
ATOM 1605 C C . GLU A 1 197 ? -7.164 19.446 0.593 1.00 87.75 197 GLU A C 1
ATOM 1607 O O . GLU A 1 197 ? -6.884 20.423 1.288 1.00 87.75 197 GLU A O 1
ATOM 1612 N N . SER A 1 198 ? -8.343 19.328 -0.028 1.00 85.75 198 SER A N 1
ATOM 1613 C CA . SER A 1 198 ? -9.368 20.370 0.035 1.00 85.75 198 SER A CA 1
ATOM 1614 C C . SER A 1 198 ? -9.743 20.691 1.480 1.00 85.75 198 SER A C 1
ATOM 1616 O O . SER A 1 198 ? -9.835 21.864 1.828 1.00 85.75 198 SER A O 1
ATOM 1618 N N . HIS A 1 199 ? -9.921 19.673 2.328 1.00 86.69 199 HIS A N 1
ATOM 1619 C CA . HIS A 1 199 ? -10.233 19.875 3.742 1.00 86.69 199 HIS A CA 1
ATOM 1620 C C . HIS A 1 199 ? -9.097 20.582 4.495 1.00 86.69 199 HIS A C 1
ATOM 1622 O O . HIS A 1 199 ? -9.352 21.492 5.287 1.00 86.69 199 HIS A O 1
ATOM 1628 N N . LEU A 1 200 ? -7.843 20.195 4.230 1.00 86.62 200 LEU A N 1
ATOM 1629 C CA . LEU A 1 200 ? -6.661 20.802 4.850 1.00 86.62 200 LEU A CA 1
ATOM 1630 C C . LEU A 1 200 ? -6.509 22.285 4.479 1.00 86.62 200 LEU A C 1
ATOM 1632 O O . LEU A 1 200 ? -6.085 23.078 5.318 1.00 86.62 200 LEU A O 1
ATOM 1636 N N . LEU A 1 201 ? -6.888 22.669 3.256 1.00 81.88 201 LEU A N 1
ATOM 1637 C CA . LEU A 1 201 ? -6.823 24.054 2.782 1.00 81.88 201 LEU A CA 1
ATOM 1638 C C . LEU A 1 201 ? -7.980 24.927 3.298 1.00 81.88 201 LEU A C 1
ATOM 1640 O O . LEU A 1 201 ? -7.789 26.126 3.497 1.00 81.88 201 LEU A O 1
ATOM 1644 N N . THR A 1 202 ? -9.173 24.364 3.523 1.00 77.44 202 THR A N 1
ATOM 1645 C CA . THR A 1 202 ? -10.365 25.140 3.923 1.00 77.44 202 THR A CA 1
ATOM 1646 C C . THR A 1 202 ? -10.619 25.183 5.427 1.00 77.44 202 THR A C 1
ATOM 1648 O O . THR A 1 202 ? -11.316 26.081 5.900 1.00 77.44 202 THR A O 1
ATOM 1651 N N . SER A 1 203 ? -10.145 24.200 6.198 1.00 64.69 203 SER A N 1
ATOM 1652 C CA . SER A 1 203 ? -10.504 24.059 7.621 1.00 64.69 203 SER A CA 1
ATOM 1653 C C . SER A 1 203 ? -9.351 23.544 8.500 1.00 64.69 203 SER A C 1
ATOM 1655 O O . SER A 1 203 ? -9.474 22.490 9.128 1.00 64.69 203 SER A O 1
ATOM 1657 N N . PRO A 1 204 ? -8.225 24.277 8.605 1.00 64.31 204 PRO A N 1
ATOM 1658 C CA . PRO A 1 204 ? -7.069 23.838 9.378 1.00 64.31 204 PRO A CA 1
ATOM 1659 C C . PRO A 1 204 ? -7.248 24.114 10.881 1.00 64.31 204 PRO A C 1
ATOM 1661 O O . PRO A 1 204 ? -6.598 24.991 11.448 1.00 64.31 204 PRO A O 1
ATOM 1664 N N . THR A 1 205 ? -8.135 23.384 11.562 1.00 72.12 205 THR A N 1
ATOM 1665 C CA . THR A 1 205 ? -8.188 23.409 13.035 1.00 72.12 205 THR A CA 1
ATOM 1666 C C . THR A 1 205 ? -7.371 22.249 13.592 1.00 72.12 205 THR A C 1
ATOM 1668 O O . THR A 1 205 ? -7.803 21.097 13.580 1.00 72.12 205 THR A O 1
ATOM 1671 N N . SER A 1 206 ? -6.160 22.560 14.050 1.00 78.75 206 SER A N 1
ATOM 1672 C CA . SER A 1 206 ? -5.247 21.590 14.658 1.00 78.75 206 SER A CA 1
ATOM 1673 C C . SER A 1 206 ? -5.700 21.215 16.087 1.00 78.75 206 SER A C 1
ATOM 1675 O O . SER A 1 206 ? -6.252 22.068 16.783 1.00 78.75 206 SER A O 1
ATOM 1677 N N . PRO A 1 207 ? -5.498 19.968 16.558 1.00 87.75 207 PRO A N 1
ATOM 1678 C CA . PRO A 1 207 ? -4.950 18.832 15.820 1.00 87.75 207 PRO A CA 1
ATOM 1679 C C . PRO A 1 207 ? -5.957 18.281 14.807 1.00 87.75 207 PRO A C 1
ATOM 1681 O O . PRO A 1 207 ? -7.117 18.073 15.155 1.00 87.75 207 PRO A O 1
ATOM 1684 N N 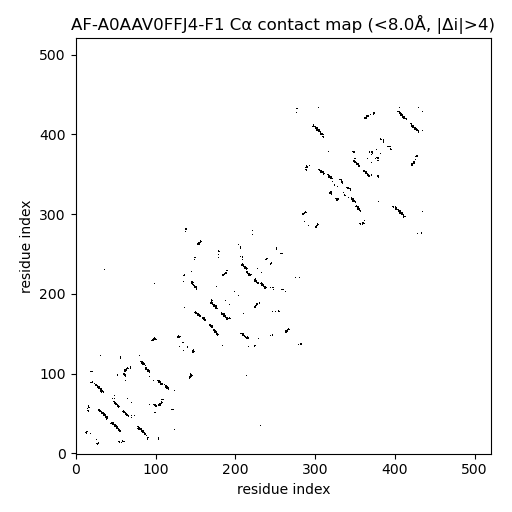. ILE A 1 208 ? -5.519 17.994 13.576 1.00 91.12 208 ILE A N 1
ATOM 1685 C CA . ILE A 1 208 ? -6.344 17.277 12.593 1.00 91.12 208 ILE A CA 1
ATOM 1686 C C . ILE A 1 208 ? -6.104 15.785 12.773 1.00 91.12 208 ILE A C 1
ATOM 1688 O O . ILE A 1 208 ? -5.051 15.270 12.395 1.00 91.12 208 ILE A O 1
ATOM 1692 N N . VAL A 1 209 ? -7.079 15.101 13.366 1.00 94.00 209 VAL A N 1
ATOM 1693 C CA . VAL A 1 209 ? -7.034 13.648 13.546 1.00 94.00 209 VAL A CA 1
ATOM 1694 C C . VAL A 1 209 ? -7.426 12.984 12.236 1.00 94.00 209 VAL A C 1
ATOM 1696 O O . VAL A 1 209 ? -8.518 13.210 11.722 1.00 94.00 209 VAL A O 1
ATOM 1699 N N . PHE A 1 210 ? -6.534 12.159 11.715 1.00 96.00 210 PHE A N 1
ATOM 1700 C CA . PHE A 1 210 ? -6.705 11.345 10.527 1.00 96.00 210 PHE A CA 1
ATOM 1701 C C . PHE A 1 210 ? -6.841 9.887 10.945 1.00 96.00 210 PHE A C 1
ATOM 1703 O O . PHE A 1 210 ? -5.954 9.343 11.600 1.00 96.00 210 PHE A O 1
ATOM 1710 N N . ALA A 1 211 ? -7.929 9.246 10.537 1.00 96.12 211 ALA A N 1
ATOM 1711 C CA . ALA A 1 211 ? -8.086 7.803 10.619 1.00 96.12 211 ALA A CA 1
ATOM 1712 C C . ALA A 1 211 ? -8.286 7.241 9.212 1.00 96.12 211 ALA A C 1
ATOM 1714 O O . ALA A 1 211 ? -9.089 7.762 8.437 1.00 96.12 211 ALA A O 1
ATOM 1715 N N . MET A 1 212 ? -7.573 6.168 8.885 1.00 96.19 212 MET A N 1
ATOM 1716 C CA . MET A 1 212 ? -7.747 5.439 7.633 1.00 96.19 212 MET A CA 1
ATOM 1717 C C . MET A 1 212 ? -8.004 3.972 7.925 1.00 96.19 212 MET A C 1
ATOM 1719 O O . MET A 1 212 ? -7.260 3.350 8.680 1.00 96.19 212 MET A O 1
ATOM 1723 N N . ARG A 1 213 ? -9.034 3.423 7.284 1.00 93.88 213 ARG A N 1
ATOM 1724 C CA . ARG A 1 213 ? -9.303 1.987 7.246 1.00 93.88 213 ARG A CA 1
ATOM 1725 C C . ARG A 1 213 ? -8.913 1.401 5.907 1.00 93.88 213 ARG A C 1
ATOM 1727 O O . ARG A 1 213 ? -9.034 2.069 4.872 1.00 93.88 213 ARG A O 1
ATOM 1734 N N . TYR A 1 214 ? -8.519 0.134 5.933 1.00 94.25 214 TYR A N 1
ATOM 1735 C CA . TYR A 1 214 ? -8.116 -0.607 4.738 1.00 94.25 214 TYR A CA 1
ATOM 1736 C C . TYR A 1 214 ? -6.953 0.071 4.003 1.00 94.25 214 TYR A C 1
ATOM 1738 O O . TYR A 1 214 ? -6.991 0.244 2.789 1.00 94.25 214 TYR A O 1
ATOM 1746 N N . GLY A 1 215 ? -5.947 0.532 4.738 1.00 95.81 215 GLY A N 1
ATOM 1747 C CA . GLY A 1 215 ? -4.682 1.003 4.186 1.00 95.81 215 GLY A CA 1
ATOM 1748 C C . GLY A 1 215 ? -3.764 -0.155 3.797 1.00 95.81 215 GLY A C 1
ATOM 1749 O O . GLY A 1 215 ? -3.941 -1.288 4.235 1.00 95.81 215 GLY A O 1
ATOM 1750 N N . ILE A 1 216 ? -2.756 0.138 2.987 1.00 94.94 216 ILE A N 1
ATOM 1751 C CA . ILE A 1 216 ? -1.646 -0.758 2.661 1.00 94.94 216 ILE A CA 1
ATOM 1752 C C . ILE A 1 216 ? -0.393 -0.221 3.351 1.00 94.94 216 ILE A C 1
ATOM 1754 O O . ILE A 1 216 ? -0.155 0.984 3.320 1.00 94.94 216 ILE A O 1
ATOM 1758 N N . SER A 1 217 ? 0.425 -1.104 3.921 1.00 93.50 217 SER A N 1
ATOM 1759 C CA . SER A 1 217 ? 1.826 -0.792 4.222 1.00 93.50 217 SER A CA 1
ATOM 1760 C C . SER A 1 217 ? 2.678 -1.146 3.004 1.00 93.50 217 SER A C 1
ATOM 1762 O O . SER A 1 217 ? 2.696 -2.304 2.581 1.00 93.50 217 SER A O 1
ATOM 1764 N N . ASP A 1 218 ? 3.341 -0.155 2.412 1.00 86.75 218 ASP A N 1
ATOM 1765 C CA . ASP A 1 218 ? 4.195 -0.321 1.233 1.00 86.75 218 ASP A CA 1
ATOM 1766 C C . ASP A 1 218 ? 5.586 0.275 1.486 1.00 86.75 218 ASP A C 1
ATOM 1768 O O . ASP A 1 218 ? 5.796 1.078 2.400 1.00 86.75 218 ASP A O 1
ATOM 1772 N N . VAL A 1 219 ? 6.556 -0.134 0.672 1.00 81.31 219 VAL A N 1
ATOM 1773 C CA . VAL A 1 219 ? 7.926 0.376 0.712 1.00 81.31 219 VAL A CA 1
ATOM 1774 C C . VAL A 1 219 ? 8.279 0.901 -0.669 1.00 81.31 219 VAL A C 1
ATOM 1776 O O . VAL A 1 219 ? 8.343 0.161 -1.651 1.00 81.31 219 VAL A O 1
ATOM 1779 N N . PHE A 1 220 ? 8.524 2.205 -0.752 1.00 73.56 220 PHE A N 1
ATOM 1780 C CA . PHE A 1 220 ? 8.925 2.861 -1.992 1.00 73.56 220 PHE A CA 1
ATOM 1781 C C . PHE A 1 220 ? 10.118 3.764 -1.729 1.00 73.56 220 PHE A C 1
ATOM 1783 O O . PHE A 1 220 ? 10.128 4.482 -0.736 1.00 73.56 220 PHE A O 1
ATOM 1790 N N . ASN A 1 221 ? 11.125 3.723 -2.610 1.00 67.44 221 ASN A N 1
ATOM 1791 C CA . ASN A 1 221 ? 12.375 4.474 -2.449 1.00 67.44 221 ASN A CA 1
ATOM 1792 C C . ASN A 1 221 ? 12.923 4.408 -1.025 1.00 67.44 221 ASN A C 1
ATOM 1794 O O . ASN A 1 221 ? 13.291 5.424 -0.440 1.00 67.44 221 ASN A O 1
ATOM 1798 N N . SER A 1 222 ? 12.951 3.200 -0.474 1.00 66.94 222 SER A N 1
ATOM 1799 C CA . SER A 1 222 ? 13.531 2.968 0.839 1.00 66.94 222 SER A CA 1
ATOM 1800 C C . SER A 1 222 ? 12.784 3.567 2.023 1.00 66.94 222 SER A C 1
ATOM 1802 O O . SER A 1 222 ? 13.324 3.671 3.120 1.00 66.94 222 SER A O 1
ATOM 1804 N N . GLU A 1 223 ? 11.522 3.921 1.826 1.00 79.44 223 GLU A N 1
ATOM 1805 C CA . GLU A 1 223 ? 10.690 4.478 2.872 1.00 79.44 223 GLU A CA 1
ATOM 1806 C C . GLU A 1 223 ? 9.412 3.659 3.029 1.00 79.44 223 GLU A C 1
ATOM 1808 O O . GLU A 1 223 ? 8.598 3.535 2.103 1.00 79.44 223 GLU A O 1
ATOM 1813 N N . THR A 1 224 ? 9.248 3.097 4.226 1.00 88.44 224 THR A N 1
ATOM 1814 C CA . THR A 1 224 ? 7.986 2.493 4.640 1.00 88.44 224 THR A CA 1
ATOM 1815 C C . THR A 1 224 ? 6.954 3.593 4.816 1.00 88.44 224 THR A C 1
ATOM 1817 O O . THR A 1 224 ? 7.176 4.564 5.541 1.00 88.44 224 THR A O 1
ATOM 1820 N N . HIS A 1 225 ? 5.818 3.432 4.157 1.00 93.06 225 HIS A N 1
ATOM 1821 C CA . HIS A 1 225 ? 4.718 4.375 4.221 1.00 93.06 225 HIS A CA 1
ATOM 1822 C C . HIS A 1 225 ? 3.389 3.627 4.195 1.00 93.06 225 HIS A C 1
ATOM 1824 O O . HIS A 1 225 ? 3.273 2.524 3.655 1.00 93.06 225 HIS A O 1
ATOM 1830 N N . ALA A 1 226 ? 2.364 4.245 4.768 1.00 97.00 226 ALA A N 1
ATOM 1831 C CA . ALA A 1 226 ? 0.998 3.814 4.536 1.00 97.00 226 ALA A CA 1
ATOM 1832 C C . ALA A 1 226 ? 0.495 4.371 3.200 1.00 97.00 226 ALA A C 1
ATOM 1834 O O . ALA A 1 226 ? 0.877 5.464 2.783 1.00 97.00 226 ALA A O 1
ATOM 1835 N N . THR A 1 227 ? -0.389 3.659 2.515 1.00 95.44 227 THR A N 1
ATOM 1836 C CA . THR A 1 227 ? -1.043 4.170 1.310 1.00 95.44 227 THR A CA 1
ATOM 1837 C C . THR A 1 227 ? -2.470 3.659 1.176 1.00 95.44 227 THR A C 1
ATOM 1839 O O . THR A 1 227 ? -2.832 2.651 1.783 1.00 95.44 227 THR A O 1
ATOM 1842 N N . THR A 1 228 ? -3.312 4.356 0.414 1.00 94.31 228 THR A N 1
ATOM 1843 C CA . THR A 1 228 ? -4.691 3.909 0.194 1.00 94.31 228 THR A CA 1
ATOM 1844 C C . THR A 1 228 ? -4.729 2.601 -0.602 1.00 94.31 228 THR A C 1
ATOM 1846 O O . THR A 1 228 ? -4.026 2.426 -1.600 1.00 94.31 228 THR A O 1
ATOM 1849 N N . PHE A 1 229 ? -5.610 1.683 -0.206 1.00 91.69 229 PHE A N 1
ATOM 1850 C CA . PHE A 1 229 ? -6.015 0.516 -0.984 1.00 91.69 229 PHE A CA 1
ATOM 1851 C C . PHE A 1 229 ? -6.939 0.942 -2.127 1.00 91.69 229 PHE A C 1
ATOM 1853 O O . PHE A 1 229 ? -8.145 0.682 -2.135 1.00 91.69 229 PHE A O 1
ATOM 1860 N N . PHE A 1 230 ? -6.349 1.622 -3.109 1.00 84.56 230 PHE A N 1
ATOM 1861 C CA . PHE A 1 230 ? -7.073 2.215 -4.230 1.00 84.56 230 PHE A CA 1
ATOM 1862 C C . PHE A 1 230 ? -8.225 3.100 -3.721 1.00 84.56 230 PHE A C 1
ATOM 1864 O O . PHE A 1 230 ? -8.012 3.928 -2.836 1.00 84.56 230 PHE A O 1
ATOM 1871 N N . ASP A 1 231 ? -9.426 2.900 -4.261 1.00 83.94 231 ASP A N 1
ATOM 1872 C CA . ASP A 1 231 ? -10.629 3.661 -3.922 1.00 83.94 231 ASP A CA 1
ATOM 1873 C C . ASP A 1 231 ? -11.427 3.000 -2.774 1.00 83.94 231 ASP A C 1
ATOM 1875 O O . ASP A 1 231 ? -12.497 3.472 -2.404 1.00 83.94 231 ASP A O 1
ATOM 1879 N N . ASN A 1 232 ? -10.914 1.905 -2.192 1.00 90.75 232 ASN A N 1
ATOM 1880 C CA . ASN A 1 232 ? -11.611 1.121 -1.166 1.00 90.75 232 ASN A CA 1
ATOM 1881 C C . ASN A 1 232 ? -11.284 1.551 0.270 1.00 90.75 232 ASN A C 1
ATOM 1883 O O . ASN A 1 232 ? -11.961 1.105 1.200 1.00 90.75 232 ASN A O 1
ATOM 1887 N N . SER A 1 233 ? -10.242 2.366 0.468 1.00 94.25 233 SER A N 1
ATOM 1888 C CA . SER A 1 233 ? -9.913 2.907 1.787 1.00 94.25 233 SER A CA 1
ATOM 1889 C C . SER A 1 233 ? -10.956 3.917 2.240 1.00 94.25 233 SER A C 1
ATOM 1891 O O . SER A 1 233 ? -11.372 4.797 1.482 1.00 94.25 233 SER A O 1
ATOM 1893 N N . ILE A 1 234 ? -11.321 3.830 3.514 1.00 93.25 234 ILE A N 1
ATOM 1894 C CA . ILE A 1 234 ? -12.177 4.818 4.168 1.00 93.25 234 ILE A CA 1
ATOM 1895 C C . ILE A 1 234 ? -11.265 5.758 4.942 1.00 93.25 234 ILE A C 1
ATOM 1897 O O . ILE A 1 234 ? -10.437 5.298 5.722 1.00 93.25 234 ILE A O 1
ATOM 1901 N N . ILE A 1 235 ? -11.415 7.061 4.722 1.00 94.88 235 ILE A N 1
ATOM 1902 C CA . ILE A 1 235 ? -10.665 8.098 5.429 1.00 94.88 235 ILE A CA 1
ATOM 1903 C C . ILE A 1 235 ? -11.660 8.948 6.202 1.00 94.88 235 ILE A C 1
ATOM 1905 O O . ILE A 1 235 ? -12.677 9.362 5.650 1.00 94.88 235 ILE A O 1
ATOM 1909 N N . VAL A 1 236 ? -11.349 9.206 7.467 1.00 93.44 236 VAL A N 1
ATOM 1910 C CA . VAL A 1 236 ? -12.130 10.063 8.354 1.00 93.44 236 VAL A CA 1
ATOM 1911 C C . VAL A 1 236 ? -11.201 11.123 8.932 1.00 93.44 236 VAL A C 1
ATOM 1913 O O . VAL A 1 236 ? -10.188 10.803 9.556 1.00 93.44 236 VAL A O 1
ATOM 1916 N N . LEU A 1 237 ? -11.555 12.390 8.724 1.00 93.00 237 LEU A N 1
ATOM 1917 C CA . LEU A 1 237 ? -10.883 13.536 9.329 1.00 93.00 237 LEU A CA 1
ATOM 1918 C C . LEU A 1 237 ? -11.734 14.058 10.481 1.00 93.00 237 LEU A C 1
ATOM 1920 O O . LEU A 1 237 ? -12.925 14.301 10.303 1.00 93.00 237 LEU A O 1
ATOM 1924 N N . ASN A 1 238 ? -11.125 14.240 11.652 1.00 91.50 238 ASN A N 1
ATOM 1925 C CA . ASN A 1 238 ? -11.789 14.757 12.849 1.00 91.50 238 ASN A CA 1
ATOM 1926 C C . ASN A 1 238 ? -13.111 14.034 13.163 1.00 91.50 238 ASN A C 1
ATOM 1928 O O . ASN A 1 238 ? -14.112 14.668 13.499 1.00 91.50 238 ASN A O 1
ATOM 1932 N N . GLY A 1 239 ? -13.100 12.703 13.036 1.00 88.31 239 GLY A N 1
ATOM 1933 C CA . GLY A 1 239 ? -14.263 11.861 13.295 1.00 88.31 239 GLY A CA 1
ATOM 1934 C C . GLY A 1 239 ? -14.845 12.086 14.690 1.00 88.31 239 GLY A C 1
ATOM 1935 O O . GLY A 1 239 ? -14.124 12.406 15.635 1.00 88.31 239 GLY A O 1
ATOM 1936 N N . LYS A 1 240 ? -16.163 11.909 14.809 1.00 89.25 240 LYS A N 1
ATOM 1937 C CA . LYS A 1 240 ? -16.894 11.993 16.086 1.00 89.25 240 LYS A CA 1
ATOM 1938 C C . LYS A 1 240 ? -16.958 10.653 16.821 1.00 89.25 240 LYS A C 1
ATOM 1940 O O . LYS A 1 240 ? -17.445 10.596 17.946 1.00 89.25 240 LYS A O 1
ATOM 1945 N N . ASP A 1 241 ? -16.495 9.588 16.169 1.00 86.81 241 ASP A N 1
ATOM 1946 C CA . ASP A 1 241 ? -16.426 8.254 16.749 1.00 86.81 241 ASP A CA 1
ATOM 1947 C C . ASP A 1 241 ? -15.546 8.262 18.001 1.00 86.81 241 ASP A C 1
ATOM 1949 O O . ASP A 1 241 ? -14.558 8.998 18.088 1.00 86.81 241 ASP A O 1
ATOM 1953 N N . ARG A 1 242 ? -15.879 7.377 18.946 1.00 89.50 242 ARG A N 1
ATOM 1954 C CA . ARG A 1 242 ? -15.186 7.236 20.232 1.00 89.50 242 ARG A CA 1
ATOM 1955 C C . ARG A 1 242 ? -13.662 7.218 20.085 1.00 89.50 242 ARG A C 1
ATOM 1957 O O . ARG A 1 242 ? -12.982 7.929 20.811 1.00 89.50 242 ARG A O 1
ATOM 1964 N N . TRP A 1 243 ? -13.132 6.474 19.116 1.00 89.00 243 TRP A N 1
ATOM 1965 C CA . TRP A 1 243 ? -11.686 6.327 18.934 1.00 89.00 243 TRP A CA 1
ATOM 1966 C C . TRP A 1 243 ? -10.989 7.601 18.460 1.00 89.00 243 TRP A C 1
ATOM 1968 O O . TRP A 1 243 ? -9.859 7.858 18.861 1.00 89.00 243 TRP A O 1
ATOM 1978 N N . CYS A 1 244 ? -11.649 8.418 17.635 1.00 91.25 244 CYS A N 1
ATOM 1979 C CA . CYS A 1 244 ? -11.098 9.705 17.215 1.00 91.25 244 CYS A CA 1
ATOM 1980 C C . CYS A 1 244 ? -11.053 10.694 18.384 1.00 91.25 244 CYS A C 1
ATOM 1982 O O . CYS A 1 244 ? -10.070 11.422 18.524 1.00 91.25 244 CYS A O 1
ATOM 1984 N N . THR A 1 245 ? -12.086 10.691 19.229 1.00 92.12 245 THR A N 1
ATOM 1985 C CA . THR A 1 245 ? -12.146 11.521 20.440 1.00 92.12 245 THR A CA 1
ATOM 1986 C C . THR A 1 245 ? -11.107 11.071 21.467 1.00 92.12 245 THR A C 1
ATOM 1988 O O . THR A 1 245 ? -10.292 11.882 21.889 1.00 92.12 245 THR A O 1
ATOM 1991 N N . GLU A 1 246 ? -11.034 9.773 21.779 1.00 93.88 246 GLU A N 1
ATOM 1992 C CA . GLU A 1 246 ? -10.032 9.222 22.705 1.00 93.88 246 GLU A CA 1
ATOM 1993 C C . GLU A 1 246 ? -8.597 9.465 22.213 1.00 93.88 246 GLU A C 1
ATOM 1995 O O . GLU A 1 246 ? -7.726 9.847 22.997 1.00 93.88 246 GLU A O 1
ATOM 2000 N N . PHE A 1 247 ? -8.337 9.294 20.910 1.00 94.75 247 PHE A N 1
ATOM 2001 C CA . PHE A 1 247 ? -7.031 9.610 20.331 1.00 94.75 247 PHE A CA 1
ATOM 2002 C C . PHE A 1 247 ? -6.702 11.097 20.474 1.00 94.75 247 PHE A C 1
ATOM 2004 O O . PHE A 1 247 ? -5.587 11.423 20.876 1.00 94.75 247 PHE A O 1
ATOM 2011 N N . ARG A 1 248 ? -7.652 11.994 20.169 1.00 93.88 248 ARG A N 1
ATOM 2012 C CA . ARG A 1 248 ? -7.471 13.445 20.314 1.00 93.88 248 ARG A CA 1
ATOM 2013 C C . ARG A 1 248 ? -7.148 13.822 21.757 1.00 93.88 248 ARG A C 1
ATOM 2015 O O . ARG A 1 248 ? -6.195 14.564 21.974 1.00 93.88 248 ARG A O 1
ATOM 2022 N N . ASP A 1 249 ? -7.913 13.320 22.718 1.00 93.44 249 ASP A N 1
ATOM 2023 C CA . ASP A 1 249 ? -7.740 13.665 24.129 1.00 93.44 249 ASP A CA 1
ATOM 2024 C C . ASP A 1 249 ? -6.376 13.191 24.639 1.00 93.44 249 ASP A C 1
ATOM 2026 O O . ASP A 1 249 ? -5.616 13.973 25.213 1.00 93.44 249 ASP A O 1
ATOM 2030 N N . ARG A 1 250 ? -6.006 11.939 24.338 1.00 94.56 250 ARG A N 1
ATOM 2031 C CA . ARG A 1 250 ? -4.684 11.395 24.677 1.00 94.56 250 ARG A CA 1
ATOM 2032 C C . ARG A 1 250 ? -3.555 12.177 24.008 1.00 94.56 250 ARG A C 1
ATOM 2034 O O . ARG A 1 250 ? -2.572 12.503 24.665 1.00 94.56 250 ARG A O 1
ATOM 2041 N N . LEU A 1 251 ? -3.707 12.522 22.729 1.00 93.25 251 LEU A N 1
ATOM 2042 C CA . LEU A 1 251 ? -2.734 13.328 21.995 1.00 93.25 251 LEU A CA 1
ATOM 2043 C C . LEU A 1 251 ? -2.523 14.693 22.659 1.00 93.25 251 LEU A C 1
ATOM 2045 O O . LEU A 1 251 ? -1.387 15.127 22.775 1.00 93.25 251 LEU A O 1
ATOM 2049 N N . LEU A 1 252 ? -3.582 15.366 23.110 1.00 91.81 252 LEU A N 1
ATOM 2050 C CA . LEU A 1 252 ? -3.468 16.677 23.759 1.00 91.81 252 LEU A CA 1
ATOM 2051 C C . LEU A 1 252 ? -2.833 16.600 25.154 1.00 91.81 252 LEU A C 1
ATOM 2053 O O . LEU A 1 252 ? -2.166 17.550 25.565 1.00 91.81 252 LEU A O 1
ATOM 2057 N N . ILE A 1 253 ? -3.002 15.481 25.862 1.00 91.31 253 ILE A N 1
ATOM 2058 C CA . ILE A 1 253 ? -2.342 15.225 27.150 1.00 91.31 253 ILE A CA 1
ATOM 2059 C C . ILE A 1 253 ? -0.849 14.941 26.943 1.00 91.31 253 ILE A C 1
ATOM 2061 O O . ILE A 1 253 ? -0.005 15.565 27.583 1.00 91.31 253 ILE A O 1
ATOM 2065 N N . GLU A 1 254 ? -0.516 14.014 26.044 1.00 90.25 254 GLU A N 1
ATOM 2066 C CA . GLU A 1 254 ? 0.865 13.573 25.797 1.00 90.25 254 GLU A CA 1
ATOM 2067 C C . GLU A 1 254 ? 1.666 14.610 24.989 1.00 90.25 254 GLU A C 1
ATOM 2069 O O . GLU A 1 254 ? 2.882 14.740 25.152 1.00 90.25 254 GLU A O 1
ATOM 2074 N N . ARG A 1 255 ? 0.984 15.393 24.145 1.00 87.25 255 ARG A N 1
ATOM 2075 C CA . ARG A 1 255 ? 1.542 16.472 23.322 1.00 87.25 255 ARG A CA 1
ATOM 2076 C C . ARG A 1 255 ? 0.673 17.735 23.354 1.00 87.25 255 ARG A C 1
ATOM 2078 O O . ARG A 1 255 ? -0.020 18.040 22.383 1.00 87.25 255 ARG A O 1
ATOM 2085 N N . PRO A 1 256 ? 0.808 18.582 24.387 1.00 83.94 256 PRO A N 1
ATOM 2086 C CA . PRO A 1 256 ? 0.077 19.851 24.462 1.00 83.94 256 PRO A CA 1
ATOM 2087 C C . PRO A 1 256 ? 0.302 20.762 23.239 1.00 83.94 256 PRO A C 1
ATOM 2089 O O . PRO A 1 256 ? -0.617 21.428 22.759 1.00 83.94 256 PRO A O 1
ATOM 2092 N N . ASN A 1 257 ? 1.514 20.722 22.669 1.00 83.75 257 ASN A N 1
ATOM 2093 C CA . ASN A 1 257 ? 1.898 21.507 21.493 1.00 83.75 257 ASN A CA 1
ATOM 2094 C C . ASN A 1 257 ? 1.224 21.048 20.186 1.00 83.75 257 ASN A C 1
ATOM 2096 O O . ASN A 1 257 ? 1.269 21.789 19.204 1.00 83.75 257 ASN A O 1
ATOM 2100 N N . SER A 1 258 ? 0.583 19.872 20.152 1.00 80.88 258 SER A N 1
ATOM 2101 C CA . SER A 1 258 ? -0.115 19.362 18.963 1.00 80.88 258 SER A CA 1
ATOM 2102 C C . SER A 1 258 ? -1.248 20.277 18.502 1.00 80.88 258 SER A C 1
ATOM 2104 O O . SER A 1 258 ? -1.500 20.367 17.304 1.00 80.88 258 SER A O 1
ATOM 2106 N N . SER A 1 259 ? -1.891 20.993 19.425 1.00 76.81 259 SER A N 1
ATOM 2107 C CA . SER A 1 259 ? -2.938 21.983 19.128 1.00 76.81 259 SER A CA 1
ATOM 2108 C C . SER A 1 259 ? -2.427 23.228 18.389 1.00 76.81 259 SER A C 1
ATOM 2110 O O . SER A 1 259 ? -3.190 23.884 17.684 1.00 76.81 259 SER A O 1
ATOM 2112 N N . SER A 1 260 ? -1.128 23.514 18.491 1.00 74.88 260 SER A N 1
ATOM 2113 C CA . SER A 1 260 ? -0.485 24.704 17.921 1.00 74.88 260 SER A CA 1
ATOM 2114 C C . SER A 1 260 ? 0.304 24.410 16.642 1.00 74.88 260 SER A C 1
ATOM 2116 O O . SER A 1 260 ? 1.012 25.285 16.143 1.00 74.88 260 SER A O 1
ATOM 2118 N N . ILE A 1 261 ? 0.220 23.187 16.100 1.00 76.62 261 ILE A N 1
ATOM 2119 C CA . ILE A 1 261 ? 0.906 22.834 14.851 1.00 76.62 261 ILE A CA 1
ATOM 2120 C C . ILE A 1 261 ? 0.269 23.610 13.696 1.00 76.62 261 ILE A C 1
ATOM 2122 O O . ILE A 1 261 ? -0.852 23.315 13.279 1.00 76.62 261 ILE A O 1
ATOM 2126 N N . THR A 1 262 ? 1.006 24.583 13.157 1.00 71.31 262 THR A N 1
ATOM 2127 C CA . THR A 1 262 ? 0.714 25.172 11.849 1.00 71.31 262 THR A CA 1
ATOM 2128 C C . THR A 1 262 ? 1.068 24.150 10.778 1.00 71.31 262 THR A C 1
ATOM 2130 O O . THR A 1 262 ? 2.244 23.819 10.611 1.00 71.31 262 THR A O 1
ATOM 2133 N N . LEU A 1 263 ? 0.067 23.664 10.045 1.00 74.06 263 LEU A N 1
ATOM 2134 C CA . LEU A 1 263 ? 0.300 22.801 8.893 1.00 74.06 263 LEU A CA 1
ATOM 2135 C C . LEU A 1 263 ? 1.116 23.565 7.854 1.00 74.06 263 LEU A C 1
ATOM 2137 O O . LEU A 1 263 ? 0.665 24.567 7.296 1.00 74.06 263 LEU A O 1
ATOM 2141 N N . LYS A 1 264 ? 2.341 23.103 7.620 1.00 65.19 264 LYS A N 1
ATOM 2142 C CA . LYS A 1 264 ? 3.196 23.647 6.574 1.00 65.19 264 LYS A CA 1
ATOM 2143 C C . LYS A 1 264 ? 2.877 22.882 5.306 1.00 65.19 264 LYS A C 1
ATOM 2145 O O . LYS A 1 264 ? 3.086 21.680 5.249 1.00 65.19 264 LYS A O 1
ATOM 2150 N N . GLN A 1 265 ? 2.378 23.579 4.296 1.00 64.69 265 GLN A N 1
ATOM 2151 C CA . GLN A 1 265 ? 2.333 23.026 2.954 1.00 64.69 265 GLN A CA 1
ATOM 2152 C C . GLN A 1 265 ? 3.777 23.010 2.435 1.00 64.69 265 GLN A C 1
ATOM 2154 O O . GLN A 1 265 ? 4.337 24.054 2.087 1.00 64.69 265 GLN A O 1
ATOM 2159 N N . SER A 1 266 ? 4.437 21.855 2.485 1.00 61.94 266 SER A N 1
ATOM 2160 C CA . SER A 1 266 ? 5.864 21.772 2.189 1.00 61.94 266 SER A CA 1
ATOM 2161 C C . SER A 1 266 ? 6.109 21.525 0.694 1.00 61.94 266 SER A C 1
ATOM 2163 O O . SER A 1 266 ? 5.575 20.589 0.099 1.00 61.94 266 SER A O 1
ATOM 2165 N N . HIS A 1 267 ? 6.976 22.337 0.068 1.00 49.59 267 HIS A N 1
ATOM 2166 C CA . HIS A 1 267 ? 7.586 22.026 -1.237 1.00 49.59 267 HIS A CA 1
ATOM 2167 C C . HIS A 1 267 ? 8.674 20.962 -1.058 1.00 49.59 267 HIS A C 1
ATOM 2169 O O . HIS A 1 267 ? 9.849 21.155 -1.381 1.00 49.59 267 HIS A O 1
ATOM 2175 N N . THR A 1 268 ? 8.315 19.830 -0.469 1.00 42.28 268 THR A N 1
ATOM 2176 C CA . THR A 1 268 ? 9.203 18.682 -0.397 1.00 42.28 268 THR A CA 1
ATOM 2177 C C . THR A 1 268 ? 9.167 17.989 -1.757 1.00 42.28 268 THR A C 1
ATOM 2179 O O . THR A 1 268 ? 8.392 17.071 -2.001 1.00 42.28 268 THR A O 1
ATOM 2182 N N . LYS A 1 269 ? 10.057 18.402 -2.676 1.00 42.59 269 LYS A N 1
ATOM 2183 C CA . LYS A 1 269 ? 10.611 17.426 -3.632 1.00 42.59 269 LYS A CA 1
ATOM 2184 C C . LYS A 1 269 ? 11.065 16.257 -2.769 1.00 42.59 269 LYS A C 1
ATOM 2186 O O . LYS A 1 269 ? 11.806 16.543 -1.828 1.00 42.59 269 LYS A O 1
ATOM 2191 N N . ASP A 1 270 ? 10.590 15.032 -3.036 1.00 43.44 270 ASP A N 1
ATOM 2192 C CA . ASP A 1 270 ? 11.010 13.807 -2.336 1.00 43.44 270 ASP A CA 1
ATOM 2193 C C . ASP A 1 270 ? 12.527 13.925 -2.108 1.00 43.44 270 ASP A C 1
ATOM 2195 O O . ASP A 1 270 ? 13.318 13.798 -3.049 1.00 43.44 270 ASP A O 1
ATOM 2199 N N . LYS A 1 271 ? 12.946 14.324 -0.896 1.00 38.41 271 LYS A N 1
ATOM 2200 C CA . LYS A 1 271 ? 14.367 14.482 -0.606 1.00 38.41 271 LYS A CA 1
ATOM 2201 C C . LYS A 1 271 ? 14.876 13.059 -0.718 1.00 38.41 271 LYS A C 1
ATOM 2203 O O . LYS A 1 271 ? 14.440 12.221 0.069 1.00 38.41 271 LYS A O 1
ATOM 2208 N N . LYS A 1 272 ? 15.740 12.770 -1.700 1.00 38.56 272 LYS A N 1
ATOM 2209 C CA . LYS A 1 272 ? 16.544 11.542 -1.709 1.00 38.56 272 LYS A CA 1
ATOM 2210 C C . LYS A 1 272 ? 17.302 11.550 -0.378 1.00 38.56 272 LYS A C 1
ATOM 2212 O O . LYS A 1 272 ? 18.362 12.160 -0.277 1.00 38.56 272 LYS A O 1
ATOM 2217 N N . LYS A 1 273 ? 16.714 10.970 0.676 1.00 37.06 273 LYS A N 1
ATOM 2218 C CA . LYS A 1 273 ? 17.455 10.590 1.874 1.00 37.06 273 LYS A CA 1
ATOM 2219 C C . LYS A 1 273 ? 18.573 9.690 1.365 1.00 37.06 273 LYS A C 1
ATOM 2221 O O . LYS A 1 273 ? 18.340 8.866 0.478 1.00 37.06 273 LYS A O 1
ATOM 2226 N N . SER A 1 274 ? 19.782 9.900 1.875 1.00 38.75 274 SER A N 1
ATOM 2227 C CA . SER A 1 274 ? 20.893 8.987 1.633 1.00 38.75 274 SER A CA 1
ATOM 2228 C C . SER A 1 274 ? 20.403 7.571 1.920 1.00 38.75 274 SER A C 1
ATOM 2230 O O . SER A 1 274 ? 19.870 7.304 2.997 1.00 38.75 274 SER A O 1
ATOM 2232 N N . PHE A 1 275 ? 20.496 6.724 0.905 1.00 45.50 275 PHE A N 1
ATOM 2233 C CA . PHE A 1 275 ? 19.997 5.361 0.909 1.00 45.50 275 PHE A CA 1
ATOM 2234 C C . PHE A 1 275 ? 20.722 4.560 2.000 1.00 45.50 275 PHE A C 1
ATOM 2236 O O . PHE A 1 275 ? 21.924 4.334 1.897 1.00 45.50 275 PHE A O 1
ATOM 2243 N N . ASP A 1 276 ? 20.010 4.183 3.065 1.00 51.50 276 ASP A N 1
ATOM 2244 C CA . ASP A 1 276 ? 20.549 3.314 4.114 1.00 51.50 276 ASP A CA 1
ATOM 2245 C C . ASP A 1 276 ? 20.344 1.855 3.711 1.00 51.50 276 ASP A C 1
ATOM 2247 O O . ASP A 1 276 ? 19.318 1.243 4.004 1.00 51.50 276 ASP A O 1
ATOM 2251 N N . THR A 1 277 ? 21.321 1.302 2.997 1.00 48.38 277 THR A N 1
ATOM 2252 C CA . THR A 1 277 ? 21.298 -0.078 2.505 1.00 48.38 277 THR A CA 1
ATOM 2253 C C . THR A 1 277 ? 21.103 -1.118 3.618 1.00 48.38 277 THR A C 1
ATOM 2255 O O . THR A 1 277 ? 20.589 -2.202 3.341 1.00 48.38 277 THR A O 1
ATOM 2258 N N . LYS A 1 278 ? 21.456 -0.801 4.874 1.00 51.91 278 LYS A N 1
ATOM 2259 C CA . LYS A 1 278 ? 21.353 -1.734 6.004 1.00 51.91 278 LYS A CA 1
ATOM 2260 C C . LYS A 1 278 ? 19.902 -2.057 6.355 1.00 51.91 278 LYS A C 1
ATOM 2262 O O . LYS A 1 278 ? 19.574 -3.219 6.564 1.00 51.91 278 LYS A O 1
ATOM 2267 N N . ALA A 1 279 ? 19.016 -1.062 6.311 1.00 51.12 279 ALA A N 1
ATOM 2268 C CA . ALA A 1 279 ? 17.586 -1.252 6.557 1.00 51.12 279 ALA A CA 1
ATOM 2269 C C . ALA A 1 279 ? 16.891 -2.128 5.489 1.00 51.12 279 ALA A C 1
ATOM 2271 O O . ALA A 1 279 ? 15.792 -2.621 5.725 1.00 51.12 279 ALA A O 1
ATOM 2272 N N . PHE A 1 280 ? 17.510 -2.335 4.317 1.00 52.56 280 PHE A N 1
ATOM 2273 C CA . PHE A 1 280 ? 16.917 -3.088 3.201 1.00 52.56 280 PHE A CA 1
ATOM 2274 C C . PHE A 1 280 ? 17.156 -4.586 3.235 1.00 52.56 280 PHE A C 1
ATOM 2276 O O . PHE A 1 280 ? 16.330 -5.318 2.683 1.00 52.56 280 PHE A O 1
ATOM 2283 N N . LEU A 1 281 ? 18.237 -5.034 3.879 1.00 54.84 281 LEU A N 1
ATOM 2284 C CA . LEU A 1 281 ? 18.519 -6.460 4.046 1.00 54.84 281 LEU A CA 1
ATOM 2285 C C . LEU A 1 281 ? 17.397 -7.175 4.811 1.00 54.84 281 LEU A C 1
ATOM 2287 O O . LEU A 1 281 ? 17.091 -8.325 4.510 1.00 54.84 281 LEU A O 1
ATOM 2291 N N . ASP A 1 282 ? 16.716 -6.451 5.700 1.00 54.19 282 ASP A N 1
ATOM 2292 C CA . ASP A 1 282 ? 15.623 -6.979 6.518 1.00 54.19 282 ASP A CA 1
ATOM 2293 C C . ASP A 1 282 ? 14.238 -6.871 5.843 1.00 54.19 282 ASP A C 1
ATOM 2295 O O . ASP A 1 282 ? 13.284 -7.519 6.271 1.00 54.19 282 ASP A O 1
ATOM 2299 N N . VAL A 1 283 ? 14.092 -6.032 4.806 1.00 54.12 283 VAL A N 1
ATOM 2300 C CA . VAL A 1 283 ? 12.788 -5.696 4.189 1.00 54.12 283 VAL A CA 1
ATOM 2301 C C . VAL A 1 283 ? 12.480 -6.547 2.959 1.00 54.12 283 VAL A C 1
ATOM 2303 O O . VAL A 1 283 ? 11.323 -6.911 2.730 1.00 54.12 283 VAL A O 1
ATOM 2306 N N . TYR A 1 284 ? 13.484 -6.847 2.134 1.00 66.19 284 TYR A N 1
ATOM 2307 C CA . TYR A 1 284 ? 13.291 -7.580 0.884 1.00 66.19 284 TYR A CA 1
ATOM 2308 C C . TYR A 1 284 ? 13.846 -8.994 0.978 1.00 66.19 284 TYR A C 1
ATOM 2310 O O . TYR A 1 284 ? 14.958 -9.216 1.446 1.00 66.19 284 TYR A O 1
ATOM 2318 N N . ALA A 1 285 ? 13.094 -9.957 0.442 1.00 67.69 285 ALA A N 1
ATOM 2319 C CA . ALA A 1 285 ? 13.543 -11.338 0.398 1.00 67.69 285 ALA A CA 1
ATOM 2320 C C . ALA A 1 285 ? 14.831 -11.467 -0.432 1.00 67.69 285 ALA A C 1
ATOM 2322 O O . ALA A 1 285 ? 14.860 -11.131 -1.624 1.00 67.69 285 ALA A O 1
ATOM 2323 N N . SER A 1 286 ? 15.864 -11.989 0.222 1.00 79.81 286 SER A N 1
ATOM 2324 C CA . SER A 1 286 ? 17.117 -12.418 -0.387 1.00 79.81 286 SER A CA 1
ATOM 2325 C C . SER A 1 286 ? 16.873 -13.617 -1.305 1.00 79.81 286 SER A C 1
ATOM 2327 O O . SER A 1 286 ? 16.158 -14.547 -0.925 1.00 79.81 286 SER A O 1
ATOM 2329 N N . LYS A 1 287 ? 17.435 -13.590 -2.515 1.00 84.56 287 LYS A N 1
ATOM 2330 C CA . LYS A 1 287 ? 17.340 -14.688 -3.487 1.00 84.56 287 LYS A CA 1
ATOM 2331 C C . LYS A 1 287 ? 18.673 -14.943 -4.176 1.00 84.56 287 LYS A C 1
ATOM 2333 O O . LYS A 1 287 ? 19.521 -14.054 -4.254 1.00 84.56 287 LYS A O 1
ATOM 2338 N N . THR A 1 288 ? 18.851 -16.154 -4.685 1.00 87.94 288 THR A N 1
ATOM 2339 C CA . THR A 1 288 ? 19.866 -16.451 -5.712 1.00 87.94 288 THR A CA 1
ATOM 2340 C C . THR A 1 288 ? 19.321 -16.140 -7.109 1.00 87.94 288 THR A C 1
ATOM 2342 O O . THR A 1 288 ? 18.109 -15.971 -7.290 1.00 87.94 288 THR A O 1
ATOM 2345 N N . LEU A 1 289 ? 20.177 -16.067 -8.128 1.00 87.00 289 LEU A N 1
ATOM 2346 C CA . LEU A 1 289 ? 19.733 -15.862 -9.509 1.00 87.00 289 LEU A CA 1
ATOM 2347 C C . LEU A 1 289 ? 18.847 -17.012 -9.999 1.00 87.00 289 LEU A C 1
ATOM 2349 O O . LEU A 1 289 ? 17.848 -16.754 -10.673 1.00 87.00 289 LEU A O 1
ATOM 2353 N N . SER A 1 290 ? 19.157 -18.259 -9.636 1.00 84.31 290 SER A N 1
ATOM 2354 C CA . SER A 1 290 ? 18.323 -19.416 -9.995 1.00 84.31 290 SER A CA 1
ATOM 2355 C C . SER A 1 290 ? 16.895 -19.298 -9.439 1.00 84.31 290 SER A C 1
ATOM 2357 O O . SER A 1 290 ? 15.922 -19.487 -10.173 1.00 84.31 290 SER A O 1
ATOM 2359 N N . GLU A 1 291 ? 16.749 -18.876 -8.182 1.00 82.38 291 GLU A N 1
ATOM 2360 C CA . GLU A 1 291 ? 15.450 -18.624 -7.550 1.00 82.38 291 GLU A CA 1
ATOM 2361 C C . GLU A 1 291 ? 14.734 -17.417 -8.157 1.00 82.38 291 GLU A C 1
ATOM 2363 O O . GLU A 1 291 ? 13.509 -17.425 -8.299 1.00 82.38 291 GLU A O 1
ATOM 2368 N N . LEU A 1 292 ? 15.484 -16.369 -8.503 1.00 81.56 292 LEU A N 1
ATOM 2369 C CA . LEU A 1 292 ? 14.949 -15.139 -9.075 1.00 81.56 292 LEU A CA 1
ATOM 2370 C C . LEU A 1 292 ? 14.327 -15.378 -10.459 1.00 81.56 292 LEU A C 1
ATOM 2372 O O . LEU A 1 292 ? 13.275 -14.818 -10.767 1.00 81.56 292 LEU A O 1
ATOM 2376 N N . VAL A 1 293 ? 14.954 -16.212 -11.293 1.00 75.19 293 VAL A N 1
ATOM 2377 C CA . VAL A 1 293 ? 14.489 -16.506 -12.661 1.00 75.19 293 VAL A CA 1
ATOM 2378 C C . VAL A 1 293 ? 13.148 -17.248 -12.660 1.00 75.19 293 VAL A C 1
ATOM 2380 O O . VAL A 1 293 ? 12.266 -16.930 -13.467 1.00 75.19 293 VAL A O 1
ATOM 2383 N N . VAL A 1 294 ? 12.968 -18.189 -11.729 1.00 70.38 294 VAL A N 1
ATOM 2384 C CA . VAL A 1 294 ? 11.747 -19.006 -11.604 1.00 70.38 294 VAL A CA 1
ATOM 2385 C C . VAL A 1 294 ? 10.617 -18.248 -10.889 1.00 70.38 294 VAL A C 1
ATOM 2387 O O . VAL A 1 294 ? 9.446 -18.574 -11.064 1.00 70.38 294 VAL A O 1
ATOM 2390 N N . PHE A 1 295 ? 10.925 -17.189 -10.139 1.00 64.25 295 PHE A N 1
ATOM 2391 C CA . PHE A 1 295 ? 9.935 -16.445 -9.361 1.00 64.25 295 PHE A CA 1
ATOM 2392 C C . PHE A 1 295 ? 8.927 -15.683 -10.242 1.00 64.25 295 PHE A C 1
ATOM 2394 O O . PHE A 1 295 ? 9.295 -14.822 -11.043 1.00 64.25 295 PHE A O 1
ATOM 2401 N N . GLU A 1 296 ? 7.635 -16.000 -10.107 1.00 56.91 296 GLU A N 1
ATOM 2402 C CA . GLU A 1 296 ? 6.588 -15.472 -10.995 1.00 56.91 296 GLU A CA 1
ATOM 2403 C C . GLU A 1 296 ? 5.974 -14.142 -10.552 1.00 56.91 296 GLU A C 1
ATOM 2405 O O . GLU A 1 296 ? 5.424 -13.412 -11.383 1.00 56.91 296 GLU A O 1
ATOM 2410 N N . GLU A 1 297 ? 6.079 -13.789 -9.272 1.00 57.97 297 GLU A N 1
ATOM 2411 C CA . GLU A 1 297 ? 5.470 -12.563 -8.771 1.00 57.97 297 GLU A CA 1
ATOM 2412 C C . GLU A 1 297 ? 6.306 -11.316 -9.082 1.00 57.97 297 GLU A C 1
ATOM 2414 O O . GLU A 1 297 ? 7.533 -11.297 -8.984 1.00 57.97 297 GLU A O 1
ATOM 2419 N N . VAL A 1 298 ? 5.619 -10.213 -9.396 1.00 63.69 298 VAL A N 1
ATOM 2420 C CA . VAL A 1 298 ? 6.248 -8.892 -9.498 1.00 63.69 298 VAL A CA 1
ATOM 2421 C C . VAL A 1 298 ? 6.556 -8.394 -8.084 1.00 63.69 298 VAL A C 1
ATOM 2423 O O . VAL A 1 298 ? 5.708 -7.781 -7.434 1.00 63.69 298 VAL A O 1
ATOM 2426 N N . ALA A 1 299 ? 7.772 -8.660 -7.618 1.00 66.12 299 ALA A N 1
ATOM 2427 C CA . ALA A 1 299 ? 8.304 -8.188 -6.344 1.00 66.12 299 ALA A CA 1
ATOM 2428 C C . ALA A 1 299 ? 9.729 -7.630 -6.509 1.00 66.12 299 ALA A C 1
ATOM 2430 O O . ALA A 1 299 ? 10.333 -7.728 -7.584 1.00 66.12 299 ALA A O 1
ATOM 2431 N N . GLN A 1 300 ? 10.216 -6.973 -5.456 1.00 77.88 300 GLN A N 1
ATOM 2432 C CA . GLN A 1 300 ? 11.606 -6.548 -5.334 1.00 77.88 300 GLN A CA 1
ATOM 2433 C C . GLN A 1 300 ? 12.376 -7.575 -4.506 1.00 77.88 300 GLN A C 1
ATOM 2435 O O . GLN A 1 300 ? 11.866 -8.064 -3.498 1.00 77.88 300 GLN A O 1
ATOM 2440 N N . HIS A 1 301 ? 13.586 -7.898 -4.949 1.00 81.38 301 HIS A N 1
ATOM 2441 C CA . HIS A 1 301 ? 14.447 -8.892 -4.318 1.00 81.38 301 HIS A CA 1
ATOM 2442 C C . HIS A 1 301 ? 15.860 -8.357 -4.166 1.00 81.38 301 HIS A C 1
ATOM 2444 O O . HIS A 1 301 ? 16.321 -7.586 -5.012 1.00 81.38 301 HIS A O 1
ATOM 2450 N N . VAL A 1 302 ? 16.531 -8.807 -3.108 1.00 85.56 302 VAL A N 1
ATOM 2451 C CA . VAL A 1 302 ? 17.953 -8.547 -2.879 1.00 85.56 302 VAL A CA 1
ATOM 2452 C C . VAL A 1 302 ? 18.754 -9.707 -3.451 1.00 85.56 302 VAL A C 1
ATOM 2454 O O . VAL A 1 302 ? 18.486 -10.866 -3.127 1.00 85.56 302 VAL A O 1
ATOM 2457 N N . VAL A 1 303 ? 19.723 -9.393 -4.307 1.00 90.25 303 VAL A N 1
ATOM 2458 C CA . VAL A 1 303 ? 20.586 -10.380 -4.961 1.00 90.25 303 VAL A CA 1
ATOM 2459 C C . VAL A 1 303 ? 22.018 -9.873 -4.966 1.00 90.25 303 VAL A C 1
ATOM 2461 O O . VAL A 1 303 ? 22.301 -8.792 -5.479 1.00 90.25 303 VAL A O 1
ATOM 2464 N N . LEU A 1 304 ? 22.923 -10.672 -4.415 1.00 92.62 304 LEU A N 1
ATOM 2465 C CA . LEU A 1 304 ? 24.357 -10.451 -4.521 1.00 92.62 304 LEU A CA 1
ATOM 2466 C C . LEU A 1 304 ? 24.871 -11.136 -5.786 1.00 92.62 304 LEU A C 1
ATOM 2468 O O . LEU A 1 304 ? 24.700 -12.342 -5.942 1.00 92.62 304 LEU A O 1
ATOM 2472 N N . CYS A 1 305 ? 25.477 -10.376 -6.692 1.00 94.94 305 CYS A N 1
ATOM 2473 C CA . CYS A 1 305 ? 26.059 -10.942 -7.904 1.00 94.94 305 CYS A CA 1
ATOM 2474 C C . CYS A 1 305 ? 27.178 -10.064 -8.468 1.00 94.94 305 CYS A C 1
ATOM 2476 O O . CYS A 1 305 ? 27.311 -8.882 -8.141 1.00 94.94 305 CYS A O 1
ATOM 2478 N N . THR A 1 306 ? 27.978 -10.657 -9.347 1.00 96.94 306 THR A N 1
ATOM 2479 C CA . THR A 1 306 ? 29.094 -9.993 -10.022 1.00 96.94 306 THR A CA 1
ATOM 2480 C C . THR A 1 306 ? 28.690 -9.603 -11.434 1.00 96.94 306 THR A C 1
ATOM 2482 O O . THR A 1 306 ? 28.071 -10.394 -12.153 1.00 96.94 306 THR A O 1
ATOM 2485 N N . ILE A 1 307 ? 29.053 -8.393 -11.863 1.00 96.75 307 ILE A N 1
ATOM 2486 C CA . ILE A 1 307 ? 28.836 -7.954 -13.246 1.00 96.75 307 ILE A CA 1
ATOM 2487 C C . ILE A 1 307 ? 29.802 -8.719 -14.156 1.00 96.75 307 ILE A C 1
ATOM 2489 O O . ILE A 1 307 ? 31.012 -8.521 -14.104 1.00 96.75 307 ILE A O 1
ATOM 2493 N N . ALA A 1 308 ? 29.269 -9.597 -15.002 1.00 94.31 308 ALA A N 1
ATOM 2494 C CA . ALA A 1 308 ? 30.054 -10.434 -15.904 1.00 94.31 308 ALA A CA 1
ATOM 2495 C C . ALA A 1 308 ? 30.461 -9.686 -17.182 1.00 94.31 308 ALA A C 1
ATOM 2497 O O . ALA A 1 308 ? 31.588 -9.832 -17.645 1.00 94.31 308 ALA A O 1
ATOM 2498 N N . CYS A 1 309 ? 29.552 -8.896 -17.759 1.00 92.69 309 CYS A N 1
ATOM 2499 C CA . CYS A 1 309 ? 29.848 -8.006 -18.883 1.00 92.69 309 CYS A CA 1
ATOM 2500 C C . CYS A 1 309 ? 28.746 -6.958 -19.083 1.00 92.69 309 CYS A C 1
ATOM 2502 O O . CYS A 1 309 ? 27.580 -7.195 -18.757 1.00 92.69 309 CYS A O 1
ATOM 2504 N N . VAL A 1 310 ? 29.103 -5.818 -19.675 1.00 93.25 310 VAL A N 1
ATOM 2505 C CA . VAL A 1 310 ? 28.139 -4.828 -20.175 1.00 93.25 310 VAL A CA 1
ATOM 2506 C C . VAL A 1 310 ? 27.710 -5.213 -21.593 1.00 93.25 310 VAL A C 1
ATOM 2508 O O . VAL A 1 310 ? 28.530 -5.617 -22.413 1.00 93.25 310 VAL A O 1
ATOM 2511 N N . LEU A 1 311 ? 26.410 -5.127 -21.868 1.00 89.88 311 LEU A N 1
ATOM 2512 C CA . LEU A 1 311 ? 25.802 -5.433 -23.159 1.00 89.88 311 LEU A CA 1
ATOM 2513 C C . LEU A 1 311 ? 25.494 -4.119 -23.884 1.00 89.88 311 LEU A C 1
ATOM 2515 O O . LEU A 1 311 ? 24.561 -3.415 -23.508 1.00 89.88 311 LEU A O 1
ATOM 2519 N N . ASP A 1 312 ? 26.257 -3.818 -24.933 1.00 83.50 312 ASP A N 1
ATOM 2520 C CA . ASP A 1 312 ? 26.111 -2.594 -25.735 1.00 83.50 312 ASP A CA 1
ATOM 2521 C C . ASP A 1 312 ? 25.412 -2.853 -27.084 1.00 83.50 312 ASP A C 1
ATOM 2523 O O . ASP A 1 312 ? 25.766 -2.313 -28.125 1.00 83.50 312 ASP A O 1
ATOM 2527 N N . ASP A 1 313 ? 24.407 -3.734 -27.093 1.00 80.88 313 ASP A N 1
ATOM 2528 C CA . ASP A 1 313 ? 23.670 -4.101 -28.312 1.00 80.88 313 ASP A CA 1
ATOM 2529 C C . ASP A 1 313 ? 22.782 -2.965 -28.845 1.00 80.88 313 ASP A C 1
ATOM 2531 O O . ASP A 1 313 ? 22.441 -2.937 -30.028 1.00 80.88 313 ASP A O 1
ATOM 2535 N N . LYS A 1 314 ? 22.362 -2.046 -27.968 1.00 79.62 314 LYS A N 1
ATOM 2536 C CA . LYS A 1 314 ? 21.433 -0.946 -28.281 1.00 79.62 314 LYS A CA 1
ATOM 2537 C C . LYS A 1 314 ? 21.869 0.405 -27.705 1.00 79.62 314 LYS A C 1
ATOM 2539 O O . LYS A 1 314 ? 21.027 1.298 -27.592 1.00 79.62 314 LYS A O 1
ATOM 2544 N N . GLY A 1 315 ? 23.141 0.540 -27.334 1.00 87.19 315 GLY A N 1
ATOM 2545 C CA . GLY A 1 315 ? 23.662 1.708 -26.631 1.00 87.19 315 GLY A CA 1
ATOM 2546 C C . GLY A 1 315 ? 23.390 1.678 -25.124 1.00 87.19 315 GLY A C 1
ATOM 2547 O O . GLY A 1 315 ? 22.399 1.112 -24.651 1.00 87.19 315 GLY A O 1
ATOM 2548 N N . TRP A 1 316 ? 24.260 2.344 -24.367 1.00 91.25 316 TRP A N 1
ATOM 2549 C CA . TRP A 1 316 ? 24.193 2.478 -22.907 1.00 91.25 316 TRP A CA 1
ATOM 2550 C C . TRP A 1 316 ? 23.373 3.689 -22.423 1.00 91.25 316 TRP A C 1
ATOM 2552 O O . TRP A 1 316 ? 23.086 3.799 -21.226 1.00 91.25 316 TRP A O 1
ATOM 2562 N N . MET A 1 317 ? 22.969 4.583 -23.333 1.00 92.81 317 MET A N 1
ATOM 2563 C CA . MET A 1 317 ? 22.208 5.799 -23.032 1.00 92.81 317 MET A CA 1
ATOM 2564 C C . MET A 1 317 ? 20.977 5.978 -23.919 1.00 92.81 317 MET A C 1
ATOM 2566 O O . MET A 1 317 ? 20.793 5.308 -24.935 1.00 92.81 317 MET A O 1
ATOM 2570 N N . TYR A 1 318 ? 20.109 6.892 -23.499 1.00 93.62 318 TYR A N 1
ATOM 2571 C CA . TYR A 1 318 ? 19.008 7.410 -24.297 1.00 93.62 318 TYR A CA 1
ATOM 2572 C C . TYR A 1 318 ? 18.713 8.861 -23.905 1.00 93.62 318 TYR A C 1
ATOM 2574 O O . TYR A 1 318 ? 19.008 9.292 -22.787 1.00 93.62 318 TYR A O 1
ATOM 2582 N N . TYR A 1 319 ? 18.077 9.600 -24.811 1.00 93.75 319 TYR A N 1
ATOM 2583 C CA . TYR A 1 319 ? 17.603 10.953 -24.543 1.00 93.75 319 TYR A CA 1
ATOM 2584 C C . TYR A 1 319 ? 16.248 10.910 -23.841 1.00 93.75 319 TYR A C 1
ATOM 2586 O O . TYR A 1 319 ? 15.331 10.210 -24.280 1.00 93.75 319 TYR A O 1
ATOM 2594 N N . SER A 1 320 ? 16.103 11.651 -22.744 1.00 92.19 320 SER A N 1
ATOM 2595 C CA . SER A 1 320 ? 14.904 11.644 -21.909 1.00 92.19 320 SER A CA 1
ATOM 2596 C C . SER A 1 320 ? 14.347 13.050 -21.668 1.00 92.19 320 SER A C 1
ATOM 2598 O O . SER A 1 320 ? 15.066 14.045 -21.613 1.00 92.19 320 SER A O 1
ATOM 2600 N N . CYS A 1 321 ? 13.025 13.154 -21.533 1.00 88.44 321 CYS A N 1
ATOM 2601 C CA . CYS A 1 321 ? 12.365 14.417 -21.217 1.00 88.44 321 CYS A CA 1
ATOM 2602 C C . CYS A 1 321 ? 12.770 14.898 -19.809 1.00 88.44 321 CYS A C 1
ATOM 2604 O O . CYS A 1 321 ? 12.565 14.145 -18.848 1.00 88.44 321 CYS A O 1
ATOM 2606 N N . PRO A 1 322 ? 13.205 16.162 -19.634 1.00 84.44 322 PRO A N 1
ATOM 2607 C CA . PRO A 1 322 ? 13.601 16.687 -18.325 1.00 84.44 322 PRO A CA 1
ATOM 2608 C C . PRO A 1 322 ? 12.502 16.583 -17.254 1.00 84.44 322 PRO A C 1
ATOM 2610 O O . PRO A 1 322 ? 12.801 16.335 -16.085 1.00 84.44 322 PRO A O 1
ATOM 2613 N N . LYS A 1 323 ? 11.226 16.706 -17.658 1.00 82.69 323 LYS A N 1
ATOM 2614 C CA . LYS A 1 323 ? 10.053 16.667 -16.767 1.00 82.69 323 LYS A CA 1
ATOM 2615 C C . LYS A 1 323 ? 9.543 15.256 -16.476 1.00 82.69 323 LYS A C 1
ATOM 2617 O O . LYS A 1 323 ? 9.369 14.899 -15.319 1.00 82.69 323 LYS A O 1
ATOM 2622 N N . CYS A 1 324 ? 9.249 14.459 -17.508 1.00 80.75 324 CYS A N 1
ATOM 2623 C CA . CYS A 1 324 ? 8.587 13.156 -17.330 1.00 80.75 324 CYS A CA 1
ATOM 2624 C C . CYS A 1 324 ? 9.515 11.939 -17.460 1.00 80.75 324 CYS A C 1
ATOM 2626 O O . CYS A 1 324 ? 9.038 10.813 -17.325 1.00 80.75 324 CYS A O 1
ATOM 2628 N N . LYS A 1 325 ? 10.807 12.150 -17.757 1.00 84.94 325 LYS A N 1
ATOM 2629 C CA . LYS A 1 325 ? 11.856 11.119 -17.893 1.00 84.94 325 LYS A CA 1
ATOM 2630 C C . LYS A 1 325 ? 11.599 10.046 -18.958 1.00 84.94 325 LYS A C 1
ATOM 2632 O O . LYS A 1 325 ? 12.336 9.072 -19.053 1.00 84.94 325 LYS A O 1
ATOM 2637 N N . LYS A 1 326 ? 10.569 10.206 -19.792 1.00 85.56 326 LYS A N 1
ATOM 2638 C CA . LYS A 1 326 ? 10.319 9.314 -20.931 1.00 85.56 326 LYS A CA 1
ATOM 2639 C C . LYS A 1 326 ? 11.272 9.616 -22.080 1.00 85.56 326 LYS A C 1
ATOM 2641 O O . LYS A 1 326 ? 11.669 10.765 -22.255 1.00 85.56 326 LYS A O 1
ATOM 2646 N N . SER A 1 327 ? 11.569 8.584 -22.869 1.00 90.38 327 SER A N 1
ATOM 2647 C CA . SER A 1 327 ? 12.406 8.691 -24.065 1.00 90.38 327 SER A CA 1
ATOM 2648 C C . SER A 1 327 ? 11.874 9.750 -25.030 1.00 90.38 327 SER A C 1
ATOM 2650 O O . SER A 1 327 ? 10.663 9.833 -25.256 1.00 90.38 327 SER A O 1
ATOM 2652 N N . VAL A 1 328 ? 12.789 10.526 -25.593 1.00 92.62 328 VAL A N 1
ATOM 2653 C CA . VAL A 1 328 ? 12.567 11.526 -26.644 1.00 92.62 328 VAL A CA 1
ATOM 2654 C C . VAL A 1 328 ? 13.679 11.405 -27.692 1.00 92.62 328 VAL A C 1
ATOM 2656 O O . VAL A 1 328 ? 14.624 10.640 -27.503 1.00 92.62 328 VAL A O 1
ATOM 2659 N N . GLU A 1 329 ? 13.551 12.118 -28.806 1.00 90.06 329 GLU A N 1
ATOM 2660 C CA . GLU A 1 329 ? 14.610 12.214 -29.817 1.00 90.06 329 GLU A CA 1
ATOM 2661 C C . GLU A 1 329 ? 15.734 13.156 -29.354 1.00 90.06 329 GLU A C 1
ATOM 2663 O O . GLU A 1 329 ? 15.512 14.033 -28.517 1.00 90.06 329 GLU A O 1
ATOM 2668 N N . SER A 1 330 ? 16.939 12.996 -29.909 1.00 88.19 330 SER A N 1
ATOM 2669 C CA . SER A 1 330 ? 18.149 13.735 -29.503 1.00 88.19 330 SER A CA 1
ATOM 2670 C C . SER A 1 330 ? 18.042 15.253 -29.663 1.00 88.19 330 SER A C 1
ATOM 2672 O O . SER A 1 330 ? 18.622 15.997 -28.880 1.00 88.19 330 SER A O 1
ATOM 2674 N N . CYS A 1 331 ? 17.288 15.713 -30.661 1.00 87.88 331 CYS A N 1
ATOM 2675 C CA . CYS A 1 331 ? 17.076 17.131 -30.961 1.00 87.88 331 CYS A CA 1
ATOM 2676 C C . CYS A 1 331 ? 15.644 17.585 -30.645 1.00 87.88 331 CYS A C 1
ATOM 2678 O O . CYS A 1 331 ? 15.187 18.602 -31.165 1.00 87.88 331 CYS A O 1
ATOM 2680 N N . ALA A 1 332 ? 14.907 16.822 -29.831 1.00 88.62 332 ALA A N 1
ATOM 2681 C CA . ALA A 1 332 ? 13.566 17.211 -29.428 1.00 88.62 332 ALA A CA 1
ATOM 2682 C C . ALA A 1 332 ? 13.621 18.472 -28.555 1.00 88.62 332 ALA A C 1
ATOM 2684 O O . ALA A 1 332 ? 14.400 18.540 -27.611 1.00 88.62 332 ALA A O 1
ATOM 2685 N N . ILE A 1 333 ? 12.746 19.432 -28.848 1.00 90.88 333 ILE A N 1
ATOM 2686 C CA . ILE A 1 333 ? 12.519 20.636 -28.027 1.00 90.88 333 ILE A CA 1
ATOM 2687 C C . ILE A 1 333 ? 11.182 20.578 -27.273 1.00 90.88 333 ILE A C 1
ATOM 2689 O O . ILE A 1 333 ? 10.806 21.488 -26.541 1.00 90.88 333 ILE A O 1
ATOM 2693 N N . SER A 1 334 ? 10.427 19.494 -27.460 1.00 90.81 334 SER A N 1
ATOM 2694 C CA . SER A 1 334 ? 9.174 19.240 -26.762 1.00 90.81 334 SER A CA 1
ATOM 2695 C C . SER A 1 334 ? 8.937 17.742 -26.584 1.00 90.81 334 SER A C 1
ATOM 2697 O O . SER A 1 334 ? 9.452 16.900 -27.323 1.00 90.81 334 SER A O 1
ATOM 2699 N N . CYS A 1 335 ? 8.180 17.372 -25.551 1.00 87.19 335 CYS A N 1
ATOM 2700 C CA . CYS A 1 335 ? 7.890 15.974 -25.252 1.00 87.19 335 CYS A CA 1
ATOM 2701 C C . CYS A 1 335 ? 6.515 15.567 -25.780 1.00 87.19 335 CYS A C 1
ATOM 2703 O O . CYS A 1 335 ? 5.501 15.972 -25.215 1.00 87.19 335 CYS A O 1
ATOM 2705 N N . ALA A 1 336 ? 6.458 14.632 -26.730 1.00 87.25 336 ALA A N 1
ATOM 2706 C CA . ALA A 1 336 ? 5.193 14.063 -27.214 1.00 87.25 336 ALA A CA 1
ATOM 2707 C C . ALA A 1 336 ? 4.343 13.390 -26.111 1.00 87.25 336 ALA A C 1
ATOM 2709 O O . ALA A 1 336 ? 3.133 13.246 -26.247 1.00 87.25 336 ALA A O 1
ATOM 2710 N N . ASN A 1 337 ? 4.956 12.978 -24.993 1.00 83.38 337 ASN A N 1
ATOM 2711 C CA . ASN A 1 337 ? 4.248 12.298 -23.905 1.00 83.38 337 ASN A CA 1
ATOM 2712 C C . ASN A 1 337 ? 3.582 13.236 -22.886 1.00 83.38 337 ASN A C 1
ATOM 2714 O O . ASN A 1 337 ? 2.615 12.833 -22.233 1.00 83.38 337 ASN A O 1
ATOM 2718 N N . CYS A 1 338 ? 4.140 14.427 -22.656 1.00 85.00 338 CYS A N 1
ATOM 2719 C CA . CYS A 1 338 ? 3.657 15.351 -21.622 1.00 85.00 338 CYS A CA 1
ATOM 2720 C C . CYS A 1 338 ? 3.508 16.800 -22.094 1.00 85.00 338 CYS A C 1
ATOM 2722 O O . CYS A 1 338 ? 3.214 17.656 -21.264 1.00 85.00 338 CYS A O 1
ATOM 2724 N N . ALA A 1 339 ? 3.722 17.057 -23.388 1.00 87.56 339 ALA A N 1
ATOM 2725 C CA . ALA A 1 339 ? 3.674 18.368 -24.033 1.00 87.56 339 ALA A CA 1
ATOM 2726 C C . ALA A 1 339 ? 4.576 19.435 -23.381 1.00 87.56 339 ALA A C 1
ATOM 2728 O O . ALA A 1 339 ? 4.365 20.625 -23.562 1.00 87.56 339 ALA A O 1
ATOM 2729 N N . PHE A 1 340 ? 5.575 19.020 -22.596 1.00 84.75 340 PHE A N 1
ATOM 2730 C CA . PHE A 1 340 ? 6.522 19.938 -21.975 1.00 84.75 340 PHE A CA 1
ATOM 2731 C C . PHE A 1 340 ? 7.594 20.347 -22.979 1.00 84.75 340 PHE A C 1
ATOM 2733 O O . PHE A 1 340 ? 8.208 19.467 -23.586 1.00 84.75 340 PHE A O 1
ATOM 2740 N N . GLU A 1 341 ? 7.816 21.649 -23.114 1.00 87.44 341 GLU A N 1
ATOM 2741 C CA . GLU A 1 341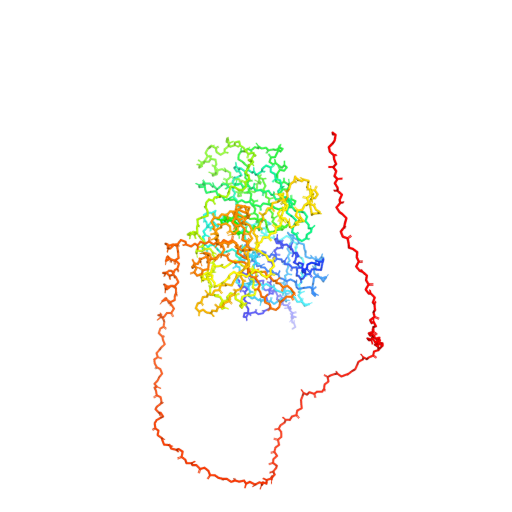 ? 8.871 22.246 -23.933 1.00 87.44 341 GLU A CA 1
ATOM 2742 C C . GLU A 1 341 ? 10.164 22.393 -23.125 1.00 87.44 341 GLU A C 1
ATOM 2744 O O . GLU A 1 341 ? 10.133 22.638 -21.917 1.00 87.44 341 GLU A O 1
ATOM 2749 N N . PHE A 1 342 ? 11.304 22.183 -23.776 1.00 88.56 342 PHE A N 1
ATOM 2750 C CA . PHE A 1 342 ? 12.629 22.241 -23.165 1.00 88.56 342 PHE A CA 1
ATOM 2751 C C . PHE A 1 342 ? 13.694 22.576 -24.214 1.00 88.56 342 PHE A C 1
ATOM 2753 O O . PHE A 1 342 ? 13.525 22.280 -25.391 1.00 88.56 342 PHE A O 1
ATOM 2760 N N . GLU A 1 343 ? 14.805 23.175 -23.783 1.00 88.38 343 GLU A N 1
ATOM 2761 C CA . GLU A 1 343 ? 15.893 23.586 -24.687 1.00 88.38 343 GLU A CA 1
ATOM 2762 C C . GLU A 1 343 ? 16.655 22.392 -25.272 1.00 88.38 343 GLU A C 1
ATOM 2764 O O . GLU A 1 343 ? 16.987 22.371 -26.453 1.00 88.38 343 GLU A O 1
ATOM 2769 N N . SER A 1 344 ? 16.936 21.389 -24.440 1.00 89.12 344 SER A N 1
ATOM 2770 C CA . SER A 1 344 ? 17.590 20.147 -24.848 1.00 89.12 344 SER A CA 1
ATOM 2771 C C . SER A 1 344 ? 17.155 18.983 -23.949 1.00 89.12 344 SER A C 1
ATOM 2773 O O . SER A 1 344 ? 16.787 19.199 -22.786 1.00 89.12 344 SER A O 1
ATOM 2775 N N . PRO A 1 345 ? 17.115 17.748 -24.475 1.00 92.75 345 PRO A N 1
ATOM 2776 C CA . PRO A 1 345 ? 16.759 16.580 -23.684 1.00 92.75 345 PRO A CA 1
ATOM 2777 C C . PRO A 1 345 ? 17.869 16.209 -22.693 1.00 92.75 345 PRO A C 1
ATOM 2779 O O . PRO A 1 345 ? 19.046 16.490 -22.904 1.00 92.75 345 PRO A O 1
ATOM 2782 N N . ASN A 1 346 ? 17.501 15.503 -21.625 1.00 91.69 346 ASN A N 1
ATOM 2783 C CA . ASN A 1 346 ? 18.473 14.923 -20.705 1.00 91.69 346 ASN A CA 1
ATOM 2784 C C . ASN A 1 346 ? 19.156 13.708 -21.344 1.00 91.69 346 ASN A C 1
ATOM 2786 O O . ASN A 1 346 ? 18.501 12.909 -22.011 1.00 91.69 346 ASN A O 1
ATOM 2790 N N . ILE A 1 347 ? 20.438 13.511 -21.050 1.00 93.12 347 ILE A N 1
ATOM 2791 C CA . ILE A 1 347 ? 21.151 12.260 -21.330 1.00 93.12 347 ILE A CA 1
ATOM 2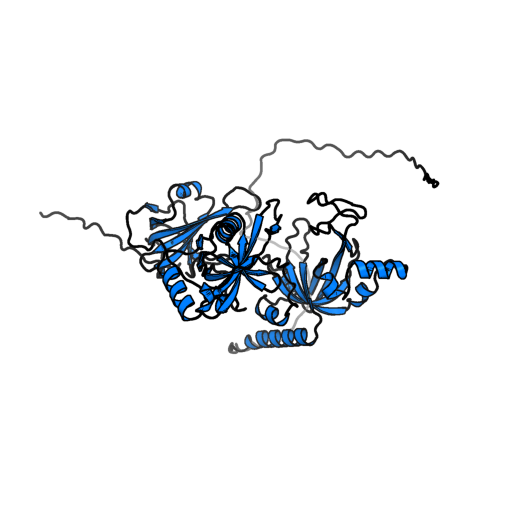792 C C . ILE A 1 347 ? 20.959 11.347 -20.120 1.00 93.12 347 ILE A C 1
ATOM 2794 O O . ILE A 1 347 ? 21.283 11.742 -19.000 1.00 93.12 347 ILE A O 1
ATOM 2798 N N . SER A 1 348 ? 20.401 10.156 -20.335 1.00 94.06 348 SER A N 1
ATOM 2799 C CA . SER A 1 348 ? 20.037 9.232 -19.258 1.00 94.06 348 SER A CA 1
ATOM 2800 C C . SER A 1 348 ? 20.555 7.816 -19.498 1.00 94.06 348 SER A C 1
ATOM 2802 O O . SER A 1 348 ? 20.569 7.334 -20.632 1.00 94.06 348 SER A O 1
ATOM 2804 N N . TYR A 1 349 ? 20.915 7.106 -18.424 1.00 94.06 349 TYR A N 1
ATOM 2805 C CA . TYR A 1 349 ? 21.375 5.715 -18.524 1.00 94.06 349 TYR A CA 1
ATOM 2806 C C . TYR A 1 349 ? 20.268 4.745 -18.946 1.00 94.06 349 TYR A C 1
ATOM 2808 O O . TYR A 1 349 ? 19.146 4.783 -18.432 1.00 94.06 349 TYR A O 1
ATOM 2816 N N . LYS A 1 350 ? 20.630 3.791 -19.804 1.00 93.00 350 LYS A N 1
ATOM 2817 C CA . LYS A 1 350 ? 19.907 2.542 -20.073 1.00 93.00 350 LYS A CA 1
ATOM 2818 C C . LYS A 1 350 ? 20.928 1.411 -20.181 1.00 93.00 350 LYS A C 1
ATOM 2820 O O . LYS A 1 350 ? 21.100 0.782 -21.221 1.00 93.00 350 LYS A O 1
ATOM 2825 N N . LEU A 1 351 ? 21.632 1.179 -19.084 1.00 93.12 351 LEU A N 1
ATOM 2826 C CA . LEU A 1 351 ? 22.730 0.233 -19.033 1.00 93.12 351 LEU A CA 1
ATOM 2827 C C . LEU A 1 351 ? 22.187 -1.191 -18.931 1.00 93.12 351 LEU A C 1
ATOM 2829 O O . LEU A 1 351 ? 21.523 -1.537 -17.953 1.00 93.12 351 LEU A O 1
ATOM 2833 N N . LYS A 1 352 ? 22.473 -2.023 -19.929 1.00 93.06 352 LYS A N 1
ATOM 2834 C CA . LYS A 1 352 ? 22.128 -3.445 -19.932 1.00 93.06 352 LYS A CA 1
ATOM 2835 C C . LYS A 1 352 ? 23.393 -4.250 -19.670 1.00 93.06 352 LYS A C 1
ATOM 2837 O O . LYS A 1 352 ? 24.422 -3.992 -20.282 1.00 93.06 352 LYS A O 1
ATOM 2842 N N . PHE A 1 353 ? 23.345 -5.209 -18.758 1.00 93.81 353 PHE A N 1
ATOM 2843 C CA . PHE A 1 353 ? 24.528 -5.982 -18.387 1.00 93.81 353 PHE A CA 1
ATOM 2844 C C . PHE A 1 353 ? 24.154 -7.381 -17.913 1.00 93.81 353 PHE A C 1
ATOM 2846 O O . PHE A 1 353 ? 23.052 -7.621 -17.412 1.00 93.81 353 PHE A O 1
ATOM 2853 N N . LYS A 1 354 ? 25.073 -8.322 -18.112 1.00 93.38 354 LYS A N 1
ATOM 2854 C CA . LYS A 1 354 ? 24.957 -9.686 -17.610 1.00 93.38 354 LYS A CA 1
ATOM 2855 C C . LYS A 1 354 ? 25.576 -9.754 -16.222 1.00 93.38 354 LYS A C 1
ATOM 2857 O O . LYS A 1 354 ? 26.685 -9.266 -16.016 1.00 93.38 354 LYS A O 1
ATOM 2862 N N . VAL A 1 355 ? 24.877 -10.400 -15.302 1.00 95.25 355 VAL A N 1
ATOM 2863 C CA . VAL A 1 355 ? 25.365 -10.711 -13.957 1.00 95.25 355 VAL A CA 1
ATOM 2864 C C . VAL A 1 355 ? 25.466 -12.219 -13.760 1.00 95.25 355 VAL A C 1
ATOM 2866 O O . VAL A 1 355 ? 24.763 -12.986 -14.430 1.00 95.25 355 VAL A O 1
ATOM 2869 N N . SER A 1 356 ? 26.333 -12.636 -12.845 1.00 95.19 356 SER A N 1
ATOM 2870 C CA . SER A 1 356 ? 26.504 -14.031 -12.440 1.00 95.19 356 SER A CA 1
ATOM 2871 C C . SER A 1 356 ? 26.664 -14.164 -10.929 1.00 95.19 356 SER A C 1
ATOM 2873 O O . SER A 1 356 ? 27.335 -13.338 -10.307 1.00 95.19 356 SER A O 1
ATOM 2875 N N . ASP A 1 357 ? 26.089 -15.225 -10.376 1.00 93.62 357 ASP A N 1
ATOM 2876 C CA . ASP A 1 357 ? 26.368 -15.751 -9.039 1.00 93.62 357 ASP A CA 1
ATOM 2877 C C . ASP A 1 357 ? 26.767 -17.237 -9.151 1.00 93.62 357 ASP A C 1
ATOM 2879 O O . ASP A 1 357 ? 27.007 -17.744 -10.252 1.00 93.62 357 ASP A O 1
ATOM 2883 N N . ASP A 1 358 ? 26.873 -17.934 -8.025 1.00 90.19 358 ASP A N 1
ATOM 2884 C CA . ASP A 1 358 ? 27.168 -19.370 -7.953 1.00 90.19 358 ASP A CA 1
ATOM 2885 C C . ASP A 1 358 ? 26.037 -20.264 -8.494 1.00 90.19 358 ASP A C 1
ATOM 2887 O O . ASP A 1 358 ? 26.271 -21.426 -8.829 1.00 90.19 358 ASP A O 1
ATOM 2891 N N . THR A 1 359 ? 24.820 -19.732 -8.628 1.00 89.56 359 THR A N 1
ATOM 2892 C CA . THR A 1 359 ? 23.633 -20.479 -9.065 1.00 89.56 359 THR A CA 1
ATOM 2893 C C . THR A 1 359 ? 23.262 -20.274 -10.531 1.00 89.56 359 THR A C 1
ATOM 2895 O O . THR A 1 359 ? 22.520 -21.082 -11.097 1.00 89.56 359 THR A O 1
ATOM 2898 N N . GLY A 1 360 ? 23.738 -19.209 -11.176 1.00 88.50 360 GLY A N 1
ATOM 2899 C CA . GLY A 1 360 ? 23.437 -18.962 -12.579 1.00 88.50 360 GLY A CA 1
ATOM 2900 C C . GLY A 1 360 ? 23.810 -17.577 -13.089 1.00 88.50 360 GLY A C 1
ATOM 2901 O O . GLY A 1 360 ? 24.692 -16.890 -12.580 1.00 88.50 360 GLY A O 1
ATOM 2902 N N . THR A 1 361 ? 23.139 -17.173 -14.171 1.00 90.44 361 THR A N 1
ATOM 2903 C CA . THR A 1 361 ? 23.348 -15.867 -14.807 1.00 90.44 361 THR A CA 1
ATOM 2904 C C . THR A 1 361 ? 22.025 -15.226 -15.197 1.00 90.44 361 THR A C 1
ATOM 2906 O O . THR A 1 361 ? 21.076 -15.928 -15.550 1.00 90.44 361 THR A O 1
ATOM 2909 N N . ALA A 1 362 ? 21.969 -13.896 -15.181 1.00 90.06 362 ALA A N 1
ATOM 2910 C CA . ALA A 1 362 ? 20.796 -13.126 -15.590 1.00 90.06 362 ALA A CA 1
ATOM 2911 C C . ALA A 1 362 ? 21.200 -11.827 -16.298 1.00 90.06 362 ALA A C 1
ATOM 2913 O O . ALA A 1 362 ? 22.360 -11.417 -16.261 1.00 90.06 362 ALA A O 1
ATOM 2914 N N . VAL A 1 363 ? 20.234 -11.175 -16.951 1.00 90.75 363 VAL A N 1
ATOM 2915 C CA . VAL A 1 363 ? 20.425 -9.864 -17.589 1.00 90.75 363 VAL A CA 1
ATOM 2916 C C . VAL A 1 363 ? 19.660 -8.802 -16.813 1.00 90.75 363 VAL A C 1
ATOM 2918 O O . VAL A 1 363 ? 18.439 -8.893 -16.644 1.00 90.75 363 VAL A O 1
ATOM 2921 N N . PHE A 1 364 ? 20.391 -7.794 -16.347 1.00 93.19 364 PHE A N 1
ATOM 2922 C CA . PHE A 1 364 ? 19.867 -6.657 -15.602 1.00 93.19 364 PHE A CA 1
ATOM 2923 C C . PHE A 1 364 ? 19.883 -5.394 -16.471 1.00 93.19 364 PHE A C 1
ATOM 2925 O O . PHE A 1 364 ? 20.680 -5.262 -17.403 1.00 93.19 364 PHE A O 1
ATOM 2932 N N . ILE A 1 365 ? 18.968 -4.470 -16.174 1.00 92.56 365 ILE A N 1
ATOM 2933 C CA . ILE A 1 365 ? 18.876 -3.152 -16.805 1.00 92.56 365 ILE A CA 1
ATOM 2934 C C . ILE A 1 365 ? 18.865 -2.086 -15.707 1.00 92.56 365 ILE A C 1
ATOM 2936 O O . ILE A 1 365 ? 17.944 -2.059 -14.888 1.00 92.56 365 ILE A O 1
ATOM 2940 N N . ALA A 1 366 ? 19.851 -1.192 -15.712 1.00 93.19 366 ALA A N 1
ATOM 2941 C CA . ALA A 1 366 ? 19.904 -0.016 -14.851 1.00 93.19 366 ALA A CA 1
ATOM 2942 C C . ALA A 1 366 ? 19.542 1.244 -15.650 1.00 93.19 366 ALA A C 1
ATOM 2944 O O . ALA A 1 366 ? 20.152 1.553 -16.673 1.00 93.19 366 ALA A O 1
ATOM 2945 N N . PHE A 1 367 ? 18.526 1.964 -15.173 1.00 92.50 367 PHE A N 1
ATOM 2946 C CA . PHE A 1 367 ? 18.152 3.274 -15.707 1.00 92.50 367 PHE A CA 1
ATOM 2947 C C . PHE A 1 367 ? 18.841 4.398 -14.929 1.00 92.50 367 PHE A C 1
ATOM 2949 O O . PHE A 1 367 ? 19.565 4.136 -13.976 1.00 92.50 367 PHE A O 1
ATOM 2956 N N . ASP A 1 368 ? 18.581 5.645 -15.310 1.00 89.19 368 ASP A N 1
ATOM 2957 C CA . ASP A 1 368 ? 19.223 6.855 -14.778 1.00 89.19 368 ASP A CA 1
ATOM 2958 C C . ASP A 1 368 ? 19.240 6.996 -13.246 1.00 89.19 368 ASP A C 1
ATOM 2960 O O . ASP A 1 368 ? 20.154 7.597 -12.696 1.00 89.19 368 ASP A O 1
ATOM 2964 N N . ASP A 1 369 ? 18.273 6.407 -12.537 1.00 84.56 369 ASP A N 1
ATOM 2965 C CA . ASP A 1 369 ? 18.276 6.398 -11.069 1.00 84.56 369 ASP A CA 1
ATOM 2966 C C . ASP A 1 369 ? 19.323 5.450 -10.463 1.00 84.56 369 ASP A C 1
ATOM 2968 O O . ASP A 1 369 ? 19.834 5.724 -9.379 1.00 84.56 369 ASP A O 1
ATOM 2972 N N . ALA A 1 370 ? 19.639 4.350 -11.151 1.00 88.38 370 ALA A N 1
ATOM 2973 C CA . ALA A 1 370 ? 20.558 3.309 -10.692 1.00 88.38 370 ALA A CA 1
ATOM 2974 C C . ALA A 1 370 ? 21.924 3.352 -11.395 1.00 88.38 370 ALA A C 1
ATOM 2976 O O . ALA A 1 370 ? 22.911 2.894 -10.830 1.00 88.38 370 ALA A O 1
ATOM 2977 N N . GLY A 1 371 ? 22.008 3.904 -12.607 1.00 90.44 371 GLY A N 1
ATOM 2978 C CA . GLY A 1 371 ? 23.247 3.994 -13.384 1.00 90.44 371 GLY A CA 1
ATOM 2979 C C . GLY A 1 371 ? 24.399 4.670 -12.626 1.00 90.44 371 GLY A C 1
ATOM 2980 O O . GLY A 1 371 ? 25.456 4.053 -12.502 1.00 90.44 371 GLY A O 1
ATOM 2981 N N . PRO A 1 372 ? 24.200 5.857 -12.017 1.00 89.56 372 PRO A N 1
ATOM 2982 C CA . PRO A 1 372 ? 25.247 6.521 -11.240 1.00 89.56 372 PRO A CA 1
ATOM 2983 C C . PRO A 1 372 ? 25.702 5.729 -10.009 1.00 89.56 372 PRO A C 1
ATOM 2985 O O . PRO A 1 372 ? 26.832 5.895 -9.573 1.00 89.56 372 PRO A O 1
ATOM 2988 N N . LEU A 1 373 ? 24.864 4.843 -9.460 1.00 89.06 373 LEU A N 1
ATOM 2989 C CA . LEU A 1 373 ? 25.244 3.983 -8.330 1.00 89.06 373 LEU A CA 1
ATOM 2990 C C . LEU A 1 373 ? 26.234 2.888 -8.745 1.00 89.06 373 LEU A C 1
ATOM 2992 O O . LEU A 1 373 ? 26.996 2.398 -7.919 1.00 89.06 373 LEU A O 1
ATOM 2996 N N . LEU A 1 374 ? 26.207 2.498 -10.020 1.00 92.25 374 LEU A N 1
ATOM 2997 C CA . LEU A 1 374 ? 27.124 1.510 -10.581 1.00 92.25 374 LEU A CA 1
ATOM 2998 C C . LEU A 1 374 ? 28.407 2.174 -11.074 1.00 92.25 374 LEU A C 1
ATOM 3000 O O . LEU A 1 374 ? 29.499 1.697 -10.783 1.00 92.25 374 LEU A O 1
ATOM 3004 N N . VAL A 1 375 ? 28.259 3.261 -11.833 1.00 91.25 375 VAL A N 1
ATOM 3005 C CA . VAL A 1 375 ? 29.359 3.893 -12.578 1.00 91.25 375 VAL A CA 1
ATOM 3006 C C . VAL A 1 375 ? 30.062 4.983 -11.762 1.00 91.25 375 VAL A C 1
ATOM 3008 O O . VAL A 1 375 ? 31.234 5.256 -11.989 1.00 91.25 375 VAL A O 1
ATOM 3011 N N . GLY A 1 376 ? 29.373 5.599 -10.800 1.00 87.75 376 GLY A N 1
ATOM 3012 C CA . GLY A 1 376 ? 29.892 6.684 -9.958 1.00 87.75 376 GLY A CA 1
ATOM 3013 C C . GLY A 1 376 ? 29.673 8.095 -10.513 1.00 87.75 376 GLY A C 1
ATOM 3014 O O . GLY A 1 376 ? 29.803 9.058 -9.763 1.00 87.75 376 GLY A O 1
ATOM 3015 N N . ILE A 1 377 ? 29.289 8.226 -11.786 1.00 88.81 377 ILE A N 1
ATOM 3016 C CA . ILE A 1 377 ? 29.037 9.508 -12.466 1.00 88.81 377 ILE A CA 1
ATOM 3017 C C . ILE A 1 377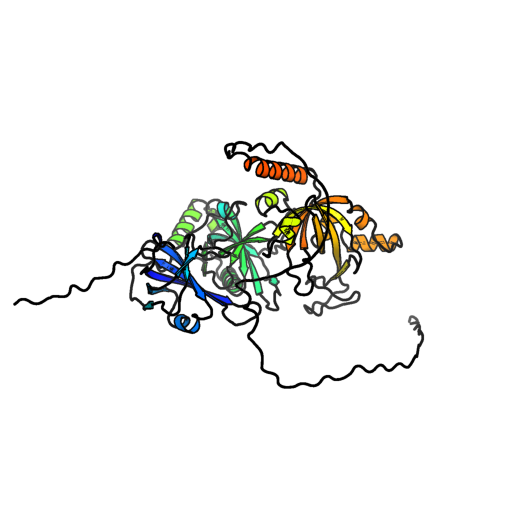 ? 27.733 9.474 -13.268 1.00 88.81 377 ILE A C 1
ATOM 3019 O O . ILE A 1 377 ? 27.188 8.403 -13.566 1.00 88.81 377 ILE A O 1
ATOM 3023 N N . SER A 1 378 ? 27.197 10.643 -13.608 1.00 91.38 378 SER A N 1
ATOM 3024 C CA . SER A 1 378 ? 25.975 10.768 -14.409 1.00 91.38 378 SER A CA 1
ATOM 3025 C C . SER A 1 378 ? 26.195 10.377 -15.875 1.00 91.38 378 SER A C 1
ATOM 3027 O O . SER A 1 378 ? 27.311 10.407 -16.386 1.00 91.38 378 SER A O 1
ATOM 3029 N N . ALA A 1 379 ? 25.113 10.030 -16.582 1.00 91.44 379 ALA A N 1
ATOM 3030 C CA . ALA A 1 379 ? 25.195 9.661 -17.997 1.00 91.44 379 ALA A CA 1
ATOM 3031 C C . ALA A 1 379 ? 25.680 10.821 -18.880 1.00 91.44 379 ALA A C 1
ATOM 3033 O O . ALA A 1 379 ? 26.302 10.585 -19.911 1.00 91.44 379 ALA A O 1
ATOM 3034 N N . LYS A 1 380 ? 25.394 12.065 -18.471 1.00 91.81 380 LYS A N 1
ATOM 3035 C CA . LYS A 1 380 ? 25.880 13.266 -19.149 1.00 91.81 380 LYS A CA 1
ATOM 3036 C C . LYS A 1 380 ? 27.391 13.418 -18.985 1.00 91.81 380 LYS A C 1
ATOM 3038 O O . LYS A 1 380 ? 28.079 13.514 -19.987 1.00 91.81 380 LYS A O 1
ATOM 3043 N N . GLU A 1 381 ? 27.888 13.379 -17.748 1.00 91.00 381 GLU A N 1
ATOM 3044 C CA . GLU A 1 381 ? 29.331 13.471 -17.470 1.00 91.00 381 GLU A CA 1
ATOM 3045 C C . GLU A 1 381 ? 30.104 12.374 -18.211 1.00 91.00 381 GLU A C 1
ATOM 3047 O O . GLU A 1 381 ? 31.133 12.649 -18.817 1.00 91.00 381 GLU A O 1
ATOM 3052 N N . LEU A 1 382 ? 29.557 11.154 -18.251 1.00 90.81 382 LEU A N 1
ATOM 3053 C CA . LEU A 1 382 ? 30.165 10.045 -18.981 1.00 90.81 382 LEU A CA 1
ATOM 3054 C C . LEU A 1 382 ? 30.215 10.280 -20.502 1.00 90.81 382 LEU A C 1
ATOM 3056 O O . LEU A 1 382 ? 31.174 9.865 -21.150 1.00 90.81 382 LEU A O 1
ATOM 3060 N N . LEU A 1 383 ? 29.191 10.916 -21.086 1.00 89.75 383 LEU A N 1
ATOM 3061 C CA . LEU A 1 383 ? 29.193 11.262 -22.511 1.00 89.75 383 LEU A CA 1
ATOM 3062 C C . LEU A 1 383 ? 30.213 12.367 -22.806 1.00 89.75 383 LEU A C 1
ATOM 3064 O O . LEU A 1 383 ? 30.977 12.242 -23.760 1.00 89.75 383 LEU A O 1
ATOM 3068 N N . ASP A 1 384 ? 30.253 13.398 -21.961 1.00 87.88 384 ASP A N 1
ATOM 3069 C CA . ASP A 1 384 ? 31.188 14.516 -22.087 1.00 87.88 384 ASP A CA 1
ATOM 3070 C C . ASP A 1 384 ? 32.651 14.006 -22.029 1.00 87.88 384 ASP A C 1
ATOM 3072 O O . ASP A 1 384 ? 33.483 14.403 -22.846 1.00 87.88 384 ASP A O 1
ATOM 3076 N N . GLU A 1 385 ? 32.963 13.050 -21.141 1.00 85.50 385 GLU A N 1
ATOM 3077 C CA . GLU A 1 385 ? 34.275 12.380 -21.084 1.00 85.50 385 GLU A CA 1
ATOM 3078 C C . GLU A 1 385 ? 34.611 11.644 -22.393 1.00 85.50 385 GLU A C 1
ATOM 3080 O O . GLU A 1 385 ? 35.721 11.771 -22.917 1.00 85.50 385 GLU A O 1
ATOM 3085 N N . MET A 1 386 ? 33.656 10.911 -22.974 1.00 84.69 386 MET A N 1
ATOM 3086 C CA . MET A 1 386 ? 33.877 10.185 -24.231 1.00 84.69 386 MET A CA 1
ATOM 3087 C C . MET A 1 386 ? 34.175 11.102 -25.414 1.00 84.69 386 MET A C 1
ATOM 3089 O O . MET A 1 386 ? 35.019 10.753 -26.242 1.00 84.69 386 MET A O 1
ATOM 3093 N N . GLU A 1 387 ? 33.496 12.249 -25.501 1.00 82.62 387 GLU A N 1
ATOM 3094 C CA . GLU A 1 387 ? 33.722 13.229 -26.569 1.00 82.62 387 GLU A CA 1
ATOM 3095 C C . GLU A 1 387 ? 35.137 13.814 -26.497 1.00 82.62 387 GLU A C 1
ATOM 3097 O O . GLU A 1 387 ? 35.757 14.061 -27.531 1.00 82.62 387 GLU A O 1
ATOM 3102 N N . THR A 1 388 ? 35.688 13.975 -25.290 1.00 77.62 388 THR A N 1
ATOM 3103 C CA . THR A 1 388 ? 37.073 14.440 -25.114 1.00 77.62 388 THR A CA 1
ATOM 3104 C C . THR A 1 388 ? 38.127 13.378 -25.430 1.00 77.62 388 THR A C 1
ATOM 3106 O O . THR A 1 388 ? 39.227 13.722 -25.862 1.00 77.62 388 THR A O 1
ATOM 3109 N N . GLU A 1 389 ? 37.808 12.096 -25.235 1.00 74.81 389 GLU A N 1
ATOM 3110 C CA . GLU A 1 389 ? 38.738 10.979 -25.441 1.00 74.81 389 GLU A CA 1
ATOM 3111 C C . GLU A 1 389 ? 38.651 10.334 -26.840 1.00 74.81 389 GLU A C 1
ATOM 3113 O O . GLU A 1 389 ? 39.434 9.424 -27.122 1.00 74.81 389 GLU A O 1
ATOM 3118 N N . ASP A 1 390 ? 37.717 10.775 -27.694 1.00 73.25 390 ASP A N 1
ATOM 3119 C CA . ASP A 1 390 ? 37.413 10.217 -29.028 1.00 73.25 390 ASP A CA 1
ATOM 3120 C C . ASP A 1 390 ? 37.228 8.684 -29.004 1.00 73.25 390 ASP A C 1
ATOM 3122 O O . ASP A 1 390 ? 37.859 7.918 -29.741 1.00 73.25 390 ASP A O 1
ATOM 3126 N N . ARG A 1 391 ? 36.389 8.206 -28.074 1.00 72.62 391 ARG A N 1
ATOM 3127 C CA . ARG A 1 391 ? 36.124 6.772 -27.865 1.00 72.62 391 ARG A CA 1
ATOM 3128 C C . ARG A 1 391 ? 34.718 6.375 -28.278 1.00 72.62 391 ARG A C 1
ATOM 3130 O O . ARG A 1 391 ? 33.758 7.113 -28.101 1.00 72.62 391 ARG A O 1
ATOM 3137 N N . THR A 1 392 ? 34.584 5.132 -28.736 1.00 74.81 392 THR A N 1
ATOM 3138 C CA . THR A 1 392 ? 33.292 4.534 -29.104 1.00 74.81 392 THR A CA 1
ATOM 3139 C C . THR A 1 392 ? 32.553 3.900 -27.924 1.00 74.81 392 THR A C 1
ATOM 3141 O O . THR A 1 392 ? 31.338 3.746 -27.993 1.00 74.81 392 THR A O 1
ATOM 3144 N N . PHE A 1 393 ? 33.254 3.562 -26.834 1.00 82.00 393 PHE A N 1
ATOM 3145 C CA . PHE A 1 393 ? 32.670 2.975 -25.626 1.00 82.00 393 PHE A CA 1
ATOM 3146 C C . PHE A 1 393 ? 33.297 3.573 -24.350 1.00 82.00 393 PHE A C 1
ATOM 3148 O O . PHE A 1 393 ? 34.528 3.694 -24.292 1.00 82.00 393 PHE A O 1
ATOM 3155 N N . PRO A 1 394 ? 32.502 3.931 -23.321 1.00 84.12 394 PRO A N 1
ATOM 3156 C CA . PRO A 1 394 ? 33.035 4.561 -22.120 1.00 84.12 394 PRO A CA 1
ATOM 3157 C C . PRO A 1 394 ? 33.843 3.587 -21.260 1.00 84.12 394 PRO A C 1
ATOM 3159 O O . PRO A 1 394 ? 33.365 2.517 -20.875 1.00 84.12 394 PRO A O 1
ATOM 3162 N N . ARG A 1 395 ? 35.056 3.993 -20.870 1.00 85.75 395 ARG A N 1
ATOM 3163 C CA . ARG A 1 395 ? 35.943 3.187 -20.014 1.00 85.75 395 ARG A CA 1
ATOM 3164 C C . ARG A 1 395 ? 35.320 2.884 -18.652 1.00 85.75 395 ARG A C 1
ATOM 3166 O O . ARG A 1 395 ? 35.431 1.753 -18.187 1.00 85.75 395 ARG A O 1
ATOM 3173 N N . SER A 1 396 ? 34.617 3.844 -18.058 1.00 86.75 396 SER A N 1
ATOM 3174 C CA . SER A 1 396 ? 33.971 3.694 -16.749 1.00 86.75 396 SER A CA 1
ATOM 3175 C C . SER A 1 396 ? 32.941 2.551 -16.733 1.00 86.75 396 SER A C 1
ATOM 3177 O O . SER A 1 396 ? 32.749 1.911 -15.702 1.00 86.75 396 SER A O 1
ATOM 3179 N N . LEU A 1 397 ? 32.338 2.205 -17.883 1.00 89.12 397 LEU A N 1
ATOM 3180 C CA . LEU A 1 397 ? 31.468 1.025 -18.009 1.00 89.12 397 LEU A CA 1
ATOM 3181 C C . LEU A 1 397 ? 32.242 -0.298 -18.076 1.00 89.12 397 LEU A C 1
ATOM 3183 O O . LEU A 1 397 ? 31.721 -1.337 -17.681 1.00 89.12 397 LEU A O 1
ATOM 3187 N N . SER A 1 398 ? 33.483 -0.289 -18.552 1.00 88.31 398 SER A N 1
ATOM 3188 C CA . SER A 1 398 ? 34.359 -1.464 -18.473 1.00 88.31 398 SER A CA 1
ATOM 3189 C C . SER A 1 398 ? 34.863 -1.684 -17.046 1.00 88.31 398 SER A C 1
ATOM 3191 O O . SER A 1 398 ? 35.038 -2.821 -16.621 1.00 88.31 398 SER A O 1
ATOM 3193 N N . GLU A 1 399 ? 35.051 -0.611 -16.276 1.00 90.94 399 GLU A N 1
ATOM 3194 C CA . GLU A 1 399 ? 35.572 -0.667 -14.904 1.00 90.94 399 GLU A CA 1
ATOM 3195 C C . GLU A 1 399 ? 34.576 -1.206 -13.872 1.00 90.94 399 GLU A C 1
ATOM 3197 O O . GLU A 1 399 ? 34.968 -1.529 -12.749 1.00 90.94 399 GLU A O 1
ATOM 3202 N N . ILE A 1 400 ? 33.289 -1.297 -14.212 1.00 93.88 400 ILE A N 1
ATOM 3203 C CA . ILE A 1 400 ? 32.286 -1.949 -13.357 1.00 93.88 400 ILE A CA 1
ATOM 3204 C C . ILE A 1 400 ? 32.237 -3.468 -13.561 1.00 93.88 400 ILE A C 1
ATOM 3206 O O . ILE A 1 400 ? 31.662 -4.177 -12.737 1.00 93.88 400 ILE A O 1
ATOM 3210 N N . VAL A 1 401 ? 32.837 -3.983 -14.637 1.00 94.44 401 VAL A N 1
ATOM 3211 C CA . VAL A 1 401 ? 32.913 -5.424 -14.899 1.00 94.44 401 VAL A CA 1
ATOM 3212 C C . VAL A 1 401 ? 33.807 -6.085 -13.846 1.00 94.44 401 VAL A C 1
ATOM 3214 O O . VAL A 1 401 ? 34.787 -5.504 -13.389 1.00 94.44 401 VAL A O 1
ATOM 3217 N N . HIS A 1 402 ? 33.447 -7.300 -13.437 1.00 93.38 402 HIS A N 1
ATOM 3218 C CA . HIS A 1 402 ? 34.066 -8.078 -12.358 1.00 93.38 402 HIS A CA 1
ATOM 3219 C C . HIS A 1 402 ? 33.899 -7.513 -10.943 1.00 93.38 402 HIS A C 1
ATOM 3221 O O . HIS A 1 402 ? 34.347 -8.151 -9.991 1.00 93.38 402 HIS A O 1
ATOM 3227 N N . LYS A 1 403 ? 33.210 -6.379 -10.769 1.00 94.31 403 LYS A N 1
ATOM 3228 C CA . LYS A 1 403 ? 32.835 -5.897 -9.438 1.00 94.31 403 LYS A CA 1
ATOM 3229 C C . LYS A 1 403 ? 31.601 -6.639 -8.926 1.00 94.31 403 LYS A C 1
ATOM 3231 O O . LYS A 1 403 ? 30.636 -6.868 -9.663 1.00 94.31 403 LYS A O 1
ATOM 3236 N N . GLU A 1 404 ? 31.664 -7.012 -7.655 1.00 94.75 404 GLU A N 1
ATOM 3237 C CA . GLU A 1 404 ? 30.557 -7.598 -6.907 1.00 94.75 404 GLU A CA 1
ATOM 3238 C C . GLU A 1 404 ? 29.665 -6.474 -6.373 1.00 94.75 404 GLU A C 1
ATOM 3240 O O . GLU A 1 404 ? 30.149 -5.471 -5.847 1.00 94.75 404 GLU A O 1
ATOM 3245 N N . PHE A 1 405 ? 28.358 -6.639 -6.533 1.00 94.06 405 PHE A N 1
ATOM 3246 C CA . PHE A 1 405 ? 27.366 -5.683 -6.072 1.00 94.06 405 PHE A CA 1
ATOM 3247 C C . PHE A 1 405 ? 26.217 -6.419 -5.394 1.00 94.06 405 PHE A C 1
ATOM 3249 O O . PHE A 1 405 ? 25.770 -7.486 -5.828 1.00 94.06 405 PHE A O 1
ATOM 3256 N N . LEU A 1 406 ? 25.686 -5.788 -4.356 1.00 90.69 406 LEU A N 1
ATOM 3257 C CA . LEU A 1 406 ? 24.397 -6.127 -3.791 1.00 90.69 406 LEU A CA 1
ATOM 3258 C C . LEU A 1 406 ? 23.325 -5.302 -4.510 1.00 90.69 406 LEU A C 1
ATOM 3260 O O . LEU A 1 406 ? 23.285 -4.075 -4.391 1.00 90.69 406 LEU A O 1
ATOM 3264 N N . PHE A 1 407 ? 22.460 -5.971 -5.267 1.00 91.00 407 PHE A N 1
ATOM 3265 C CA . PHE A 1 407 ? 21.413 -5.338 -6.062 1.00 91.00 407 PHE A CA 1
ATOM 3266 C C . PHE A 1 407 ? 20.038 -5.495 -5.427 1.00 91.00 407 PHE A C 1
ATOM 3268 O O . PHE A 1 407 ? 19.683 -6.566 -4.936 1.00 91.00 407 PHE A O 1
ATOM 3275 N N . ILE A 1 408 ? 19.216 -4.456 -5.565 1.00 85.12 408 ILE A N 1
ATOM 3276 C CA . ILE A 1 408 ? 17.764 -4.552 -5.431 1.00 85.12 408 ILE A CA 1
ATOM 3277 C C . ILE A 1 408 ? 17.175 -4.545 -6.830 1.00 85.12 408 ILE A C 1
ATOM 3279 O O . ILE A 1 408 ? 17.272 -3.550 -7.557 1.00 85.12 408 ILE A O 1
ATOM 3283 N N . VAL A 1 409 ? 16.538 -5.647 -7.208 1.00 87.69 409 VAL A N 1
ATOM 3284 C CA . VAL A 1 409 ? 15.985 -5.829 -8.549 1.00 87.69 409 VAL A CA 1
ATOM 3285 C C . VAL A 1 409 ? 14.492 -6.063 -8.526 1.00 87.69 409 VAL A C 1
ATOM 3287 O O . VAL A 1 409 ? 13.951 -6.703 -7.629 1.00 87.69 409 VAL A O 1
ATOM 3290 N N . LYS A 1 410 ? 13.819 -5.561 -9.559 1.00 84.31 410 LYS A N 1
ATOM 3291 C CA . LYS A 1 410 ? 12.399 -5.784 -9.810 1.00 84.31 410 LYS A CA 1
ATOM 3292 C C . LYS A 1 410 ? 12.211 -6.572 -11.098 1.00 84.31 410 LYS A C 1
ATOM 3294 O O . LYS A 1 410 ? 12.701 -6.165 -12.155 1.00 84.31 410 LYS A O 1
ATOM 3299 N N . SER A 1 411 ? 11.436 -7.650 -11.028 1.00 74.12 411 SER A N 1
ATOM 3300 C CA . SER A 1 411 ? 11.003 -8.385 -12.219 1.00 74.12 411 SER A CA 1
ATOM 3301 C C . SER A 1 411 ? 9.994 -7.554 -13.019 1.00 74.12 411 SER A C 1
ATOM 3303 O O . SER A 1 411 ? 9.022 -7.025 -12.467 1.00 74.12 411 SER A O 1
ATOM 3305 N N . ARG A 1 412 ? 10.209 -7.421 -14.331 1.00 60.72 412 ARG A N 1
ATOM 3306 C CA . ARG A 1 412 ? 9.166 -6.990 -15.268 1.00 60.72 412 ARG A CA 1
ATOM 3307 C C . ARG A 1 412 ? 8.765 -8.190 -16.113 1.00 60.72 412 ARG A C 1
ATOM 3309 O O . ARG A 1 412 ? 9.613 -8.845 -16.708 1.00 60.72 412 ARG A O 1
ATOM 3316 N N . ALA A 1 413 ? 7.461 -8.439 -16.198 1.00 51.69 413 ALA A N 1
ATOM 3317 C CA . ALA A 1 413 ? 6.922 -9.340 -17.203 1.00 51.69 413 ALA A CA 1
ATOM 3318 C C . ALA A 1 413 ? 7.160 -8.709 -18.582 1.00 51.69 413 ALA A C 1
ATOM 3320 O O . ALA A 1 413 ? 6.489 -7.741 -18.943 1.00 51.69 413 ALA A O 1
ATOM 3321 N N . ASP A 1 414 ? 8.149 -9.212 -19.314 1.00 49.47 414 ASP A N 1
ATOM 3322 C CA . ASP A 1 414 ? 8.286 -8.919 -20.734 1.00 49.47 414 ASP A CA 1
ATOM 3323 C C . ASP A 1 414 ? 7.326 -9.852 -21.483 1.00 49.47 414 ASP A C 1
ATOM 3325 O O . ASP A 1 414 ? 7.457 -11.071 -21.423 1.00 49.47 414 ASP A O 1
ATOM 3329 N N . VAL A 1 415 ? 6.295 -9.281 -22.107 1.00 44.25 415 VAL A N 1
ATOM 3330 C CA . VAL A 1 415 ? 5.244 -10.041 -22.809 1.00 44.25 415 VAL A CA 1
ATOM 3331 C C . VAL A 1 415 ? 5.743 -10.513 -24.185 1.00 44.25 415 VAL A C 1
ATOM 3333 O O . VAL A 1 415 ? 5.139 -11.395 -24.786 1.00 44.25 415 VAL A O 1
ATOM 3336 N N . ALA A 1 416 ? 6.855 -9.954 -24.680 1.00 43.97 416 ALA A N 1
ATOM 3337 C CA . ALA A 1 416 ? 7.344 -10.191 -26.036 1.00 43.97 416 ALA A CA 1
ATOM 3338 C C . ALA A 1 416 ? 8.506 -11.197 -26.127 1.00 43.97 416 ALA A C 1
ATOM 3340 O O . ALA A 1 416 ? 8.712 -11.782 -27.187 1.00 43.97 416 ALA A O 1
ATOM 3341 N N . ASN A 1 417 ? 9.258 -11.428 -25.044 1.00 44.41 417 ASN A N 1
ATOM 3342 C CA . ASN A 1 417 ? 10.439 -12.295 -25.052 1.00 44.41 417 ASN A CA 1
ATOM 3343 C C . ASN A 1 417 ? 10.333 -13.432 -24.034 1.00 44.41 417 ASN A C 1
ATOM 3345 O O . ASN A 1 417 ? 9.929 -13.233 -22.894 1.00 44.41 417 ASN A O 1
ATOM 3349 N N . LYS A 1 418 ? 10.814 -14.622 -24.417 1.00 46.25 418 LYS A N 1
ATOM 3350 C CA . LYS A 1 418 ? 10.948 -15.799 -23.532 1.00 46.25 418 LYS A CA 1
ATOM 3351 C C . LYS A 1 418 ? 11.973 -15.614 -22.393 1.00 46.25 418 LYS A C 1
ATOM 3353 O O . LYS A 1 418 ? 12.170 -16.537 -21.610 1.00 46.25 418 LYS A O 1
ATOM 3358 N N . TYR A 1 419 ? 12.618 -14.449 -22.291 1.00 53.41 419 TYR A N 1
ATOM 3359 C CA . TYR A 1 419 ? 13.621 -14.122 -21.276 1.00 53.41 419 TYR A CA 1
ATOM 3360 C C . TYR A 1 419 ? 13.134 -12.960 -20.402 1.00 53.41 419 TYR A C 1
ATOM 3362 O O . TYR A 1 419 ? 12.772 -11.902 -20.916 1.00 53.41 419 TYR A O 1
ATOM 3370 N N . ARG A 1 420 ? 13.141 -13.146 -19.074 1.00 65.38 420 ARG A N 1
ATOM 3371 C CA . ARG A 1 420 ? 12.823 -12.086 -18.103 1.00 65.38 420 ARG A CA 1
ATOM 3372 C C . ARG A 1 420 ? 13.998 -11.117 -17.977 1.00 65.38 420 ARG A C 1
ATOM 3374 O O . ARG A 1 420 ? 15.113 -11.532 -17.679 1.00 65.38 420 ARG A O 1
ATOM 3381 N N . ASN A 1 421 ? 13.720 -9.827 -18.152 1.00 74.75 421 ASN A N 1
ATOM 3382 C CA . ASN A 1 421 ? 14.658 -8.751 -17.841 1.00 74.75 421 ASN A CA 1
ATOM 3383 C C . ASN A 1 421 ? 14.377 -8.225 -16.427 1.00 74.75 421 ASN A C 1
ATOM 3385 O O . ASN A 1 421 ? 13.225 -7.938 -16.083 1.00 74.75 421 ASN A O 1
ATOM 3389 N N . PHE A 1 422 ? 15.425 -8.041 -15.627 1.00 87.38 422 PHE A N 1
ATOM 3390 C CA . PHE A 1 422 ? 15.306 -7.472 -14.284 1.00 87.38 422 PHE A CA 1
ATOM 3391 C C . PHE A 1 422 ? 15.739 -6.010 -14.291 1.00 87.38 422 PHE A C 1
ATOM 3393 O O . PHE A 1 422 ? 16.786 -5.661 -14.830 1.00 87.38 422 PHE A O 1
ATOM 3400 N N . THR A 1 423 ? 14.919 -5.131 -13.721 1.00 89.88 423 THR A N 1
ATOM 3401 C CA . THR A 1 423 ? 15.261 -3.710 -13.595 1.00 89.88 423 THR A CA 1
ATOM 3402 C C . THR A 1 423 ? 15.931 -3.467 -12.253 1.00 89.88 423 THR A C 1
ATOM 3404 O O . THR A 1 423 ? 15.356 -3.811 -11.218 1.00 89.88 423 THR A O 1
ATOM 3407 N N . VAL A 1 424 ? 17.110 -2.852 -12.269 1.00 90.75 424 VAL A N 1
ATOM 3408 C CA . VAL A 1 424 ? 17.814 -2.433 -11.057 1.00 90.75 424 VAL A CA 1
ATOM 3409 C C . VAL A 1 424 ? 17.100 -1.224 -10.471 1.00 90.75 424 VAL A C 1
ATOM 3411 O O . VAL A 1 424 ? 16.899 -0.215 -11.145 1.00 90.75 424 VAL A O 1
ATOM 3414 N N . VAL A 1 425 ? 16.688 -1.360 -9.218 1.00 86.25 425 VAL A N 1
ATOM 3415 C CA . VAL A 1 425 ? 16.095 -0.290 -8.412 1.00 86.25 425 VAL A CA 1
ATOM 3416 C C . VAL A 1 425 ? 17.187 0.401 -7.607 1.00 86.25 425 VAL A C 1
ATOM 3418 O O . VAL A 1 425 ? 17.179 1.621 -7.488 1.00 86.25 425 VAL A O 1
ATOM 3421 N N . ASN A 1 426 ? 18.126 -0.381 -7.070 1.00 85.00 426 ASN A N 1
ATOM 3422 C CA . ASN A 1 426 ? 19.278 0.120 -6.337 1.00 85.00 426 ASN A CA 1
ATOM 3423 C C . ASN A 1 426 ? 20.452 -0.869 -6.408 1.00 85.00 426 ASN A C 1
ATOM 3425 O O . ASN A 1 426 ? 20.247 -2.045 -6.722 1.00 85.00 426 ASN A O 1
ATOM 3429 N N . ALA A 1 427 ? 21.658 -0.394 -6.115 1.00 88.88 427 ALA A N 1
ATOM 3430 C CA . ALA A 1 427 ? 22.871 -1.191 -6.056 1.00 88.88 427 ALA A CA 1
ATOM 3431 C C . ALA A 1 427 ? 23.888 -0.574 -5.085 1.00 88.88 427 ALA A C 1
ATOM 3433 O O . ALA A 1 427 ? 24.008 0.648 -5.001 1.00 88.88 427 ALA A O 1
ATOM 3434 N N . THR A 1 428 ? 24.654 -1.420 -4.399 1.00 86.19 428 THR A N 1
ATOM 3435 C CA . THR A 1 428 ? 25.839 -1.011 -3.634 1.00 86.19 428 THR A CA 1
ATOM 3436 C C . THR A 1 428 ? 26.986 -1.991 -3.852 1.00 86.19 428 THR A C 1
ATOM 3438 O O . THR A 1 428 ? 26.754 -3.186 -4.035 1.00 86.19 428 THR A O 1
ATOM 3441 N N . ASN A 1 429 ? 28.215 -1.493 -3.810 1.00 88.50 429 ASN A N 1
ATOM 3442 C CA . ASN A 1 429 ? 29.448 -2.278 -3.760 1.00 88.50 429 ASN A CA 1
ATOM 3443 C C . ASN A 1 429 ? 30.209 -2.071 -2.438 1.00 88.50 429 ASN A C 1
ATOM 3445 O O . ASN A 1 429 ? 31.417 -2.287 -2.386 1.00 88.50 429 ASN A O 1
ATOM 3449 N N . ASP A 1 430 ? 29.531 -1.609 -1.381 1.00 86.19 430 ASP A N 1
ATOM 3450 C CA . ASP A 1 430 ? 30.144 -1.444 -0.063 1.00 86.19 430 ASP A CA 1
ATOM 3451 C C . ASP A 1 430 ? 30.519 -2.813 0.525 1.00 86.19 430 ASP A C 1
ATOM 3453 O O . ASP A 1 430 ? 29.658 -3.649 0.823 1.00 86.19 430 ASP A O 1
ATOM 3457 N N . GLU A 1 431 ? 31.821 -3.026 0.714 1.00 86.06 431 GLU A N 1
ATOM 3458 C CA . GLU A 1 431 ? 32.386 -4.271 1.232 1.00 86.06 431 GLU A CA 1
ATOM 3459 C C . GLU A 1 431 ? 31.826 -4.652 2.609 1.00 86.06 431 GLU A C 1
ATOM 3461 O O . GLU A 1 431 ? 31.633 -5.840 2.882 1.00 86.06 431 GLU A O 1
ATOM 3466 N N . LYS A 1 432 ? 31.521 -3.675 3.477 1.00 82.44 432 LYS A N 1
ATOM 3467 C CA . LYS A 1 432 ? 30.976 -3.949 4.816 1.00 82.44 432 LYS A CA 1
ATOM 3468 C C . LYS A 1 432 ? 29.569 -4.518 4.719 1.00 82.44 432 LYS A C 1
ATOM 3470 O O . LYS A 1 432 ? 29.272 -5.513 5.371 1.00 82.44 432 LYS A O 1
ATOM 3475 N N . LEU A 1 433 ? 28.724 -3.919 3.883 1.00 80.38 433 LEU A N 1
ATOM 3476 C CA . LEU A 1 433 ? 27.338 -4.354 3.698 1.00 80.38 433 LEU A CA 1
ATOM 3477 C C . LEU A 1 433 ? 27.258 -5.708 2.994 1.00 80.38 433 LEU A C 1
ATOM 3479 O O . LEU A 1 433 ? 26.449 -6.553 3.372 1.00 80.38 433 LEU A O 1
ATOM 3483 N N . ILE A 1 434 ? 28.122 -5.941 2.005 1.00 86.69 434 ILE A N 1
ATOM 3484 C CA . ILE A 1 434 ? 28.231 -7.245 1.341 1.00 86.69 434 ILE A CA 1
ATOM 3485 C C . ILE A 1 434 ? 28.667 -8.321 2.340 1.00 86.69 434 ILE A C 1
ATOM 3487 O O . ILE A 1 434 ? 28.116 -9.423 2.331 1.00 86.69 434 ILE A O 1
ATOM 3491 N N . LYS A 1 435 ? 29.626 -8.012 3.219 1.00 85.69 435 LYS A N 1
ATOM 3492 C CA . LYS A 1 435 ? 30.074 -8.939 4.262 1.00 85.69 435 LYS A CA 1
ATOM 3493 C C . LYS A 1 435 ? 28.963 -9.248 5.269 1.00 85.69 435 LYS A C 1
ATOM 3495 O O . LYS A 1 435 ? 28.685 -10.422 5.490 1.00 85.69 435 LYS A O 1
ATOM 3500 N N . GLU A 1 436 ? 28.291 -8.225 5.806 1.00 81.75 436 GLU A N 1
ATOM 3501 C CA . GLU A 1 436 ? 27.142 -8.396 6.713 1.00 81.75 436 GLU A CA 1
ATOM 3502 C C . GLU A 1 436 ? 26.049 -9.270 6.065 1.00 81.75 436 GLU A C 1
ATOM 3504 O O . GLU A 1 436 ? 25.531 -10.194 6.689 1.00 81.75 436 GLU A O 1
ATOM 3509 N N . TYR A 1 437 ? 25.741 -9.044 4.784 1.00 83.19 437 TYR A N 1
ATOM 3510 C CA . TYR A 1 437 ? 24.773 -9.850 4.035 1.00 83.19 437 TYR A CA 1
ATOM 3511 C C . TYR A 1 437 ? 25.191 -11.322 3.890 1.00 83.19 437 TYR A C 1
ATOM 3513 O O . TYR A 1 437 ? 24.358 -12.220 4.051 1.00 83.19 437 TYR A O 1
ATOM 3521 N N . LYS A 1 438 ? 26.468 -11.590 3.586 1.00 85.00 438 LYS A N 1
ATOM 3522 C CA . LYS A 1 438 ? 27.005 -12.960 3.493 1.00 85.00 438 LYS A CA 1
ATOM 3523 C C . LYS A 1 438 ? 26.879 -13.684 4.839 1.00 85.00 438 LYS A C 1
ATOM 3525 O O . LYS A 1 438 ? 26.335 -14.785 4.879 1.00 85.00 438 LYS A O 1
ATOM 3530 N N . GLU A 1 439 ? 27.265 -13.027 5.933 1.00 83.75 439 GLU A N 1
ATOM 3531 C CA . GLU A 1 439 ? 27.164 -13.567 7.299 1.00 83.75 439 GLU A CA 1
ATOM 3532 C C . GLU A 1 439 ? 25.705 -13.879 7.695 1.00 83.75 439 GLU A C 1
ATOM 3534 O O . GLU A 1 439 ? 25.413 -14.954 8.228 1.00 83.75 439 GLU A O 1
ATOM 3539 N N . GLN A 1 440 ? 24.757 -12.988 7.377 1.00 76.56 440 GLN A N 1
ATOM 3540 C CA . GLN A 1 440 ? 23.325 -13.220 7.614 1.00 76.56 440 GLN A CA 1
ATOM 3541 C C . GLN A 1 440 ? 22.796 -14.440 6.844 1.00 76.56 440 GLN A C 1
ATOM 3543 O O . GLN A 1 440 ? 22.033 -15.241 7.389 1.00 76.56 440 GLN A O 1
ATOM 3548 N N . ARG A 1 441 ? 23.206 -14.613 5.581 1.00 74.69 441 ARG A N 1
ATOM 3549 C CA . ARG A 1 441 ? 22.794 -15.764 4.762 1.00 74.69 441 ARG A CA 1
ATOM 3550 C C . ARG A 1 441 ? 23.356 -17.082 5.277 1.00 74.69 441 ARG A C 1
ATOM 3552 O O . ARG A 1 441 ? 22.629 -18.074 5.295 1.00 74.69 441 ARG A O 1
ATOM 3559 N N . GLU A 1 442 ? 24.613 -17.100 5.703 1.00 77.62 442 GLU A N 1
ATOM 3560 C CA . GLU A 1 442 ? 25.234 -18.286 6.301 1.00 77.62 442 GLU A CA 1
ATOM 3561 C C . GLU A 1 442 ? 24.534 -18.688 7.606 1.00 77.62 442 GLU A C 1
ATOM 3563 O O . GLU A 1 442 ? 24.268 -19.870 7.820 1.00 77.62 442 GLU A O 1
ATOM 3568 N N . SER A 1 443 ? 24.139 -17.715 8.434 1.00 72.75 443 SER A N 1
ATOM 3569 C CA . SER A 1 443 ? 23.366 -17.967 9.658 1.00 72.75 443 SER A CA 1
ATOM 3570 C C . SER A 1 443 ? 21.998 -18.608 9.374 1.00 72.75 443 SER A C 1
ATOM 3572 O O . SER A 1 443 ? 21.625 -19.582 10.031 1.00 72.75 443 SER A O 1
ATOM 3574 N N . LEU A 1 444 ? 21.281 -18.128 8.350 1.00 64.44 444 LEU A N 1
ATOM 3575 C CA . LEU A 1 444 ? 19.988 -18.685 7.927 1.00 64.44 444 LEU A CA 1
ATOM 3576 C C . LEU A 1 444 ? 20.109 -20.103 7.347 1.00 64.44 444 LEU A C 1
ATOM 3578 O O . LEU A 1 444 ? 19.233 -20.937 7.566 1.00 64.44 444 LEU A O 1
ATOM 3582 N N . LEU A 1 445 ? 21.193 -20.397 6.624 1.00 63.22 445 LEU A N 1
ATOM 3583 C CA . LEU A 1 445 ? 21.466 -21.743 6.107 1.00 63.22 445 LEU A CA 1
ATOM 3584 C C . LEU A 1 445 ? 21.910 -22.705 7.223 1.00 63.22 445 LEU A C 1
ATOM 3586 O O . LEU A 1 445 ? 21.538 -23.877 7.201 1.00 63.22 445 LEU A O 1
ATOM 3590 N N . GLY A 1 446 ? 22.642 -22.212 8.227 1.00 47.22 446 GLY A N 1
ATOM 3591 C CA . GLY A 1 446 ? 23.091 -22.990 9.385 1.00 47.22 446 GLY A CA 1
ATOM 3592 C C . GLY A 1 446 ? 21.974 -23.386 10.357 1.00 47.22 446 GLY A C 1
ATOM 3593 O O . GLY A 1 446 ? 22.058 -24.445 10.977 1.00 47.22 446 GLY A O 1
ATOM 3594 N N . GLN A 1 447 ? 20.899 -22.596 10.461 1.00 47.09 447 GLN A N 1
ATOM 3595 C CA . GLN A 1 447 ? 19.738 -22.918 11.307 1.00 47.09 447 GLN A CA 1
ATOM 3596 C C . GLN A 1 447 ? 18.858 -24.051 10.750 1.00 47.09 447 GLN A C 1
ATOM 3598 O O . GLN A 1 447 ? 18.146 -24.693 11.516 1.00 47.09 447 GLN A O 1
ATOM 3603 N N . ASN A 1 448 ? 18.954 -24.365 9.453 1.00 40.22 448 ASN A N 1
ATOM 3604 C CA . ASN A 1 448 ? 18.190 -25.453 8.826 1.00 40.22 448 ASN A CA 1
ATOM 3605 C C . ASN A 1 448 ? 18.848 -26.842 8.958 1.00 40.22 448 ASN A C 1
ATOM 3607 O O . ASN A 1 448 ? 18.265 -27.827 8.515 1.00 40.22 448 ASN A O 1
ATOM 3611 N N . ASN A 1 449 ? 20.032 -26.944 9.576 1.00 35.88 449 ASN A N 1
ATOM 3612 C CA . ASN A 1 449 ? 20.762 -28.208 9.757 1.00 35.88 449 ASN A CA 1
ATOM 3613 C C . ASN A 1 449 ? 20.662 -28.800 11.178 1.00 35.88 449 ASN A C 1
ATOM 3615 O O . ASN A 1 449 ? 21.438 -29.690 11.522 1.00 35.88 449 ASN A O 1
ATOM 3619 N N . CYS A 1 450 ? 19.719 -28.344 12.008 1.00 32.47 450 CYS A N 1
ATOM 3620 C CA . CYS A 1 450 ? 19.529 -28.881 13.358 1.00 32.47 450 CYS A CA 1
ATOM 3621 C C . CYS A 1 450 ? 18.068 -29.263 13.643 1.00 32.47 450 CYS A C 1
ATOM 3623 O O . CYS A 1 450 ? 17.463 -28.762 14.580 1.00 32.47 450 CYS A O 1
ATOM 3625 N N . GLU A 1 451 ? 17.515 -30.182 12.852 1.00 31.72 451 GLU A N 1
ATOM 3626 C CA . GLU A 1 451 ? 16.508 -31.135 13.334 1.00 31.72 451 GLU A CA 1
ATOM 3627 C C . GLU A 1 451 ? 16.891 -32.520 12.803 1.00 31.72 451 GLU A C 1
ATOM 3629 O O . GLU A 1 451 ? 16.996 -32.745 11.597 1.00 31.72 451 GLU A O 1
ATOM 3634 N N . GLY A 1 452 ? 17.221 -33.417 13.734 1.00 34.50 452 GLY A N 1
ATOM 3635 C CA . GLY A 1 452 ? 17.748 -34.742 13.448 1.00 34.50 452 GLY A CA 1
ATOM 3636 C C . GLY A 1 452 ? 16.749 -35.626 12.708 1.00 34.50 452 GLY A C 1
ATOM 3637 O O . GLY A 1 452 ? 15.580 -35.710 13.078 1.00 34.50 452 GLY A O 1
ATOM 3638 N N . TYR A 1 453 ? 17.251 -36.341 11.707 1.00 29.84 453 TYR A N 1
ATOM 3639 C CA . TYR A 1 453 ? 16.643 -37.578 11.243 1.00 29.84 453 TYR A CA 1
ATOM 3640 C C . TYR A 1 453 ? 17.602 -38.715 11.571 1.00 29.84 453 TYR A C 1
ATOM 3642 O O . TYR A 1 453 ? 18.745 -38.739 11.111 1.00 29.84 453 TYR A O 1
ATOM 3650 N N . ASP A 1 454 ? 17.119 -39.618 12.419 1.00 28.62 454 ASP A N 1
ATOM 3651 C CA . ASP A 1 454 ? 17.785 -40.848 12.811 1.00 28.62 454 ASP A CA 1
ATOM 3652 C C . ASP A 1 454 ? 18.198 -41.685 11.593 1.00 28.62 454 ASP A C 1
ATOM 3654 O O . ASP A 1 454 ? 17.485 -41.788 10.590 1.00 28.62 454 ASP A O 1
ATOM 3658 N N . ALA A 1 455 ? 19.374 -42.298 11.711 1.00 27.12 455 ALA A N 1
ATOM 3659 C CA . ALA A 1 455 ? 19.966 -43.172 10.715 1.00 27.12 455 ALA A CA 1
ATOM 3660 C C . ALA A 1 455 ? 19.054 -44.369 10.384 1.00 27.12 455 ALA A C 1
ATOM 3662 O O . ALA A 1 455 ? 18.671 -45.146 11.259 1.00 27.12 455 ALA A O 1
ATOM 3663 N N . ILE A 1 456 ? 18.773 -44.557 9.094 1.00 29.05 456 ILE A N 1
ATOM 3664 C CA . ILE A 1 456 ? 18.259 -45.817 8.546 1.00 29.05 456 ILE A CA 1
ATOM 3665 C C . ILE A 1 456 ? 19.481 -46.705 8.240 1.00 29.05 456 ILE A C 1
ATOM 3667 O O . ILE A 1 456 ? 20.423 -46.211 7.617 1.00 29.05 456 ILE A O 1
ATOM 3671 N N . PRO A 1 457 ? 19.513 -47.984 8.666 1.00 28.88 457 PRO A N 1
ATOM 3672 C CA . PRO A 1 457 ? 20.697 -48.824 8.519 1.00 28.88 457 PRO A CA 1
ATOM 3673 C C . PRO A 1 457 ? 20.994 -49.185 7.057 1.00 28.88 457 PRO A C 1
ATOM 3675 O O . PRO A 1 457 ? 20.089 -49.488 6.277 1.00 28.88 457 PRO A O 1
ATOM 3678 N N . GLU A 1 458 ? 22.286 -49.172 6.718 1.00 24.17 458 GLU A N 1
ATOM 3679 C CA . GLU A 1 458 ? 22.848 -49.557 5.421 1.00 24.17 458 GLU A CA 1
ATOM 3680 C C . GLU A 1 458 ? 22.487 -51.003 5.044 1.00 24.17 458 GLU A C 1
ATOM 3682 O O . GLU A 1 458 ? 22.711 -51.942 5.810 1.00 24.17 458 GLU A O 1
ATOM 3687 N N . ILE A 1 459 ? 21.974 -51.188 3.824 1.00 28.28 459 ILE A N 1
ATOM 3688 C CA . ILE A 1 459 ? 21.917 -52.494 3.161 1.00 28.28 459 ILE A CA 1
ATOM 3689 C C . ILE A 1 459 ? 23.144 -52.596 2.250 1.00 28.28 459 ILE A C 1
ATOM 3691 O O . ILE A 1 459 ? 23.250 -51.891 1.246 1.00 28.28 459 ILE A O 1
ATOM 3695 N N . ASP A 1 460 ? 24.058 -53.486 2.630 1.00 26.36 460 ASP A N 1
ATOM 3696 C CA . ASP A 1 460 ? 25.259 -53.875 1.891 1.00 26.36 460 ASP A CA 1
ATOM 3697 C C . ASP A 1 460 ? 24.890 -54.577 0.572 1.00 26.36 460 ASP A C 1
ATOM 3699 O O . ASP A 1 460 ? 24.177 -55.582 0.557 1.00 26.36 460 ASP A O 1
ATOM 3703 N N . TYR A 1 461 ? 25.406 -54.051 -0.541 1.00 24.77 461 TYR A N 1
ATOM 3704 C CA . TYR A 1 461 ? 25.462 -54.749 -1.823 1.00 24.77 461 TYR A CA 1
ATOM 3705 C C . TYR A 1 461 ? 26.903 -54.805 -2.319 1.00 24.77 461 TYR A C 1
ATOM 3707 O O . TYR A 1 461 ? 27.291 -54.166 -3.299 1.00 24.77 461 TYR A O 1
ATOM 3715 N N . SER A 1 462 ? 27.699 -55.647 -1.676 1.00 24.77 462 SER A N 1
ATOM 3716 C CA . SER A 1 462 ? 28.890 -56.219 -2.279 1.00 24.77 462 SER A CA 1
ATOM 3717 C C . SER A 1 462 ? 28.652 -57.701 -2.592 1.00 24.77 462 SER A C 1
ATOM 3719 O O . SER A 1 462 ? 28.632 -58.552 -1.714 1.00 24.77 462 SER A O 1
ATOM 3721 N N . GLN A 1 463 ? 28.463 -58.023 -3.878 1.00 28.19 463 GLN A N 1
ATOM 3722 C CA . GLN A 1 463 ? 29.270 -59.006 -4.622 1.00 28.19 463 GLN A CA 1
ATOM 3723 C C . GLN A 1 463 ? 28.579 -59.547 -5.888 1.00 28.19 463 GLN A C 1
ATOM 3725 O O . GLN A 1 463 ? 27.459 -60.043 -5.860 1.00 28.19 463 GLN A O 1
ATOM 3730 N N . LYS A 1 464 ? 29.414 -59.606 -6.938 1.00 28.06 464 LYS A N 1
ATOM 3731 C CA . LYS A 1 464 ? 29.477 -60.599 -8.029 1.00 28.06 464 LYS A CA 1
ATOM 3732 C C . LYS A 1 464 ? 28.765 -60.314 -9.363 1.00 28.06 464 LYS A C 1
ATOM 3734 O O . LYS A 1 464 ? 27.641 -60.711 -9.624 1.00 28.06 464 LYS A O 1
ATOM 3739 N N . SER A 1 465 ? 29.610 -59.777 -10.253 1.00 24.80 465 SER A N 1
ATOM 3740 C CA . SER A 1 465 ? 30.019 -60.355 -11.548 1.00 24.80 465 SER A CA 1
ATOM 3741 C C . SER A 1 465 ? 29.017 -60.420 -12.705 1.00 24.80 465 SER A C 1
ATOM 3743 O O . SER A 1 465 ? 28.082 -61.212 -12.713 1.00 24.80 465 SER A O 1
ATOM 3745 N N . LEU A 1 466 ? 29.375 -59.689 -13.768 1.00 26.23 466 LEU A N 1
ATOM 3746 C CA . LEU A 1 466 ? 29.017 -59.974 -15.159 1.00 26.23 466 LEU A CA 1
ATOM 3747 C C . LEU A 1 466 ? 29.439 -61.395 -15.570 1.00 26.23 466 LEU A C 1
ATOM 3749 O O . LEU A 1 466 ? 30.524 -61.850 -15.195 1.00 26.23 466 LEU A O 1
ATOM 3753 N N . PRO A 1 467 ? 28.674 -62.010 -16.485 1.00 24.95 467 PRO A N 1
ATOM 3754 C CA . PRO A 1 467 ? 29.308 -62.465 -17.715 1.00 24.95 467 PRO A CA 1
ATOM 3755 C C . PRO A 1 467 ? 28.571 -62.046 -18.996 1.00 24.95 467 PRO A C 1
ATOM 3757 O O . PRO A 1 467 ? 27.403 -61.675 -19.030 1.00 24.95 467 PRO A O 1
ATOM 3760 N N . SER A 1 468 ? 29.359 -62.092 -20.061 1.00 22.70 468 SER A N 1
ATOM 3761 C CA . SER A 1 468 ? 29.179 -61.571 -21.410 1.00 22.70 468 SER A CA 1
ATOM 3762 C C . SER A 1 468 ? 28.405 -62.469 -22.390 1.00 22.70 468 SER A C 1
ATOM 3764 O O . SER A 1 468 ? 28.564 -63.682 -22.354 1.00 22.70 468 SER A O 1
ATOM 3766 N N . LYS A 1 469 ? 27.778 -61.805 -23.381 1.00 25.78 469 LYS A N 1
ATOM 3767 C CA . LYS A 1 469 ? 27.536 -62.184 -24.800 1.00 25.78 469 LYS A CA 1
ATOM 3768 C C . LYS A 1 469 ? 26.776 -63.492 -25.113 1.00 25.78 469 LYS A C 1
ATOM 3770 O O . LYS A 1 469 ? 27.317 -64.577 -24.963 1.00 25.78 469 LYS A O 1
ATOM 3775 N N . SER A 1 470 ? 25.656 -63.386 -25.843 1.00 22.02 470 SER A N 1
ATOM 3776 C CA . SER A 1 470 ? 25.597 -63.589 -27.313 1.00 22.02 470 SER A CA 1
ATOM 3777 C C . SER A 1 470 ? 24.186 -63.913 -27.847 1.00 22.02 470 SER A C 1
ATOM 3779 O O . SER A 1 470 ? 23.426 -64.653 -27.239 1.00 22.02 470 SER A O 1
ATOM 3781 N N . SER A 1 471 ? 23.948 -63.452 -29.081 1.00 23.61 471 SER A N 1
ATOM 3782 C CA . SER A 1 471 ? 23.102 -64.042 -30.133 1.00 23.61 471 SER A CA 1
ATOM 3783 C C . SER A 1 471 ? 21.572 -63.865 -30.147 1.00 23.61 471 SER A C 1
ATOM 3785 O O . SER A 1 471 ? 20.869 -63.751 -29.153 1.00 23.61 471 SER A O 1
ATOM 3787 N N . SER A 1 472 ? 21.127 -63.773 -31.395 1.00 23.83 472 SER A N 1
ATOM 3788 C CA . SER A 1 472 ? 19.855 -63.390 -31.994 1.00 23.83 472 SER A CA 1
ATOM 3789 C C . SER A 1 472 ? 18.791 -64.493 -32.095 1.00 23.83 472 SER A C 1
ATOM 3791 O O . SER A 1 472 ? 19.126 -65.662 -32.242 1.00 23.83 472 SER A O 1
ATOM 3793 N N . SER A 1 473 ? 17.545 -64.030 -32.284 1.00 23.31 473 SER A N 1
ATOM 3794 C CA . SER A 1 473 ? 16.481 -64.528 -33.192 1.00 23.31 473 SER A CA 1
ATOM 3795 C C . SER A 1 473 ? 15.184 -65.102 -32.580 1.00 23.31 473 SER A C 1
ATOM 3797 O O . SER A 1 473 ? 15.180 -66.070 -31.836 1.00 23.31 473 SER A O 1
ATOM 3799 N N . SER A 1 474 ? 14.084 -64.435 -32.974 1.00 23.45 474 SER A N 1
ATOM 3800 C CA . SER A 1 474 ? 12.698 -64.881 -33.234 1.00 23.45 474 SER A CA 1
ATOM 3801 C C . SER A 1 474 ? 11.986 -65.888 -32.316 1.00 23.45 474 SER A C 1
ATOM 3803 O O . SER A 1 474 ? 12.296 -67.073 -32.334 1.00 23.45 474 SER A O 1
ATOM 3805 N N . SER A 1 475 ? 10.867 -65.462 -31.711 1.00 23.20 475 SER A N 1
ATOM 3806 C CA . SER A 1 475 ? 9.494 -65.956 -31.995 1.00 23.20 475 SER A CA 1
ATOM 3807 C C . SER A 1 475 ? 8.467 -65.411 -30.976 1.00 23.20 475 SER A C 1
ATOM 3809 O O . SER A 1 475 ? 8.712 -65.362 -29.777 1.00 23.20 475 SER A O 1
ATOM 3811 N N . THR A 1 476 ? 7.320 -64.951 -31.482 1.00 23.39 476 THR A N 1
ATOM 3812 C CA . THR A 1 476 ? 6.040 -64.680 -30.778 1.00 23.39 476 THR A CA 1
ATOM 3813 C C . THR A 1 476 ? 5.378 -66.006 -30.325 1.00 23.39 476 THR A C 1
ATOM 3815 O O . THR A 1 476 ? 5.786 -67.027 -30.882 1.00 23.39 476 THR A O 1
ATOM 3818 N N . PRO A 1 477 ? 4.361 -66.072 -29.408 1.00 32.69 477 PRO A N 1
ATOM 3819 C CA . PRO A 1 477 ? 3.176 -65.182 -29.356 1.00 32.69 477 PRO A CA 1
ATOM 3820 C C . PRO A 1 477 ? 2.466 -64.898 -27.997 1.00 32.69 477 PRO A C 1
ATOM 3822 O O . PRO A 1 477 ? 2.662 -65.596 -27.012 1.00 32.69 477 PRO A O 1
ATOM 3825 N N . ASN A 1 478 ? 1.525 -63.929 -28.070 1.00 23.89 478 ASN A N 1
ATOM 3826 C CA . ASN A 1 478 ? 0.319 -63.673 -27.236 1.00 23.89 478 ASN A CA 1
ATOM 3827 C C . ASN A 1 478 ? 0.528 -63.329 -25.745 1.00 23.89 478 ASN A C 1
ATOM 3829 O O . ASN A 1 478 ? 1.382 -63.893 -25.088 1.00 23.89 478 ASN A O 1
ATOM 3833 N N . SER A 1 479 ? -0.223 -62.469 -25.051 1.00 24.88 479 SER A N 1
ATOM 3834 C CA . SER A 1 479 ? -1.409 -61.599 -25.222 1.00 24.88 479 SER A CA 1
ATOM 3835 C C . SER A 1 479 ? -1.501 -60.871 -23.853 1.00 24.88 479 SER A C 1
ATOM 3837 O O . SER A 1 479 ? -1.238 -61.511 -22.841 1.00 24.88 479 SER A O 1
ATOM 3839 N N . THR A 1 480 ? -1.812 -59.588 -23.643 1.00 25.47 480 THR A N 1
ATOM 3840 C CA . THR A 1 480 ? -3.104 -58.886 -23.793 1.00 25.47 480 THR A CA 1
ATOM 3841 C C . THR A 1 480 ? -2.959 -57.521 -23.068 1.00 25.47 480 THR A C 1
ATOM 3843 O O . THR A 1 480 ? -2.252 -57.478 -22.066 1.00 25.47 480 THR A O 1
ATOM 3846 N N . LEU A 1 481 ? -3.715 -56.488 -23.496 1.00 25.61 481 LEU A N 1
ATOM 3847 C CA . LEU A 1 481 ? -4.117 -55.256 -22.755 1.00 25.61 481 LEU A CA 1
ATOM 3848 C C . LEU A 1 481 ? -2.990 -54.231 -22.457 1.00 25.61 481 LEU A C 1
ATOM 3850 O O . LEU A 1 481 ? -2.013 -54.549 -21.806 1.00 25.61 481 LEU A O 1
ATOM 3854 N N . THR A 1 482 ? -3.010 -52.954 -22.858 1.00 28.36 482 THR A N 1
ATOM 3855 C CA . THR A 1 482 ? -4.064 -52.034 -23.322 1.00 28.36 482 THR A CA 1
ATOM 3856 C C . THR A 1 482 ? -3.406 -50.827 -24.005 1.00 28.36 482 THR A C 1
ATOM 3858 O O . THR A 1 482 ? -2.559 -50.167 -23.411 1.00 28.36 482 THR A O 1
ATOM 3861 N N . SER A 1 483 ? -3.864 -50.470 -25.205 1.00 23.86 483 SER A N 1
ATOM 3862 C CA . SER A 1 483 ? -3.697 -49.141 -25.802 1.00 23.86 483 SER A CA 1
ATOM 3863 C C . SER A 1 483 ? -5.064 -48.666 -26.292 1.00 23.86 483 SER A C 1
ATOM 3865 O O . SER A 1 483 ? -5.784 -49.452 -26.910 1.00 23.86 483 SER A O 1
ATOM 3867 N N . LYS A 1 484 ? -5.431 -47.414 -25.971 1.00 27.33 484 LYS A N 1
ATOM 3868 C CA . LYS A 1 484 ? -6.331 -46.503 -26.720 1.00 27.33 484 LYS A CA 1
ATOM 3869 C C . LYS A 1 484 ? -6.883 -45.407 -25.800 1.00 27.33 484 LYS A C 1
ATOM 3871 O O . LYS A 1 484 ? -7.883 -45.610 -25.124 1.00 27.33 484 LYS A O 1
ATOM 3876 N N . LEU A 1 485 ? -6.280 -44.220 -25.861 1.00 25.16 485 LEU A N 1
ATOM 3877 C CA . LEU A 1 485 ? -6.976 -42.953 -25.607 1.00 25.16 485 LEU A CA 1
ATOM 3878 C C . LEU A 1 485 ? -6.232 -41.798 -26.295 1.00 25.16 485 LEU A C 1
ATOM 3880 O O . LEU A 1 485 ? -5.646 -40.925 -25.675 1.00 25.16 485 LEU A O 1
ATOM 3884 N N . LEU A 1 486 ? -6.242 -41.841 -27.628 1.00 25.94 486 LEU A N 1
ATOM 3885 C CA . LEU A 1 486 ? -5.959 -40.717 -28.522 1.00 25.94 486 LEU A CA 1
ATOM 3886 C C . LEU A 1 486 ? -6.881 -40.899 -29.733 1.00 25.94 486 LEU A C 1
ATOM 3888 O O . LEU A 1 486 ? -6.530 -41.638 -30.651 1.00 25.94 486 LEU A O 1
ATOM 3892 N N . LYS A 1 487 ? -8.097 -40.333 -29.666 1.00 25.44 487 LYS A N 1
ATOM 3893 C CA . LYS A 1 487 ? -9.014 -40.046 -30.795 1.00 25.44 487 LYS A CA 1
ATOM 3894 C C . LYS A 1 487 ? -10.347 -39.460 -30.291 1.00 25.44 487 LYS A C 1
ATOM 3896 O O . LYS A 1 487 ? -11.316 -40.179 -30.103 1.00 25.44 487 LYS A O 1
ATOM 3901 N N . SER A 1 488 ? -10.379 -38.146 -30.110 1.00 23.83 488 SER A N 1
ATOM 3902 C CA . SER A 1 488 ? -11.506 -37.250 -30.436 1.00 23.83 488 SER A CA 1
ATOM 3903 C C . SER A 1 488 ? -10.950 -35.842 -30.213 1.00 23.83 488 SER A C 1
ATOM 3905 O O . SER A 1 488 ? -10.520 -35.541 -29.108 1.00 23.83 488 SER A O 1
ATOM 3907 N N . LEU A 1 489 ? -10.793 -34.974 -31.205 1.00 24.39 489 LEU A N 1
ATOM 3908 C CA . LEU A 1 489 ? -11.873 -34.333 -31.944 1.00 24.39 489 LEU A CA 1
ATOM 3909 C C . LEU A 1 489 ? -11.306 -33.784 -33.273 1.00 24.39 489 LEU A C 1
ATOM 3911 O O . LEU A 1 489 ? -10.410 -32.946 -33.266 1.00 24.39 489 LEU A O 1
ATOM 3915 N N . GLY A 1 490 ? -11.835 -34.249 -34.404 1.00 23.47 490 GLY A N 1
ATOM 3916 C CA . GLY A 1 490 ? -12.164 -33.375 -35.540 1.00 23.47 490 GLY A CA 1
ATOM 3917 C C . GLY A 1 490 ? -13.681 -33.141 -35.466 1.00 23.47 490 GLY A C 1
ATOM 3918 O O . GLY A 1 490 ? -14.364 -33.906 -34.795 1.00 23.47 490 GLY A O 1
ATOM 3919 N N . GLN A 1 491 ? -14.312 -32.144 -36.062 1.00 26.03 491 GLN A N 1
ATOM 3920 C CA . GLN A 1 491 ? -13.992 -31.251 -37.165 1.00 26.03 491 GLN A CA 1
ATOM 3921 C C . GLN A 1 491 ? -14.832 -29.980 -36.950 1.00 26.03 491 GLN A C 1
ATOM 3923 O O . GLN A 1 491 ? -15.905 -30.060 -36.360 1.00 26.03 491 GLN A O 1
ATOM 3928 N N . ASN A 1 492 ? -14.374 -28.836 -37.454 1.00 23.80 492 ASN A N 1
ATOM 3929 C CA . ASN A 1 492 ? -15.216 -27.898 -38.199 1.00 23.80 492 ASN A CA 1
ATOM 3930 C C . ASN A 1 492 ? -14.296 -26.908 -38.916 1.00 23.80 492 ASN A C 1
ATOM 3932 O O . ASN A 1 492 ? -13.598 -26.110 -38.297 1.00 23.80 492 ASN A O 1
ATOM 3936 N N . SER A 1 493 ? -14.272 -27.034 -40.238 1.00 23.84 493 SER A N 1
ATOM 3937 C CA . SER A 1 493 ? -13.599 -26.157 -41.185 1.00 23.84 493 SER A CA 1
ATOM 3938 C C . SER A 1 493 ? -14.643 -25.326 -41.921 1.00 23.84 493 SER A C 1
ATOM 3940 O O . SER A 1 493 ? -15.582 -25.899 -42.470 1.00 23.84 493 SER A O 1
ATOM 3942 N N . SER A 1 494 ? -14.412 -24.024 -42.043 1.00 23.59 494 SER A N 1
ATOM 3943 C CA . SER A 1 494 ? -14.862 -23.249 -43.199 1.00 23.59 494 SER A CA 1
ATOM 3944 C C . SER A 1 494 ? -13.892 -22.092 -43.442 1.00 23.59 494 SER A C 1
ATOM 3946 O O . SER A 1 494 ? -13.778 -21.194 -42.616 1.00 23.59 494 SER A O 1
ATOM 3948 N N . GLU A 1 495 ? -13.196 -22.212 -44.576 1.00 24.20 495 GLU A N 1
ATOM 3949 C CA . GLU A 1 495 ? -12.759 -21.160 -45.504 1.00 24.20 495 GLU A CA 1
ATOM 3950 C C . GLU A 1 495 ? -11.918 -19.987 -44.980 1.00 24.20 495 GLU A C 1
ATOM 3952 O O . GLU A 1 495 ? -12.430 -19.098 -44.326 1.00 24.20 495 GLU A O 1
ATOM 3957 N N . PHE A 1 496 ? -10.648 -19.919 -45.406 1.00 24.44 496 PHE A N 1
ATOM 3958 C CA . PHE A 1 496 ? -10.116 -18.813 -46.222 1.00 24.44 496 PHE A CA 1
ATOM 3959 C C . PHE A 1 496 ? -8.831 -19.274 -46.946 1.00 24.44 496 PHE A C 1
ATOM 3961 O O . PHE A 1 496 ? -7.997 -19.981 -46.384 1.00 24.44 496 PHE A O 1
ATOM 3968 N N . LYS A 1 497 ? -8.733 -18.929 -48.238 1.00 26.52 497 LYS A N 1
ATOM 3969 C CA . LYS A 1 497 ? -7.670 -19.301 -49.194 1.00 26.52 497 LYS A CA 1
ATOM 3970 C C . LYS A 1 497 ? -6.309 -18.652 -48.865 1.00 26.52 497 LYS A C 1
ATOM 3972 O O . LYS A 1 497 ? -6.301 -17.547 -48.327 1.00 26.52 497 LYS A O 1
ATOM 3977 N N . PRO A 1 498 ? -5.178 -19.265 -49.268 1.00 22.81 498 PRO A N 1
ATOM 3978 C CA . PRO A 1 498 ? -3.855 -18.653 -49.182 1.00 22.81 498 PRO A CA 1
ATOM 3979 C C . PRO A 1 498 ? -3.597 -17.733 -50.389 1.00 22.81 498 PRO A C 1
ATOM 3981 O O . PRO A 1 498 ? -3.987 -18.057 -51.512 1.00 22.81 498 PRO A O 1
ATOM 3984 N N . LEU A 1 499 ? -2.924 -16.604 -50.163 1.00 23.36 499 LEU A N 1
ATOM 3985 C CA . LEU A 1 499 ? -2.333 -15.780 -51.220 1.00 23.36 499 LEU A CA 1
ATOM 3986 C C . LEU A 1 499 ? -0.811 -15.917 -51.170 1.00 23.36 499 LEU A C 1
ATOM 3988 O O . LEU A 1 499 ? -0.205 -15.891 -50.099 1.00 23.36 499 LEU A O 1
ATOM 3992 N N . ASN A 1 500 ? -0.261 -16.134 -52.360 1.00 24.02 500 ASN A N 1
ATOM 3993 C CA . ASN A 1 500 ? 1.113 -16.494 -52.658 1.00 24.02 500 ASN A CA 1
ATOM 3994 C C . ASN A 1 500 ? 2.122 -15.384 -52.341 1.00 24.02 500 ASN A C 1
ATOM 3996 O O . ASN A 1 500 ? 1.826 -14.194 -52.430 1.00 24.02 500 ASN A O 1
ATOM 4000 N N . LEU A 1 501 ? 3.332 -15.846 -52.032 1.00 24.62 501 LEU A N 1
ATOM 4001 C CA . LEU A 1 501 ? 4.593 -15.143 -52.223 1.00 24.62 501 LEU A CA 1
ATOM 4002 C C . LEU A 1 501 ? 4.848 -15.003 -53.726 1.00 24.62 501 LEU A C 1
ATOM 4004 O O . LEU A 1 501 ? 4.794 -16.013 -54.420 1.00 24.62 501 LEU A O 1
ATOM 4008 N N . ASP A 1 502 ? 5.179 -13.799 -54.180 1.00 24.77 502 ASP A N 1
ATOM 4009 C CA . ASP A 1 502 ? 5.930 -13.598 -55.416 1.00 24.77 502 ASP A CA 1
ATOM 4010 C C . ASP A 1 502 ? 7.017 -12.547 -55.173 1.00 24.77 502 ASP A C 1
ATOM 4012 O O . ASP A 1 502 ? 6.765 -11.442 -54.686 1.00 24.77 502 ASP A O 1
ATOM 4016 N N . ASP A 1 503 ? 8.238 -12.962 -55.501 1.00 25.48 503 ASP A N 1
ATOM 4017 C CA . ASP A 1 503 ? 9.418 -12.139 -55.700 1.00 25.48 503 ASP A CA 1
ATOM 4018 C C . ASP A 1 503 ? 9.239 -11.248 -56.937 1.00 25.48 503 ASP A C 1
ATOM 4020 O O . ASP A 1 503 ? 8.861 -11.725 -58.006 1.00 25.48 503 ASP A O 1
ATOM 4024 N N . SER A 1 504 ? 9.646 -9.982 -56.843 1.00 27.55 504 SER A N 1
ATOM 4025 C CA . SER A 1 504 ? 10.178 -9.262 -58.005 1.00 27.55 504 SER A CA 1
ATOM 4026 C C . SER A 1 504 ? 11.082 -8.110 -57.575 1.00 27.55 504 SER A C 1
ATOM 4028 O O . SER A 1 504 ? 10.659 -7.142 -56.945 1.00 27.55 504 SER A O 1
ATOM 4030 N N . ASN A 1 505 ? 12.342 -8.284 -57.955 1.00 26.14 505 ASN A N 1
ATOM 4031 C CA . ASN A 1 505 ? 13.438 -7.330 -58.033 1.00 26.14 505 ASN A CA 1
ATOM 4032 C C . ASN A 1 505 ? 13.073 -6.137 -58.939 1.00 26.14 505 ASN A C 1
ATOM 4034 O O . ASN A 1 505 ? 12.440 -6.355 -59.967 1.00 26.14 505 ASN A O 1
ATOM 4038 N N . ASP A 1 506 ? 13.503 -4.920 -58.584 1.00 28.09 506 ASP A N 1
ATOM 4039 C CA . ASP A 1 506 ? 14.275 -4.006 -59.452 1.00 28.09 506 ASP A CA 1
ATOM 4040 C C . ASP A 1 506 ? 14.312 -2.565 -58.912 1.00 28.09 506 ASP A C 1
ATOM 4042 O O . ASP A 1 506 ? 13.317 -2.023 -58.437 1.00 28.09 506 ASP A O 1
ATOM 4046 N N . GLY A 1 507 ? 15.466 -1.909 -59.097 1.00 24.84 507 GLY A N 1
ATOM 4047 C CA . GLY A 1 507 ? 15.502 -0.465 -59.358 1.00 24.84 507 GLY A CA 1
ATOM 4048 C C . GLY A 1 507 ? 16.311 0.408 -58.400 1.00 24.84 507 GLY A C 1
ATOM 4049 O O . GLY A 1 507 ? 15.778 1.031 -57.491 1.00 24.84 507 GLY A O 1
ATOM 4050 N N . ALA A 1 508 ? 17.607 0.531 -58.681 1.00 27.61 508 ALA A N 1
ATOM 4051 C CA . ALA A 1 508 ? 18.516 1.514 -58.104 1.00 27.61 508 ALA A CA 1
ATOM 4052 C C . ALA A 1 508 ? 18.126 2.976 -58.410 1.00 27.61 508 ALA A C 1
ATOM 4054 O O . ALA A 1 508 ? 17.782 3.299 -59.543 1.00 27.61 508 ALA A O 1
ATOM 4055 N N . SER A 1 509 ? 18.358 3.887 -57.457 1.00 29.05 509 SER A N 1
ATOM 4056 C CA . SER A 1 509 ? 18.832 5.252 -57.749 1.00 29.05 509 SER A CA 1
ATOM 4057 C C . SER A 1 509 ? 19.367 5.929 -56.485 1.00 29.05 509 SER A C 1
ATOM 4059 O O . SER A 1 509 ? 18.627 6.161 -55.531 1.00 29.05 509 SER A O 1
ATOM 4061 N N . GLY A 1 510 ? 20.658 6.261 -56.486 1.00 23.95 510 GLY A N 1
ATOM 4062 C CA . GLY A 1 510 ? 21.264 7.154 -55.504 1.00 23.95 510 GLY A CA 1
ATOM 4063 C C . GLY A 1 510 ? 21.147 8.623 -55.911 1.00 23.95 510 GLY A C 1
ATOM 4064 O O . GLY A 1 510 ? 21.177 8.941 -57.092 1.00 23.95 510 GLY A O 1
ATOM 4065 N N . THR A 1 511 ? 21.115 9.516 -54.922 1.00 28.66 511 THR A N 1
ATOM 4066 C CA . THR A 1 511 ? 21.494 10.940 -55.031 1.00 28.66 511 THR A CA 1
ATOM 4067 C C . THR A 1 511 ? 21.789 11.433 -53.611 1.00 28.66 511 THR A C 1
ATOM 4069 O O . THR A 1 511 ? 20.924 11.360 -52.750 1.00 28.66 511 THR A O 1
ATOM 4072 N N . ARG A 1 512 ? 23.049 11.678 -53.236 1.00 25.62 512 ARG A N 1
ATOM 4073 C CA . ARG A 1 512 ? 23.892 12.866 -53.495 1.00 25.62 512 ARG A CA 1
ATOM 4074 C C . ARG A 1 512 ? 23.564 14.033 -52.551 1.00 25.62 512 ARG A C 1
ATOM 4076 O O . ARG A 1 512 ? 22.579 14.740 -52.716 1.00 25.62 512 ARG A O 1
ATOM 4083 N N . PHE A 1 513 ? 24.475 14.225 -51.596 1.00 25.55 513 PHE A N 1
ATOM 4084 C CA . PHE A 1 513 ? 24.588 15.353 -50.674 1.00 25.55 513 PHE A CA 1
ATOM 4085 C C . PHE A 1 513 ? 24.477 16.716 -51.377 1.00 25.55 513 PHE A C 1
ATOM 4087 O O . PHE A 1 513 ? 25.168 16.967 -52.369 1.00 25.55 513 PHE A O 1
ATOM 4094 N N . LYS A 1 514 ? 23.704 17.636 -50.788 1.00 27.52 514 LYS A N 1
ATOM 4095 C CA . LYS A 1 514 ? 23.851 19.084 -50.988 1.00 27.52 514 LYS A CA 1
ATOM 4096 C C . LYS A 1 514 ? 24.059 19.773 -49.640 1.00 27.52 514 LYS A C 1
ATOM 4098 O O . LYS A 1 514 ? 23.168 19.833 -48.803 1.00 27.52 514 LYS A O 1
ATOM 4103 N N . ARG A 1 515 ? 25.276 20.294 -49.480 1.00 25.38 515 ARG A N 1
ATOM 4104 C CA . ARG A 1 515 ? 25.687 21.305 -48.501 1.00 25.38 515 ARG A CA 1
ATOM 4105 C C . ARG A 1 515 ? 24.949 22.607 -48.832 1.00 25.38 515 ARG A C 1
ATOM 4107 O O . ARG A 1 515 ? 25.064 23.075 -49.962 1.00 25.38 515 ARG A O 1
ATOM 4114 N N . ILE A 1 516 ? 24.261 23.204 -47.864 1.00 28.45 516 ILE A N 1
ATOM 4115 C CA . ILE A 1 516 ? 23.839 24.608 -47.931 1.00 28.45 516 ILE A CA 1
ATOM 4116 C C . ILE A 1 516 ? 24.692 25.368 -46.915 1.00 28.45 516 ILE A C 1
ATOM 4118 O O . ILE A 1 516 ? 24.640 25.095 -45.719 1.00 28.45 516 ILE A O 1
ATOM 4122 N N . LYS A 1 517 ? 25.538 26.267 -47.429 1.00 26.31 517 LYS A N 1
ATOM 4123 C CA . LYS A 1 517 ? 26.166 27.351 -46.668 1.00 26.31 517 LYS A CA 1
ATOM 4124 C C . LYS A 1 517 ? 25.091 28.404 -46.409 1.00 26.31 517 LYS A C 1
ATOM 4126 O O . LYS A 1 517 ? 24.408 28.792 -47.352 1.00 26.31 517 LYS A O 1
ATOM 4131 N N . VAL A 1 518 ? 24.994 28.883 -45.176 1.00 33.25 518 VAL A N 1
ATOM 4132 C CA . VAL A 1 518 ? 24.325 30.148 -44.862 1.00 33.25 518 VAL A CA 1
ATOM 4133 C C . VAL A 1 518 ? 25.429 31.128 -44.484 1.00 33.25 518 VAL A C 1
ATOM 4135 O O . VAL A 1 518 ? 26.178 30.889 -43.535 1.00 33.25 518 VAL A O 1
ATOM 4138 N N . GLU A 1 519 ? 25.597 32.155 -45.314 1.00 29.62 519 GLU A N 1
ATOM 4139 C CA . GLU A 1 519 ? 26.415 33.329 -45.021 1.00 29.62 519 GLU A CA 1
ATOM 4140 C C . GLU A 1 519 ? 25.690 34.223 -44.013 1.00 29.62 519 GLU A C 1
ATOM 4142 O O . GL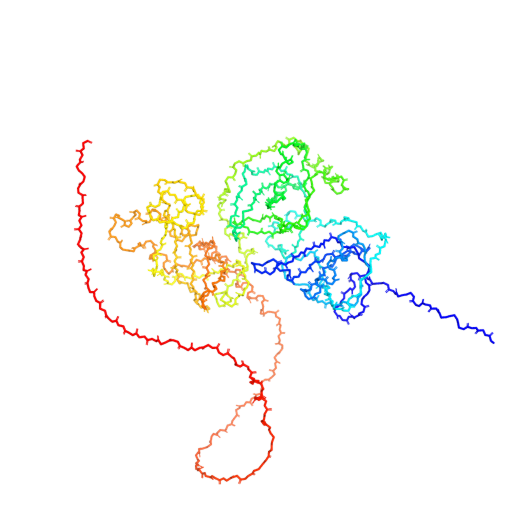U A 1 519 ? 24.462 34.252 -43.952 1.00 29.62 519 GLU A O 1
ATOM 4147 N N . LYS A 1 520 ? 26.499 34.886 -43.186 1.00 35.09 520 LYS A N 1
ATOM 4148 C CA . LYS A 1 520 ? 26.085 35.890 -42.213 1.00 35.09 520 LYS A CA 1
ATOM 4149 C C . LYS A 1 520 ? 25.693 37.170 -42.943 1.00 35.09 520 LYS A C 1
ATOM 4151 O O . LYS A 1 520 ? 26.460 37.596 -43.800 1.00 35.09 520 LYS A O 1
ATOM 4156 N N . ASP A 1 521 ? 24.619 37.790 -42.477 1.00 42.94 521 ASP A N 1
ATOM 4157 C CA . ASP A 1 521 ? 24.522 39.241 -42.318 1.00 42.94 521 ASP A CA 1
ATOM 4158 C C . ASP A 1 521 ? 24.111 39.534 -40.871 1.00 42.94 521 ASP A C 1
ATOM 4160 O O . ASP A 1 521 ? 23.228 38.801 -40.356 1.00 42.94 521 ASP A O 1
#

Sequence (521 aa):
MSSQAACHTKGTLDYIKHVSISRQGWQLQVRIMRKWAVFEKDSAIKKTLELLFLDECGDSIQCTLSKNFIDQYDHILAEDKCYKISVFYVSVNRGKYLASTHKYRLNFTNSTKVSELDDLDIPSTFYKFTDFKSILSPAFQREYLIDLIGQITDFSSEFVIIKRTGKERKRLRLELQDTEGTILPCILWGDKAIEVESHLLTSPTSPIVFAMRYGISDVFNSETHATTFFDNSIIVLNGKDRWCTEFRDRLLIERPNSSSITLKQSHTKDKKKSFDTKAFLDVYASKTLSELVVFEEVAQHVVLCTIACVLDDKGWMYYSCPKCKKSVESCAISCANCAFEFESPNISYKLKFKVSDDTGTAVFIAFDDAGPLLVGISAKELLDEMETEDRTFPRSLSEIVHKEFLFIVKSRADVANKYRNFTVVNATNDEKLIKEYKEQRESLLGQNNCEGYDAIPEIDYSQKSLPSKSSSSSSTPNSTLTSKLLKSLGQNSSEFKPLNLDDSNDGASGTRFKRIKVEKD

Secondary structure (DSSP, 8-state):
----------PPPB-GGG--SS----EEEEEEEEEEEEEPTTSSSEEEEEEEEE-TTS-EEEEEEEHHHHHHHTTT--TT-EEEEES-EEEE--SSSBS---SEEEE--TT-EEEEES-----S----BPPHHHHHSTT--TTB-EEEEEEEEEEESS---EEETTEEE-EEEEEEE-SS--EEEEEEEHHHHHHHHHHHHH---SS-EEEEEEEEEEEETTEEEEEE-TT--EEEES--SHHHHHHHHHHHHH-GGGGG---EEE----------THHHHTTS-B--HHHHHH--S--EEEEEEEEEEEE-SS-SEEEE-TTT--B--TT-SB-TTT--B-SSPEEEEEEEEEEE-SS-EEEEEEETTTHHHHHSS-HHHHHHHHHHHT-SS-HHHHTTTT-EEEEEEEEE--SS-SSPEEEEEEEE--HHHHHHHHHHHHHHHHGGG-S--PPPPP---------------------------------------------------------------